Protein AF-A0A5S9IPK9-F1 (afdb_monomer_lite)

InterPro domains:
  IPR016097 Domain of unknown function DUF695 [PF05117] (313-439)
  IPR017946 PLC-like phosphodiesterase, TIM beta/alpha-barrel domain superfamily [G3DSA:3.20.20.190] (1-302)
  IPR017946 PLC-like phosphodiesterase, TIM beta/alpha-barrel domain superfamily [SSF51695] (4-299)
  IPR030395 Glycerophosphodiester phosphodiesterase domain [PF03009] (10-292)
  IPR030395 Glycerophosphodiester phosphodiesterase domain [PS51704] (5-299)

Secondary structure (DSSP, 8-state):
--SS-EEEEGGGTTTTSSTTSHHHHHHHHHTT-SEEEEEEEE-TT--EEE-S-SBSTTTSSHHHH-TT-S--BGGGS-HHHHTTS-SSHHHHHHTTS-GGGS-HHHHT--HHHHHHH--HHHHHHHHHT--PPBHHHHHHHHHHTT-EEEEEE--SSS--TTHHHHHHHHHHHTT-GGGEEEEESSHHHHHHHHHH-TTSEEEEEESSPPSSHHHHHHHTT-SEEEEEHHHHHHHTTTTSHHHHHH--PPP-HHHHHHHHTT-EEEEE----HHHHHHHHHHT-SEEEES-HHHHHHHHT----PPP-GGGS-EEEEEEEEETTEEEEEEEEESPPPTTT-TT--EEEEEEEE-S-TTS-PPPPHHHHHHHHHHHHHHHHHHTTTTSEEEEEEEEETTEEEEEEEES-HHHHHHHHHHT--TT--EEEEEEE-TT-HIIIIIISTTS-HHHHHHHHHHHHHHHHHH--

Sequence (468 aa):
MHKNPLVVAHGGGRAYGPPNTVAAVEKSLQLGVDMVEIDVHLSKDRIPVVVHDHDLRECSDVQEKFPRRKSFFVSDFTLKQLKTLNVGKWFSDELQKPPHERTLFLQSFTANEKRKYISKKDIERYKTEITIPTLEEVVEKVKEYKSLTNIEIKQLPRNYPNITQKVIAIVEKLNMVSQVIISCFDHHELAEAKKINPHIATAVLVREKLYDPHVYCQYLDAEAYNISCLDVLDAIGINSEYYQKNKKIPKHPYIQELRDENISLNVWTVNDVEHMRALKEVGVDAIITDYPHRLQKILKKPYIAPIEFAKYDNWANFEGETDKGKFYLRFRTPILQQGETKNYQYHLNVFWEYAEEGSGALPSKKEQKKLDAFEKKICKIWEKDHLAILTAVQIFDGGYQWIFYTYNAEECLLRIAQKNDKEYPVEITTEKDPNWLYLHDEILPVMNWQEYQKNWQSEFKKWKKDAQ

Structure (mmCIF, N/CA/C/O backbone):
data_AF-A0A5S9IPK9-F1
#
_entry.id   AF-A0A5S9IPK9-F1
#
loop_
_atom_site.group_PDB
_atom_site.id
_atom_site.type_symbol
_atom_site.label_atom_id
_atom_site.label_alt_id
_atom_site.label_comp_id
_atom_site.label_asym_id
_atom_site.label_entity_id
_atom_site.label_seq_id
_atom_site.pdbx_PDB_ins_code
_atom_site.Cartn_x
_atom_site.Cartn_y
_atom_site.Cartn_z
_atom_site.occupancy
_atom_site.B_iso_or_equiv
_atom_site.auth_seq_id
_atom_site.auth_comp_id
_atom_site.auth_asym_id
_atom_site.auth_atom_id
_atom_site.pdbx_PDB_model_num
ATOM 1 N N . MET A 1 1 ? -5.797 4.301 -20.813 1.00 44.81 1 MET A N 1
ATOM 2 C CA . MET A 1 1 ? -4.535 4.858 -20.273 1.00 44.81 1 MET A CA 1
ATOM 3 C C . MET A 1 1 ? -4.777 6.195 -19.612 1.00 44.81 1 MET A C 1
ATOM 5 O O . MET A 1 1 ? -5.562 7.001 -20.112 1.00 44.81 1 MET A O 1
ATOM 9 N N . HIS A 1 2 ? -4.117 6.426 -18.484 1.00 51.28 2 HIS A N 1
ATOM 10 C CA . HIS A 1 2 ? -4.244 7.669 -17.738 1.00 51.28 2 HIS A CA 1
ATOM 11 C C . HIS A 1 2 ? -3.364 8.769 -18.338 1.00 51.28 2 HIS A C 1
ATOM 13 O O . HIS A 1 2 ? -2.274 8.525 -18.841 1.00 51.28 2 HIS A O 1
ATOM 19 N N . LYS A 1 3 ? -3.808 10.026 -18.225 1.00 68.00 3 LYS A N 1
ATOM 20 C CA . LYS A 1 3 ? -2.996 11.194 -18.615 1.00 68.00 3 LYS A CA 1
ATOM 21 C C . LYS A 1 3 ? -1.764 11.391 -17.710 1.00 68.00 3 LYS A C 1
ATOM 23 O O . LYS A 1 3 ? -0.865 12.149 -18.055 1.00 68.00 3 LYS A O 1
ATOM 28 N N . ASN A 1 4 ? -1.746 10.750 -16.542 1.00 87.69 4 ASN A N 1
ATOM 29 C CA . ASN A 1 4 ? -0.658 10.750 -15.568 1.00 87.69 4 ASN A CA 1
ATOM 30 C C . ASN A 1 4 ? -0.477 9.328 -15.016 1.00 87.69 4 ASN A C 1
ATOM 32 O O . ASN A 1 4 ? -1.493 8.655 -14.840 1.00 87.69 4 ASN A O 1
ATOM 36 N N . PRO A 1 5 ? 0.750 8.915 -14.654 1.00 93.81 5 PRO A N 1
ATOM 37 C CA . PRO A 1 5 ? 0.973 7.627 -14.014 1.00 93.81 5 PRO A CA 1
ATOM 38 C C . PRO A 1 5 ? 0.249 7.528 -12.667 1.00 93.81 5 PRO A C 1
ATOM 40 O O . PRO A 1 5 ? 0.154 8.514 -11.923 1.00 93.81 5 PRO A O 1
ATOM 43 N N . LEU A 1 6 ? -0.198 6.320 -12.330 1.00 95.31 6 LEU A N 1
ATOM 44 C CA . LEU A 1 6 ? -0.603 5.951 -10.980 1.00 95.31 6 LEU A CA 1
ATOM 45 C C . LEU A 1 6 ? 0.596 6.039 -10.028 1.00 95.31 6 LEU A C 1
ATOM 47 O O . LEU A 1 6 ? 1.730 5.691 -10.368 1.00 95.31 6 LEU A O 1
ATOM 51 N N . VAL A 1 7 ? 0.328 6.509 -8.816 1.00 97.00 7 VAL A N 1
ATOM 52 C CA . VAL A 1 7 ? 1.268 6.566 -7.702 1.00 97.00 7 VAL A CA 1
ATOM 53 C C . VAL A 1 7 ? 1.113 5.288 -6.894 1.00 97.00 7 VAL A C 1
ATOM 55 O O . VAL A 1 7 ? 0.114 5.125 -6.190 1.00 97.00 7 VAL A O 1
ATOM 58 N N . VAL A 1 8 ? 2.111 4.409 -6.975 1.00 98.38 8 VAL A N 1
ATOM 59 C CA . VAL A 1 8 ? 2.097 3.121 -6.278 1.00 98.38 8 VAL A CA 1
ATOM 60 C C . VAL A 1 8 ? 3.090 3.137 -5.120 1.00 98.38 8 VAL A C 1
ATOM 62 O O . VAL A 1 8 ? 4.286 3.374 -5.315 1.00 98.38 8 VAL A O 1
ATOM 65 N N . ALA A 1 9 ? 2.600 2.894 -3.905 1.00 98.25 9 ALA A N 1
ATOM 66 C CA . ALA A 1 9 ? 3.434 2.809 -2.712 1.00 98.25 9 ALA A CA 1
ATOM 67 C C . ALA A 1 9 ? 4.093 1.429 -2.609 1.00 98.25 9 ALA A C 1
ATOM 69 O O . ALA A 1 9 ? 3.447 0.468 -2.199 1.00 98.25 9 ALA A O 1
ATOM 70 N N . HIS A 1 10 ? 5.375 1.356 -2.962 1.00 98.44 10 HIS A N 1
ATOM 71 C CA . HIS A 1 10 ? 6.191 0.142 -2.867 1.00 98.44 10 HIS A CA 1
ATOM 72 C C . HIS A 1 10 ? 6.235 -0.375 -1.425 1.00 98.44 10 HIS A C 1
ATOM 74 O O . HIS A 1 10 ? 6.374 0.438 -0.502 1.00 98.44 10 HIS A O 1
ATOM 80 N N . GLY A 1 11 ? 6.102 -1.688 -1.218 1.00 97.31 11 GLY A N 1
ATOM 81 C CA . GLY A 1 11 ? 6.070 -2.341 0.094 1.00 97.31 11 GLY A CA 1
ATOM 82 C C . GLY A 1 11 ? 5.091 -1.691 1.078 1.00 97.31 11 GLY A C 1
ATOM 83 O O . GLY A 1 11 ? 5.414 -1.523 2.256 1.00 97.31 11 GLY A O 1
ATOM 84 N N . GLY A 1 12 ? 3.948 -1.206 0.593 1.00 93.19 12 GLY A N 1
ATOM 85 C CA . GLY A 1 12 ? 2.938 -0.474 1.352 1.00 93.19 12 GLY A CA 1
ATOM 86 C C . GLY A 1 12 ? 3.321 0.961 1.721 1.00 93.19 12 GLY A C 1
ATOM 87 O O . GLY A 1 12 ? 2.533 1.641 2.367 1.00 93.19 12 GLY A O 1
ATOM 88 N N . GLY A 1 13 ? 4.496 1.453 1.321 1.00 91.94 13 GLY A N 1
ATOM 89 C CA . GLY A 1 13 ? 5.027 2.775 1.666 1.00 91.94 13 GLY A CA 1
ATOM 90 C C . GLY A 1 13 ? 6.281 2.713 2.524 1.00 91.94 13 GLY A C 1
ATOM 91 O O . GLY A 1 13 ? 6.279 3.199 3.658 1.00 91.94 13 GLY A O 1
ATOM 92 N N . ARG A 1 14 ? 7.367 2.156 1.975 1.00 94.50 14 ARG A N 1
ATOM 93 C CA . ARG A 1 14 ? 8.629 1.924 2.704 1.00 94.50 14 ARG A CA 1
ATOM 94 C C . ARG A 1 14 ? 9.203 3.172 3.378 1.00 94.50 14 ARG A C 1
ATOM 96 O O . ARG A 1 14 ? 9.825 3.052 4.424 1.00 94.50 14 ARG A O 1
ATOM 103 N N . ALA A 1 15 ? 8.993 4.377 2.842 1.00 93.62 15 ALA A N 1
ATOM 104 C CA . ALA A 1 15 ? 9.473 5.600 3.493 1.00 93.62 15 ALA A CA 1
ATOM 105 C C . ALA A 1 15 ? 8.630 6.059 4.698 1.00 93.62 15 ALA A C 1
ATOM 107 O O . ALA A 1 15 ? 9.070 6.940 5.433 1.00 93.62 15 ALA A O 1
ATOM 108 N N . TYR A 1 16 ? 7.420 5.529 4.897 1.00 92.69 16 TYR A N 1
ATOM 109 C CA . TYR A 1 16 ? 6.458 6.043 5.885 1.00 92.69 16 TYR A CA 1
ATOM 110 C C . TYR A 1 16 ? 6.270 5.137 7.100 1.00 92.69 16 TYR A C 1
ATOM 112 O O . TYR A 1 16 ? 5.827 5.592 8.159 1.00 92.69 16 TYR A O 1
ATOM 120 N N . GLY A 1 17 ? 6.641 3.871 6.973 1.00 95.50 17 GLY A N 1
ATOM 121 C CA . GLY A 1 17 ? 6.620 2.903 8.052 1.00 95.50 17 GLY A CA 1
ATOM 122 C C . GLY A 1 17 ? 7.394 1.646 7.677 1.00 95.50 17 GLY A C 1
ATOM 123 O O . GLY A 1 17 ? 7.898 1.549 6.556 1.00 95.50 17 GLY A O 1
ATOM 124 N N . PRO A 1 18 ? 7.475 0.677 8.601 1.00 96.38 18 PRO A N 1
ATOM 125 C CA . PRO A 1 18 ? 8.100 -0.601 8.317 1.00 96.38 18 PRO A CA 1
ATOM 126 C C . PRO A 1 18 ? 7.403 -1.248 7.103 1.00 96.38 18 PRO A C 1
ATOM 128 O O . PRO A 1 18 ? 6.177 -1.398 7.137 1.00 96.38 18 PRO A O 1
ATOM 131 N N . PRO A 1 19 ? 8.141 -1.578 6.027 1.00 96.31 19 PRO A N 1
ATOM 132 C CA . PRO A 1 19 ? 7.596 -2.161 4.803 1.00 96.31 19 PRO A CA 1
ATOM 133 C C . PRO A 1 19 ? 6.671 -3.352 5.061 1.00 96.31 19 PRO A C 1
ATOM 135 O O . PRO A 1 19 ? 6.918 -4.126 5.982 1.00 96.31 19 PRO A O 1
ATOM 138 N N . ASN A 1 20 ? 5.662 -3.542 4.207 1.00 97.88 20 ASN A N 1
ATOM 139 C CA . ASN A 1 20 ? 4.766 -4.704 4.234 1.00 97.88 20 ASN A CA 1
ATOM 140 C C . ASN A 1 20 ? 3.979 -4.866 5.546 1.00 97.88 20 ASN A C 1
ATOM 142 O O . ASN A 1 20 ? 3.605 -5.964 5.948 1.00 97.88 20 ASN A O 1
ATOM 146 N N . THR A 1 21 ? 3.688 -3.749 6.217 1.00 97.88 21 THR A N 1
ATOM 147 C CA . THR A 1 21 ? 2.867 -3.728 7.432 1.00 97.88 21 THR A CA 1
ATOM 148 C C . THR A 1 21 ? 1.572 -2.961 7.213 1.00 97.88 21 THR A C 1
ATOM 150 O O . THR A 1 21 ? 1.522 -2.017 6.423 1.00 97.88 21 THR A O 1
ATOM 153 N N . VAL A 1 22 ? 0.531 -3.300 7.982 1.00 97.12 22 VAL A N 1
ATOM 154 C CA . VAL A 1 22 ? -0.732 -2.537 7.989 1.00 97.12 22 VAL A CA 1
ATOM 155 C C . VAL A 1 22 ? -0.477 -1.062 8.304 1.00 97.12 22 VAL A C 1
ATOM 157 O O . VAL A 1 22 ? -1.129 -0.200 7.730 1.00 97.12 22 VAL A O 1
ATOM 160 N N . ALA A 1 23 ? 0.503 -0.753 9.161 1.00 95.69 23 ALA A N 1
ATOM 161 C CA . ALA A 1 23 ? 0.836 0.624 9.506 1.00 95.69 23 ALA A CA 1
ATOM 162 C C . ALA A 1 23 ? 1.410 1.416 8.319 1.00 95.69 23 ALA A C 1
ATOM 164 O O . ALA A 1 23 ? 1.004 2.557 8.113 1.00 95.69 23 ALA A O 1
ATOM 165 N N . ALA A 1 24 ? 2.313 0.826 7.526 1.00 96.81 24 ALA A N 1
ATOM 166 C CA . ALA A 1 24 ? 2.820 1.475 6.315 1.00 96.81 24 ALA A CA 1
ATOM 167 C C . ALA A 1 24 ? 1.706 1.647 5.271 1.00 96.81 24 ALA A C 1
ATOM 169 O O . ALA A 1 24 ? 1.510 2.755 4.772 1.00 96.81 24 ALA A O 1
ATOM 170 N N . VAL A 1 25 ? 0.931 0.583 5.021 1.00 97.50 25 VAL A N 1
ATOM 171 C CA . VAL A 1 25 ? -0.191 0.583 4.066 1.00 97.50 25 VAL A CA 1
ATOM 172 C C . VAL A 1 25 ? -1.214 1.657 4.421 1.00 97.50 25 VAL A C 1
ATOM 174 O O . VAL A 1 25 ? -1.505 2.523 3.602 1.00 97.50 25 VAL A O 1
ATOM 177 N N . GLU A 1 26 ? -1.713 1.658 5.657 1.00 94.00 26 GLU A N 1
ATOM 178 C CA . GLU A 1 26 ? -2.688 2.640 6.140 1.00 94.00 26 GLU A CA 1
ATOM 179 C C . GLU A 1 26 ? -2.151 4.068 6.013 1.00 94.00 26 GLU A C 1
ATOM 181 O O . GLU A 1 26 ? -2.868 4.962 5.564 1.00 94.00 26 GLU A O 1
ATOM 186 N N . LYS A 1 27 ? -0.866 4.281 6.318 1.00 92.19 27 LYS A N 1
ATOM 187 C CA . LYS A 1 27 ? -0.232 5.587 6.151 1.00 92.19 27 LYS A CA 1
ATOM 188 C C . LYS A 1 27 ? -0.221 6.022 4.687 1.00 92.19 27 LYS A C 1
ATOM 190 O O . LYS A 1 27 ? -0.603 7.150 4.403 1.00 92.19 27 LYS A O 1
ATOM 195 N N . SER A 1 28 ? 0.174 5.156 3.757 1.00 94.50 28 SER A N 1
ATOM 196 C CA . SER A 1 28 ? 0.168 5.476 2.323 1.00 94.50 28 SER A CA 1
ATOM 197 C C . SER A 1 28 ? -1.235 5.770 1.801 1.00 94.50 28 SER A C 1
ATOM 199 O O . SER A 1 28 ? -1.423 6.745 1.075 1.00 94.50 28 SER A O 1
ATOM 201 N N . LEU A 1 29 ? -2.230 4.984 2.216 1.00 88.56 29 LEU A N 1
ATOM 202 C CA . LEU A 1 29 ? -3.632 5.193 1.851 1.00 88.56 29 LEU A CA 1
ATOM 203 C C . LEU A 1 29 ? -4.148 6.551 2.352 1.00 88.56 29 LEU A C 1
ATOM 205 O O . LEU A 1 29 ? -4.762 7.292 1.587 1.00 88.56 29 LEU A O 1
ATOM 209 N N . GLN A 1 30 ? -3.811 6.943 3.586 1.00 84.44 30 GLN A N 1
ATOM 210 C CA . GLN A 1 30 ? -4.116 8.277 4.127 1.00 84.44 30 GLN A CA 1
ATOM 211 C C . GLN A 1 30 ? -3.451 9.416 3.342 1.00 84.44 30 GLN A C 1
ATOM 213 O O . GLN A 1 30 ? -3.965 10.531 3.332 1.00 84.44 30 GLN A O 1
ATOM 218 N N . LEU A 1 31 ? -2.315 9.158 2.685 1.00 83.75 31 LEU A N 1
ATOM 219 C CA . LEU A 1 31 ? -1.655 10.137 1.820 1.00 83.75 31 LEU A CA 1
ATOM 220 C C . LEU A 1 31 ? -2.277 10.222 0.418 1.00 83.75 31 LEU A C 1
ATOM 222 O O . LEU A 1 31 ? -1.831 11.048 -0.379 1.00 83.75 31 LEU A O 1
ATOM 226 N N . GLY A 1 32 ? -3.279 9.397 0.099 1.00 84.44 32 GLY A N 1
ATOM 227 C CA . GLY A 1 32 ? -3.965 9.415 -1.193 1.00 84.44 32 GLY A CA 1
ATOM 228 C C . GLY A 1 32 ? -3.124 8.844 -2.335 1.00 84.44 32 GLY A C 1
ATOM 229 O O . GLY A 1 32 ? -3.076 9.427 -3.422 1.00 84.44 32 GLY A O 1
ATOM 230 N N . VAL A 1 33 ? -2.392 7.754 -2.085 1.00 91.44 33 VAL A N 1
ATOM 231 C CA . VAL A 1 33 ? -1.798 6.956 -3.172 1.00 91.44 33 VAL A CA 1
ATOM 232 C C . VAL A 1 33 ? -2.896 6.229 -3.949 1.00 91.44 33 VAL A C 1
ATOM 234 O O . VAL A 1 33 ? -3.952 5.929 -3.396 1.00 91.44 33 VAL A O 1
ATOM 237 N N . ASP A 1 34 ? -2.661 5.946 -5.230 1.00 93.12 34 ASP A N 1
ATOM 238 C CA . ASP A 1 34 ? -3.665 5.264 -6.059 1.00 93.12 34 ASP A CA 1
ATOM 239 C C . ASP A 1 34 ? -3.682 3.757 -5.795 1.00 93.12 34 ASP A C 1
ATOM 241 O O . ASP A 1 34 ? -4.729 3.116 -5.876 1.00 93.12 34 ASP A O 1
ATOM 245 N N . MET A 1 35 ? -2.508 3.207 -5.481 1.00 97.31 35 MET A N 1
ATOM 246 C CA . MET A 1 35 ? -2.296 1.788 -5.250 1.00 97.31 35 MET A CA 1
ATOM 247 C C . MET A 1 35 ? -1.212 1.576 -4.190 1.00 97.31 35 MET A C 1
ATOM 249 O O . MET A 1 35 ? -0.258 2.354 -4.093 1.00 97.31 35 MET A O 1
ATOM 253 N N . VAL A 1 36 ? -1.320 0.497 -3.423 1.00 98.56 36 VAL A N 1
ATOM 254 C CA . VAL A 1 36 ? -0.208 -0.031 -2.619 1.00 98.56 36 VAL A CA 1
ATOM 255 C C . VAL A 1 36 ? 0.332 -1.301 -3.268 1.00 98.56 36 VAL A C 1
ATOM 257 O O . VAL A 1 36 ? -0.419 -2.057 -3.871 1.00 98.56 36 VAL A O 1
ATOM 260 N N . GLU A 1 37 ? 1.633 -1.526 -3.189 1.00 98.69 37 GLU A N 1
ATOM 261 C CA . GLU A 1 37 ? 2.258 -2.783 -3.599 1.00 98.69 37 GLU A CA 1
ATOM 262 C C . GLU A 1 37 ? 2.708 -3.528 -2.338 1.00 98.69 37 GLU A C 1
ATOM 264 O O . GLU A 1 37 ? 3.198 -2.893 -1.402 1.00 98.69 37 GLU A O 1
ATOM 269 N N . ILE A 1 38 ? 2.450 -4.834 -2.274 1.00 98.56 38 ILE A N 1
ATOM 270 C CA . ILE A 1 38 ? 2.773 -5.688 -1.129 1.00 98.56 38 ILE A CA 1
ATOM 271 C C . ILE A 1 38 ? 3.277 -7.061 -1.573 1.00 98.56 38 ILE A C 1
ATOM 273 O O . ILE A 1 38 ? 2.795 -7.621 -2.554 1.00 98.56 38 ILE A O 1
ATOM 277 N N . ASP A 1 39 ? 4.150 -7.650 -0.764 1.00 98.50 39 ASP A N 1
ATOM 278 C CA . ASP A 1 39 ? 4.802 -8.929 -1.035 1.00 98.50 39 ASP A CA 1
ATOM 279 C C . ASP A 1 39 ? 4.211 -10.060 -0.184 1.00 98.50 39 ASP A C 1
ATOM 281 O O . ASP A 1 39 ? 4.077 -9.921 1.034 1.00 98.50 39 ASP A O 1
ATOM 285 N N . VAL A 1 40 ? 3.899 -11.208 -0.791 1.00 98.50 40 VAL A N 1
ATOM 286 C CA . VAL A 1 40 ? 3.248 -12.337 -0.109 1.00 98.50 40 VAL A CA 1
ATOM 287 C C . VAL A 1 40 ? 4.103 -13.599 -0.118 1.00 98.50 40 VAL A C 1
ATOM 289 O O . VAL A 1 40 ? 4.505 -14.107 -1.164 1.00 98.50 40 VAL A O 1
ATOM 292 N N . HIS A 1 41 ? 4.259 -14.170 1.077 1.00 98.00 41 HIS A N 1
ATOM 293 C CA . HIS A 1 41 ? 4.786 -15.511 1.333 1.00 98.00 41 HIS A CA 1
ATOM 294 C C . HIS A 1 41 ? 3.733 -16.386 2.030 1.00 98.00 41 HIS A C 1
ATOM 296 O O . HIS A 1 41 ? 2.708 -15.897 2.507 1.00 98.00 41 HIS A O 1
ATOM 302 N N . LEU A 1 42 ? 4.003 -17.690 2.170 1.00 97.88 42 LEU A N 1
ATOM 303 C CA . LEU A 1 42 ? 3.249 -18.548 3.091 1.00 97.88 42 LEU A CA 1
ATOM 304 C C . LEU A 1 42 ? 4.040 -18.853 4.366 1.00 97.88 42 LEU A C 1
ATOM 306 O O . LEU A 1 42 ? 5.224 -19.198 4.325 1.00 97.88 42 LEU A O 1
ATOM 310 N N . SER A 1 43 ? 3.333 -18.831 5.493 1.00 97.62 43 SER A N 1
ATOM 311 C CA . SER A 1 43 ? 3.792 -19.418 6.751 1.00 97.62 43 SER A CA 1
ATOM 312 C C . SER A 1 43 ? 3.893 -20.953 6.664 1.00 97.62 43 SER A C 1
ATOM 314 O O . SER A 1 43 ? 3.402 -21.593 5.726 1.00 97.62 43 SER A O 1
ATOM 316 N N . LYS A 1 44 ? 4.476 -21.582 7.691 1.00 96.94 44 LYS A N 1
ATOM 317 C CA . LYS A 1 44 ? 4.576 -23.047 7.834 1.00 96.94 44 LYS A CA 1
ATOM 318 C C . LYS A 1 44 ? 3.217 -23.747 7.777 1.00 96.94 44 LYS A C 1
ATOM 320 O O . LYS A 1 44 ? 3.083 -24.801 7.165 1.00 96.94 44 LYS A O 1
ATOM 325 N N . ASP A 1 45 ? 2.212 -23.151 8.409 1.00 97.94 45 ASP A N 1
ATOM 326 C CA . ASP A 1 45 ? 0.808 -23.578 8.407 1.00 97.94 45 ASP A CA 1
ATOM 327 C C . ASP A 1 45 ? 0.026 -23.080 7.176 1.00 97.94 45 ASP A C 1
ATOM 329 O O . ASP A 1 45 ? -1.197 -23.182 7.126 1.00 97.94 45 ASP A O 1
ATOM 333 N N . ARG A 1 46 ? 0.740 -22.634 6.131 1.00 97.12 46 ARG A N 1
ATOM 334 C CA . ARG A 1 46 ? 0.212 -22.325 4.794 1.00 97.12 46 ARG A CA 1
ATOM 335 C C . ARG A 1 46 ? -0.778 -21.161 4.781 1.00 97.12 46 ARG A C 1
ATOM 337 O O . ARG A 1 46 ? -1.726 -21.177 3.988 1.00 97.12 46 ARG A O 1
ATOM 344 N N . ILE A 1 47 ? -0.560 -20.168 5.638 1.00 98.44 47 ILE A N 1
ATOM 345 C CA . ILE A 1 47 ? -1.354 -18.941 5.688 1.00 98.44 47 ILE A CA 1
ATOM 346 C C . ILE A 1 47 ? -0.588 -17.836 4.944 1.00 98.44 47 ILE A C 1
ATOM 348 O O . ILE A 1 47 ? 0.597 -17.646 5.232 1.00 98.44 47 ILE A O 1
ATOM 352 N N . PRO A 1 48 ? -1.221 -17.128 3.987 1.00 98.56 48 PRO A N 1
ATOM 353 C CA . PRO A 1 48 ? -0.617 -15.973 3.328 1.00 98.56 48 PRO A CA 1
ATOM 354 C C . PRO A 1 48 ? -0.272 -14.855 4.315 1.00 98.56 48 PRO A C 1
ATOM 356 O O . PRO A 1 48 ? -1.141 -14.360 5.039 1.00 98.56 48 PRO A O 1
ATOM 359 N N . VAL A 1 49 ? 0.998 -14.460 4.331 1.00 98.56 49 VAL A N 1
ATOM 360 C CA . VAL A 1 49 ? 1.557 -13.396 5.174 1.00 98.56 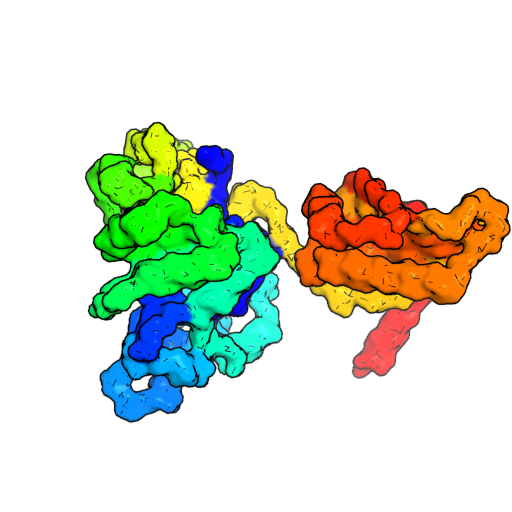49 VAL A CA 1
ATOM 361 C C . VAL A 1 49 ? 2.308 -12.389 4.319 1.00 98.56 49 VAL A C 1
ATOM 363 O O . VAL A 1 49 ? 2.866 -12.753 3.285 1.00 98.56 49 VAL A O 1
ATOM 366 N N . VAL A 1 50 ? 2.310 -11.136 4.762 1.00 98.56 50 VAL A N 1
ATOM 367 C CA . VAL A 1 50 ? 2.830 -10.007 3.992 1.00 98.56 50 VAL A CA 1
ATOM 368 C C . VAL A 1 50 ? 4.191 -9.598 4.546 1.00 98.56 50 VAL A C 1
ATOM 370 O O . VAL A 1 50 ? 4.305 -9.186 5.700 1.00 98.56 50 VAL A O 1
ATOM 373 N N . VAL A 1 51 ? 5.235 -9.798 3.746 1.00 96.56 51 VAL A N 1
ATOM 374 C CA . VAL A 1 51 ? 6.644 -9.538 4.079 1.00 96.56 51 VAL A CA 1
ATOM 375 C C . VAL A 1 51 ? 7.465 -9.623 2.792 1.00 96.56 51 VAL A C 1
ATOM 377 O O . VAL A 1 51 ? 7.207 -10.488 1.969 1.00 96.56 51 VAL A O 1
ATOM 380 N N . HIS A 1 52 ? 8.448 -8.740 2.607 1.00 94.88 52 HIS A N 1
ATOM 381 C CA . HIS A 1 52 ? 9.260 -8.733 1.382 1.00 94.88 52 HIS A CA 1
ATOM 382 C C . HIS A 1 52 ? 10.293 -9.863 1.358 1.00 94.88 52 HIS A C 1
ATOM 384 O O . HIS A 1 52 ? 10.455 -10.561 0.356 1.00 94.88 52 HIS A O 1
ATOM 390 N N . ASP A 1 53 ? 11.038 -10.003 2.455 1.00 91.69 53 ASP A N 1
ATOM 391 C CA . ASP A 1 53 ? 12.161 -10.924 2.521 1.00 91.69 53 ASP A CA 1
ATOM 392 C C . ASP A 1 53 ? 11.693 -12.315 2.939 1.00 91.69 53 ASP A C 1
ATOM 394 O O . ASP A 1 53 ? 10.959 -12.506 3.909 1.00 91.69 53 ASP A O 1
ATOM 398 N N . HIS A 1 54 ? 12.197 -13.322 2.232 1.00 92.06 54 HIS A N 1
ATOM 399 C CA . HIS A 1 54 ? 11.973 -14.716 2.589 1.00 92.06 54 HIS A CA 1
ATOM 400 C C . HIS A 1 54 ? 12.650 -15.097 3.911 1.00 92.06 54 HIS A C 1
ATOM 402 O O . HIS A 1 54 ? 12.255 -16.095 4.512 1.00 92.06 54 HIS A O 1
ATOM 408 N N . ASP A 1 55 ? 13.681 -14.354 4.327 1.00 94.81 55 ASP A N 1
ATOM 409 C CA . ASP A 1 55 ? 14.448 -14.537 5.556 1.00 94.81 55 ASP A CA 1
ATOM 410 C C . ASP A 1 55 ? 14.194 -13.369 6.513 1.00 94.81 55 ASP A C 1
ATOM 412 O O . ASP A 1 55 ? 14.317 -12.205 6.147 1.00 94.81 55 ASP A O 1
ATOM 416 N N . LEU A 1 56 ? 13.847 -13.695 7.754 1.00 96.44 56 LEU A N 1
ATOM 417 C CA . LEU A 1 56 ? 13.350 -12.738 8.736 1.00 96.44 56 LEU A CA 1
ATOM 418 C C . LEU A 1 56 ? 14.445 -11.949 9.476 1.00 96.44 56 LEU A C 1
ATOM 420 O O . LEU A 1 56 ? 14.108 -11.087 10.289 1.00 96.44 56 LEU A O 1
ATOM 424 N N . ARG A 1 57 ? 15.735 -12.241 9.261 1.00 95.12 57 ARG A N 1
ATOM 425 C CA . ARG A 1 57 ? 16.843 -11.661 10.050 1.00 95.12 57 ARG A CA 1
ATOM 426 C C . ARG A 1 57 ? 16.966 -10.145 9.919 1.00 95.12 57 ARG A C 1
ATOM 428 O O . ARG A 1 57 ? 17.143 -9.469 10.923 1.00 95.12 57 ARG A O 1
ATOM 435 N N . GLU A 1 58 ? 16.828 -9.621 8.707 1.00 90.00 58 GLU A N 1
ATOM 436 C CA . GLU A 1 58 ? 17.035 -8.191 8.435 1.00 90.00 58 GLU A CA 1
ATOM 437 C C . GLU A 1 58 ? 15.778 -7.346 8.691 1.00 90.00 58 GLU A C 1
ATOM 439 O O . GLU A 1 58 ? 15.854 -6.123 8.794 1.00 90.00 58 GLU A O 1
ATOM 444 N N . CYS A 1 59 ? 14.610 -7.985 8.810 1.00 92.00 59 CYS A N 1
ATOM 445 C CA . CYS A 1 59 ? 13.320 -7.300 8.879 1.00 92.00 59 CYS A CA 1
ATOM 446 C C . CYS A 1 59 ? 12.540 -7.563 10.179 1.00 92.00 59 CYS A C 1
ATOM 448 O O . CYS A 1 59 ? 11.373 -7.176 10.278 1.00 92.00 59 CYS A O 1
ATOM 450 N N . SER A 1 60 ? 13.133 -8.234 11.173 1.00 96.25 60 SER A N 1
ATOM 451 C CA . SER A 1 60 ? 12.458 -8.554 12.437 1.00 96.25 60 SER A CA 1
ATOM 452 C C . SER A 1 60 ? 13.411 -8.826 13.605 1.00 96.25 60 SER A C 1
ATOM 454 O O . SER A 1 60 ? 14.616 -8.964 13.430 1.00 96.25 60 SER A O 1
ATOM 456 N N . ASP A 1 61 ? 12.854 -8.987 14.805 1.00 96.44 61 ASP A N 1
ATOM 457 C CA . ASP A 1 61 ? 13.562 -9.428 16.015 1.00 96.44 61 ASP A CA 1
ATOM 458 C C . ASP A 1 61 ? 13.717 -10.964 16.133 1.00 96.44 61 ASP A C 1
ATOM 460 O O . ASP A 1 61 ? 13.938 -11.507 17.221 1.00 96.44 61 ASP A O 1
ATOM 464 N N . VAL A 1 62 ? 13.612 -11.709 15.023 1.00 97.38 62 VAL A N 1
ATOM 465 C CA . VAL A 1 62 ? 13.559 -13.183 15.039 1.00 97.38 62 VAL A CA 1
ATOM 466 C C . VAL A 1 62 ? 14.773 -13.841 15.696 1.00 97.38 62 VAL A C 1
ATOM 468 O O . VAL A 1 62 ? 14.622 -14.878 16.345 1.00 97.38 62 VAL A O 1
ATOM 471 N N . GLN A 1 63 ? 15.968 -13.258 15.567 1.00 96.44 63 GLN A N 1
ATOM 472 C CA . GLN A 1 63 ? 17.182 -13.808 16.176 1.00 96.44 63 GLN A CA 1
ATOM 473 C C . GLN A 1 63 ? 17.161 -13.669 17.700 1.00 96.44 63 GLN A C 1
ATOM 475 O O . GLN A 1 63 ? 17.632 -14.564 18.397 1.00 96.44 63 GLN A O 1
ATOM 480 N N . GLU A 1 64 ? 16.564 -12.594 18.216 1.00 95.56 64 GLU A N 1
ATOM 481 C CA . GLU A 1 64 ? 16.384 -12.378 19.652 1.00 95.56 64 GLU A CA 1
ATOM 482 C C . GLU A 1 64 ? 15.296 -13.307 20.209 1.00 95.56 64 GLU A C 1
ATOM 484 O O . GLU A 1 64 ? 15.477 -13.921 21.262 1.00 95.56 64 GLU A O 1
ATOM 489 N N . LYS A 1 65 ? 14.179 -13.474 19.482 1.00 96.12 65 LYS A N 1
ATOM 490 C CA . LYS A 1 65 ? 13.054 -14.319 19.926 1.00 96.12 65 LYS A CA 1
ATOM 491 C C . LYS A 1 65 ? 13.289 -15.817 19.760 1.00 96.12 65 LYS A C 1
ATOM 493 O O . LYS A 1 65 ? 12.773 -16.610 20.548 1.00 96.12 65 LYS A O 1
ATOM 498 N N . PHE A 1 66 ? 14.045 -16.226 18.745 1.00 97.00 66 PHE A N 1
ATOM 499 C CA . PHE A 1 66 ? 14.300 -17.631 18.417 1.00 97.00 66 PHE A CA 1
ATOM 500 C C . PHE A 1 66 ? 15.802 -17.918 18.207 1.00 97.00 66 PHE A C 1
ATOM 502 O O . PHE A 1 66 ? 16.176 -18.492 17.182 1.00 97.00 66 PHE A O 1
ATOM 509 N N . PRO A 1 67 ? 16.680 -17.628 19.188 1.00 96.12 67 PRO A N 1
ATOM 510 C CA . PRO A 1 67 ? 18.141 -17.657 19.014 1.00 96.12 67 PRO A CA 1
ATOM 511 C C . PRO A 1 67 ? 18.712 -19.048 18.714 1.00 96.12 67 PRO A C 1
ATOM 513 O O . PRO A 1 67 ? 19.818 -19.180 18.203 1.00 96.12 67 PRO A O 1
ATOM 516 N N . ARG A 1 68 ? 17.970 -20.113 19.042 1.00 95.12 68 ARG A N 1
ATOM 517 C CA . ARG A 1 68 ? 18.388 -21.509 18.828 1.00 95.12 68 ARG A CA 1
ATOM 518 C C . ARG A 1 68 ? 17.866 -22.111 17.521 1.00 95.12 68 ARG A C 1
ATOM 520 O O . ARG A 1 68 ? 18.119 -23.287 17.258 1.00 95.12 68 ARG A O 1
ATOM 527 N N . ARG A 1 69 ? 17.093 -21.366 16.721 1.00 94.31 69 ARG A N 1
ATOM 528 C CA . ARG A 1 69 ? 16.609 -21.872 15.431 1.00 94.31 69 ARG A CA 1
ATOM 529 C C . ARG A 1 69 ? 17.748 -21.912 14.416 1.00 94.31 69 ARG A C 1
ATOM 531 O O . ARG A 1 69 ? 18.561 -21.003 14.334 1.00 94.31 69 ARG A O 1
ATOM 538 N N . LYS A 1 70 ? 17.766 -22.979 13.613 1.00 92.88 70 LYS A N 1
ATOM 539 C CA . LYS A 1 70 ? 18.735 -23.162 12.520 1.00 92.88 70 LYS A CA 1
ATOM 540 C C . LYS A 1 70 ? 18.353 -22.409 11.247 1.00 92.88 70 LYS A C 1
ATOM 542 O O . LYS A 1 70 ? 19.182 -22.263 10.360 1.00 92.88 70 LYS A O 1
ATOM 547 N N . SER A 1 71 ? 17.091 -22.007 11.134 1.00 94.31 71 SER A N 1
ATOM 548 C CA . SER A 1 71 ? 16.565 -21.350 9.950 1.00 94.31 71 SER A CA 1
ATOM 549 C C . SER A 1 71 ? 15.564 -20.265 10.315 1.00 94.31 71 SER A C 1
ATOM 551 O O . SER A 1 71 ? 14.807 -20.413 11.280 1.00 94.31 71 SER A O 1
ATOM 553 N N . PHE A 1 72 ? 15.592 -19.195 9.526 1.00 96.44 72 PHE A N 1
ATOM 554 C CA . PHE A 1 72 ? 14.810 -17.979 9.709 1.00 96.44 72 PHE A CA 1
ATOM 555 C C . PHE A 1 72 ? 13.918 -17.678 8.498 1.00 96.44 72 PHE A C 1
ATOM 557 O O . PHE A 1 72 ? 13.420 -16.563 8.375 1.00 96.44 72 PHE A O 1
ATOM 564 N N . PHE A 1 73 ? 13.683 -18.664 7.618 1.00 96.31 73 PHE A N 1
ATOM 565 C CA . PHE A 1 73 ? 12.747 -18.471 6.515 1.00 96.31 73 PHE A CA 1
ATOM 566 C C . PHE A 1 73 ? 11.318 -18.326 7.033 1.00 96.31 73 PHE A C 1
ATOM 568 O O . PHE A 1 73 ? 10.906 -19.082 7.913 1.00 96.31 73 PHE A O 1
ATOM 575 N N . VAL A 1 74 ? 10.523 -17.454 6.414 1.00 96.50 74 VAL A N 1
ATOM 576 C CA . VAL A 1 74 ? 9.092 -17.267 6.727 1.00 96.50 74 VAL A CA 1
ATOM 577 C C . VAL A 1 74 ? 8.340 -18.607 6.758 1.00 96.50 74 VAL A C 1
ATOM 579 O O . VAL A 1 74 ? 7.546 -18.872 7.662 1.00 96.50 74 VAL A O 1
ATOM 582 N N . SER A 1 75 ? 8.663 -19.505 5.821 1.00 95.75 75 SER A N 1
ATOM 583 C CA . SER A 1 75 ? 8.040 -20.827 5.677 1.00 95.75 75 SER A CA 1
ATOM 584 C C . SER A 1 75 ? 8.306 -21.797 6.836 1.00 95.75 75 SER A C 1
ATOM 586 O O . SER A 1 75 ? 7.653 -22.835 6.919 1.00 95.75 75 SER A O 1
ATOM 588 N N . ASP A 1 76 ? 9.249 -21.491 7.731 1.00 96.12 76 ASP A N 1
ATOM 589 C CA . ASP A 1 76 ? 9.628 -22.356 8.856 1.00 96.12 76 ASP A CA 1
ATOM 590 C C . ASP A 1 76 ? 8.905 -21.993 10.169 1.00 96.12 76 ASP A C 1
ATOM 592 O O . ASP A 1 76 ? 9.078 -22.674 11.194 1.00 96.12 76 ASP A O 1
ATOM 596 N N . PHE A 1 77 ? 8.058 -20.958 10.145 1.00 97.81 77 PHE A N 1
ATOM 597 C CA . PHE A 1 77 ? 7.302 -20.441 11.289 1.00 97.81 77 PHE A CA 1
ATOM 598 C C . PHE A 1 77 ? 5.799 -20.527 11.031 1.00 97.81 77 PHE A C 1
ATOM 600 O O . PHE A 1 77 ? 5.329 -20.209 9.943 1.00 97.81 77 PHE A O 1
ATOM 607 N N . THR A 1 78 ? 5.023 -20.950 12.030 1.00 98.38 78 THR A N 1
ATOM 608 C CA . THR A 1 78 ? 3.553 -20.856 11.950 1.00 98.38 78 THR A CA 1
ATOM 609 C C . THR A 1 78 ? 3.112 -19.400 12.053 1.00 98.38 78 THR A C 1
ATOM 611 O O . THR A 1 78 ? 3.842 -18.586 12.625 1.00 98.38 78 THR A O 1
ATOM 614 N N . LEU A 1 79 ? 1.904 -19.061 11.596 1.00 98.56 79 LEU A N 1
ATOM 615 C CA . LEU A 1 79 ? 1.372 -17.702 11.748 1.00 98.56 79 LEU A CA 1
ATOM 616 C C . LEU A 1 79 ? 1.412 -17.249 13.211 1.00 98.56 79 LEU A C 1
ATOM 618 O O . LEU A 1 79 ? 1.836 -16.136 13.504 1.00 98.56 79 LEU A O 1
ATOM 622 N N . LYS A 1 80 ? 1.045 -18.137 14.144 1.00 98.44 80 LYS A N 1
ATOM 623 C CA . LYS A 1 80 ? 1.104 -17.842 15.582 1.00 98.44 80 LYS A CA 1
ATOM 624 C C . LYS A 1 80 ? 2.510 -17.441 16.037 1.00 98.44 80 LYS A C 1
ATOM 626 O O . LYS A 1 80 ? 2.626 -16.591 16.907 1.00 98.44 80 LYS A O 1
ATOM 631 N N . GLN A 1 81 ? 3.561 -18.047 15.480 1.00 98.19 81 GLN A N 1
ATOM 632 C CA . GLN A 1 81 ? 4.947 -17.673 15.776 1.00 98.19 81 GLN A CA 1
ATOM 633 C C . GLN A 1 81 ? 5.344 -16.370 15.076 1.00 98.19 81 GLN A C 1
ATOM 635 O O . GLN A 1 81 ? 5.968 -15.527 15.703 1.00 98.19 81 GLN A O 1
ATOM 640 N N . LEU A 1 82 ? 4.962 -16.180 13.812 1.00 98.31 82 LEU A N 1
ATOM 641 C CA . LEU A 1 82 ? 5.239 -14.946 13.067 1.00 98.31 82 LEU A CA 1
ATOM 642 C C . LEU A 1 82 ? 4.609 -13.722 13.744 1.00 98.31 82 LEU A C 1
ATOM 644 O O . LEU A 1 82 ? 5.248 -12.683 13.867 1.00 98.31 82 LEU A O 1
ATOM 648 N N . LYS A 1 83 ? 3.389 -13.869 14.270 1.00 97.69 83 LYS A N 1
ATOM 649 C CA . LYS A 1 83 ? 2.670 -12.821 15.005 1.00 97.69 83 LYS A CA 1
ATOM 650 C C . LYS A 1 83 ? 3.317 -12.432 16.334 1.00 97.69 83 LYS A C 1
ATOM 652 O O . LYS A 1 83 ? 2.929 -11.417 16.901 1.00 97.69 83 LYS A O 1
ATOM 657 N N . THR A 1 84 ? 4.280 -13.201 16.852 1.00 97.31 84 THR A N 1
ATOM 658 C CA . THR A 1 84 ? 5.035 -12.768 18.035 1.00 97.31 84 THR A CA 1
ATOM 659 C C . THR A 1 84 ? 6.225 -11.887 17.685 1.00 97.31 84 THR A C 1
ATOM 661 O O . THR A 1 84 ? 6.752 -11.261 18.598 1.00 97.31 84 THR A O 1
ATOM 664 N N . LEU A 1 85 ? 6.664 -11.834 16.427 1.00 97.81 85 LEU A N 1
ATOM 665 C CA . LEU A 1 85 ? 7.830 -11.055 16.015 1.00 97.81 85 LEU A CA 1
ATOM 666 C C . LEU A 1 85 ? 7.492 -9.572 15.904 1.00 97.81 85 LEU A C 1
ATOM 668 O O . LEU A 1 85 ? 6.442 -9.211 15.369 1.00 97.81 85 LEU A O 1
ATOM 672 N N . ASN A 1 86 ? 8.408 -8.721 16.359 1.00 97.31 86 ASN A N 1
ATOM 673 C CA . ASN A 1 86 ? 8.374 -7.307 16.029 1.00 97.31 86 ASN A CA 1
ATOM 674 C C . ASN A 1 86 ? 9.084 -7.078 14.687 1.00 97.31 86 ASN A C 1
ATOM 676 O O . ASN A 1 86 ? 10.231 -7.487 14.510 1.00 97.31 86 ASN A O 1
ATOM 680 N N . VAL A 1 87 ? 8.415 -6.396 13.756 1.00 96.81 87 VAL A N 1
ATOM 681 C CA . VAL A 1 87 ? 8.947 -6.074 12.416 1.00 96.81 87 VAL A CA 1
ATOM 682 C C . VAL A 1 87 ? 9.071 -4.577 12.153 1.00 96.81 87 VAL A C 1
ATOM 684 O O . VAL A 1 87 ? 9.249 -4.159 11.013 1.00 96.81 87 VAL A O 1
ATOM 687 N N . GLY A 1 88 ? 8.983 -3.752 13.201 1.00 96.38 88 GLY A N 1
ATOM 688 C CA . GLY A 1 88 ? 9.098 -2.296 13.095 1.00 96.38 88 GLY A CA 1
ATOM 689 C C . GLY A 1 88 ? 10.288 -1.674 13.823 1.00 96.38 88 GLY A C 1
ATOM 690 O O . GLY A 1 88 ? 10.715 -0.580 13.455 1.00 96.38 88 GLY A O 1
ATOM 691 N N . LYS A 1 89 ? 10.872 -2.357 14.812 1.00 95.31 89 LYS A N 1
ATOM 692 C CA . LYS A 1 89 ? 11.988 -1.842 15.613 1.00 95.31 89 LYS A CA 1
ATOM 693 C C . LYS A 1 89 ? 13.193 -1.489 14.746 1.00 95.31 89 LYS A C 1
ATOM 695 O O . LYS A 1 89 ? 13.712 -0.384 14.875 1.00 95.31 89 LYS A O 1
ATOM 700 N N . TRP A 1 90 ? 13.583 -2.380 13.833 1.00 94.94 90 TRP A N 1
ATOM 701 C CA . TRP A 1 90 ? 14.710 -2.149 12.924 1.00 94.94 90 TRP A CA 1
ATOM 702 C C . TRP A 1 90 ? 14.523 -0.856 12.115 1.00 94.94 90 TRP A C 1
ATOM 704 O O . TRP A 1 90 ? 15.442 -0.053 12.010 1.00 94.94 90 TRP A O 1
ATOM 714 N N . PHE A 1 91 ? 13.306 -0.599 11.626 1.00 95.75 91 PHE A N 1
ATOM 715 C CA . PHE A 1 91 ? 12.982 0.601 10.862 1.00 95.75 91 PHE A CA 1
ATOM 716 C C . PHE A 1 91 ? 13.098 1.863 11.727 1.00 95.75 91 PHE A C 1
ATOM 718 O O . PHE A 1 91 ? 13.656 2.874 11.301 1.00 95.75 91 PHE A O 1
ATOM 725 N N . SER A 1 92 ? 12.619 1.809 12.971 1.00 94.81 92 SER A N 1
ATOM 726 C CA . SER A 1 92 ? 12.802 2.906 13.926 1.00 94.81 92 SER A CA 1
ATOM 727 C C . SER A 1 92 ? 14.274 3.176 14.241 1.00 94.81 92 SER A C 1
ATOM 729 O O . SER A 1 92 ? 14.648 4.345 14.361 1.00 94.81 92 SER A O 1
ATOM 731 N N . ASP A 1 93 ? 15.099 2.134 14.344 1.00 94.12 93 ASP A N 1
ATOM 732 C CA . ASP A 1 93 ? 16.541 2.248 14.584 1.00 94.12 93 ASP A CA 1
ATOM 733 C C . ASP A 1 93 ? 17.257 2.860 13.363 1.00 94.12 93 ASP A C 1
ATOM 735 O O . ASP A 1 93 ? 18.037 3.804 13.508 1.00 94.12 93 ASP A O 1
ATOM 739 N N . GLU A 1 94 ? 16.912 2.421 12.148 1.00 94.50 94 GLU A N 1
ATOM 740 C CA . GLU A 1 94 ? 17.379 2.995 10.876 1.00 94.50 94 GLU A CA 1
ATOM 741 C C . GLU A 1 94 ? 17.117 4.502 10.785 1.00 94.50 94 GLU A C 1
ATOM 743 O O . GLU A 1 94 ? 17.982 5.287 10.389 1.00 94.50 94 GLU A O 1
ATOM 748 N N . LEU A 1 95 ? 15.939 4.953 11.217 1.00 93.62 95 LEU A N 1
ATOM 749 C CA . LEU A 1 95 ? 15.599 6.373 11.202 1.00 93.62 95 LEU A CA 1
ATOM 750 C C . LEU A 1 95 ? 16.464 7.224 12.146 1.00 93.62 95 LEU A C 1
ATOM 752 O O . LEU A 1 95 ? 16.475 8.450 11.977 1.00 93.62 95 LEU A O 1
ATOM 756 N N . GLN A 1 96 ? 17.147 6.635 13.134 1.00 91.69 96 GLN A N 1
ATOM 757 C CA . GLN A 1 96 ? 18.071 7.357 14.022 1.00 91.69 96 GLN A CA 1
ATOM 758 C C . GLN A 1 96 ? 19.489 7.455 13.461 1.00 91.69 96 GLN A C 1
ATOM 760 O O . GLN A 1 96 ? 20.225 8.366 13.839 1.00 91.69 96 GLN A O 1
ATOM 765 N N . LYS A 1 97 ? 19.858 6.571 12.530 1.00 94.50 97 LYS A N 1
ATOM 766 C CA . LYS A 1 97 ? 21.168 6.592 11.876 1.00 94.50 97 LYS A CA 1
ATOM 767 C C . LYS A 1 97 ? 21.331 7.828 10.979 1.00 94.50 97 LYS A C 1
ATOM 769 O O . LYS A 1 97 ? 20.331 8.351 10.446 1.00 94.50 97 LYS A O 1
ATOM 774 N N . PRO A 1 98 ? 22.570 8.307 10.766 1.00 92.81 98 PRO A N 1
ATOM 775 C CA . PRO A 1 98 ? 22.839 9.293 9.728 1.00 92.81 98 PRO A CA 1
ATOM 776 C C . PRO A 1 98 ? 22.487 8.711 8.345 1.00 92.81 98 PRO A C 1
ATOM 778 O O . PRO A 1 98 ? 22.604 7.504 8.148 1.00 92.81 98 PRO A O 1
ATOM 781 N N . PRO A 1 99 ? 22.055 9.532 7.365 1.00 93.06 99 PRO A N 1
ATOM 782 C CA . PRO A 1 99 ? 21.504 9.028 6.105 1.00 93.06 99 PRO A CA 1
ATOM 783 C C . PRO A 1 99 ? 22.374 8.010 5.355 1.00 93.06 99 PRO A C 1
ATOM 785 O O . PRO A 1 99 ? 21.832 7.055 4.826 1.00 93.06 99 PRO A O 1
ATOM 788 N N . HIS A 1 100 ? 23.699 8.169 5.343 1.00 93.25 100 HIS A N 1
ATOM 789 C CA . HIS A 1 100 ? 24.618 7.279 4.620 1.00 93.25 100 HIS A CA 1
ATOM 790 C C . HIS A 1 100 ? 24.802 5.894 5.271 1.00 93.25 100 HIS A C 1
ATOM 792 O O . HIS A 1 100 ? 25.269 4.977 4.607 1.00 93.25 100 HIS A O 1
ATOM 798 N N . GLU A 1 101 ? 24.424 5.729 6.542 1.00 94.62 101 GLU A N 1
ATOM 799 C CA . GLU A 1 101 ? 24.458 4.444 7.261 1.00 94.62 101 GLU A CA 1
ATOM 800 C C . GLU A 1 101 ? 23.122 3.695 7.198 1.00 94.62 101 GLU A C 1
ATOM 802 O O . GLU A 1 101 ? 22.995 2.595 7.739 1.00 94.62 101 GLU A O 1
ATOM 807 N N . ARG A 1 102 ? 22.103 4.301 6.579 1.00 94.56 102 ARG A N 1
ATOM 808 C CA . ARG A 1 102 ? 20.789 3.679 6.460 1.00 94.56 102 ARG A CA 1
ATOM 809 C C . ARG A 1 102 ? 20.756 2.648 5.342 1.00 94.56 102 ARG A C 1
ATOM 811 O O . ARG A 1 102 ? 21.526 2.722 4.382 1.00 94.56 102 ARG A O 1
ATOM 818 N N . THR A 1 103 ? 19.771 1.763 5.406 1.00 91.88 103 THR A N 1
ATOM 819 C CA . THR A 1 103 ? 19.321 0.963 4.267 1.00 91.88 103 THR A CA 1
ATOM 820 C C . THR A 1 103 ? 19.089 1.853 3.043 1.00 91.88 103 THR A C 1
ATOM 822 O O . THR A 1 103 ? 18.600 2.981 3.167 1.00 91.88 103 THR A O 1
ATOM 825 N N . LEU A 1 104 ? 19.446 1.352 1.855 1.00 91.12 104 LEU A N 1
ATOM 826 C CA . LEU A 1 104 ? 19.532 2.127 0.607 1.00 91.12 104 LEU A CA 1
ATOM 827 C C . LEU A 1 104 ? 18.291 2.992 0.353 1.00 91.12 104 LEU A C 1
ATOM 829 O O . LEU A 1 104 ? 18.401 4.183 0.061 1.00 91.12 104 LEU A O 1
ATOM 833 N N . PHE A 1 105 ? 17.101 2.418 0.541 1.00 90.94 105 PHE A N 1
ATOM 834 C CA . PHE A 1 105 ? 15.849 3.122 0.285 1.00 90.94 105 PHE A CA 1
ATOM 835 C C . PHE A 1 105 ? 15.538 4.232 1.298 1.00 90.94 105 PHE A C 1
ATOM 837 O O . PHE A 1 105 ? 14.660 5.035 1.019 1.00 90.94 105 PHE A O 1
ATOM 844 N N . LEU A 1 106 ? 16.226 4.332 2.441 1.00 94.38 106 LEU A N 1
ATOM 845 C CA . LEU A 1 106 ? 16.080 5.422 3.421 1.00 94.38 106 LEU A CA 1
ATOM 846 C C . LEU A 1 106 ? 17.221 6.442 3.374 1.00 94.38 106 LEU A C 1
ATOM 848 O O . LEU A 1 106 ? 17.126 7.485 4.031 1.00 94.38 106 LEU A O 1
ATOM 852 N N . GLN A 1 107 ? 18.280 6.187 2.601 1.00 94.00 107 GLN A N 1
ATOM 853 C CA . GLN A 1 107 ? 19.419 7.106 2.512 1.00 94.00 107 GLN A CA 1
ATOM 854 C C . GLN A 1 107 ? 19.010 8.457 1.922 1.00 94.00 107 GLN A C 1
ATOM 856 O O . GLN A 1 107 ? 19.459 9.503 2.385 1.00 94.00 107 GLN A O 1
ATOM 861 N N . SER A 1 108 ? 18.091 8.456 0.950 1.00 91.88 108 SER A N 1
ATOM 862 C CA . SER A 1 108 ? 17.576 9.695 0.355 1.00 91.88 108 SER A CA 1
ATOM 863 C C . SER A 1 108 ? 16.434 10.337 1.155 1.00 91.88 108 SER A C 1
ATOM 865 O O . SER A 1 108 ? 15.954 11.402 0.768 1.00 91.88 108 SER A O 1
ATOM 867 N N . PHE A 1 109 ? 15.977 9.721 2.255 1.00 94.12 109 PHE A N 1
ATOM 868 C CA . PHE A 1 109 ? 14.864 10.236 3.052 1.00 94.12 109 PHE A CA 1
ATOM 869 C C . PHE A 1 109 ? 15.336 11.376 3.952 1.00 94.12 109 PHE A C 1
ATOM 871 O O . PHE A 1 109 ? 16.038 11.187 4.956 1.00 94.12 109 PHE A O 1
ATOM 878 N N . THR A 1 110 ? 14.962 12.593 3.573 1.00 91.00 110 THR A N 1
ATOM 879 C CA . THR A 1 110 ? 15.469 13.807 4.208 1.00 91.00 110 THR A CA 1
ATOM 880 C C . THR A 1 110 ? 14.895 13.988 5.612 1.00 91.00 110 THR A C 1
ATOM 882 O O . THR A 1 110 ? 13.794 13.541 5.937 1.00 91.00 110 THR A O 1
ATOM 885 N N . ALA A 1 111 ? 15.602 14.740 6.460 1.00 88.19 111 ALA A N 1
ATOM 886 C CA . ALA A 1 111 ? 15.103 15.083 7.792 1.00 88.19 111 ALA A CA 1
ATOM 887 C C . ALA A 1 111 ? 13.765 15.848 7.749 1.00 88.19 111 ALA A C 1
ATOM 889 O O . ALA A 1 111 ? 12.950 15.715 8.662 1.00 88.19 111 ALA A O 1
ATOM 890 N N . ASN A 1 112 ? 13.528 16.643 6.699 1.00 87.31 112 ASN A N 1
ATOM 891 C CA . ASN A 1 112 ? 12.272 17.367 6.528 1.00 87.31 112 ASN A CA 1
ATOM 892 C C . ASN A 1 112 ? 11.114 16.434 6.159 1.00 87.31 112 ASN A C 1
ATOM 894 O O . ASN A 1 112 ? 10.040 16.541 6.745 1.00 87.31 112 ASN A O 1
ATOM 898 N N . GLU A 1 113 ? 11.338 15.499 5.233 1.00 90.56 113 GLU A N 1
ATOM 899 C CA . GLU A 1 113 ? 10.342 14.482 4.889 1.00 90.56 113 GLU A CA 1
ATOM 900 C C . GLU A 1 113 ? 10.044 13.588 6.101 1.00 90.56 113 GLU A C 1
ATOM 902 O O . GLU A 1 113 ? 8.875 13.414 6.438 1.00 90.56 113 GLU A O 1
ATOM 907 N N . LYS A 1 114 ? 11.069 13.133 6.840 1.00 90.62 114 LYS A N 1
ATOM 908 C CA . LYS A 1 114 ? 10.889 12.374 8.090 1.00 90.62 114 LYS A CA 1
ATOM 909 C C . LYS A 1 114 ? 9.976 13.106 9.072 1.00 90.62 114 LYS A C 1
ATOM 911 O O . LYS A 1 114 ? 8.991 12.530 9.513 1.00 90.62 114 LYS A O 1
ATOM 916 N N . ARG A 1 115 ? 10.262 14.378 9.389 1.00 86.69 115 ARG A N 1
ATOM 917 C CA . ARG A 1 115 ? 9.430 15.174 10.316 1.00 86.69 115 ARG A CA 1
ATOM 918 C C . ARG A 1 115 ? 7.998 15.367 9.823 1.00 86.69 115 ARG A C 1
ATOM 920 O O . ARG A 1 115 ? 7.098 15.497 10.643 1.00 86.69 115 ARG A O 1
ATOM 927 N N . LYS A 1 116 ? 7.803 15.446 8.506 1.00 86.75 116 LYS A N 1
ATOM 928 C CA . LYS A 1 116 ? 6.490 15.681 7.905 1.00 86.75 116 LYS A CA 1
ATOM 929 C C . LYS A 1 116 ? 5.627 14.421 7.889 1.00 86.75 116 LYS A C 1
ATOM 931 O O . LYS A 1 116 ? 4.424 14.523 8.100 1.00 86.75 116 LYS A O 1
ATOM 936 N N . TYR A 1 117 ? 6.221 13.263 7.609 1.00 89.56 117 TYR A N 1
ATOM 937 C CA . TYR A 1 117 ? 5.467 12.035 7.352 1.00 89.56 117 TYR A CA 1
ATOM 938 C C . TYR A 1 117 ? 5.514 11.024 8.498 1.00 89.56 117 TYR A C 1
ATOM 940 O O . TYR A 1 117 ? 4.624 10.184 8.572 1.00 89.56 117 TYR A O 1
ATOM 948 N N . ILE A 1 118 ? 6.482 11.113 9.415 1.00 89.81 118 ILE A N 1
ATOM 949 C CA . ILE A 1 118 ? 6.624 10.185 10.543 1.00 89.81 118 ILE A CA 1
ATOM 950 C C . ILE A 1 118 ? 6.603 10.967 11.857 1.00 89.81 118 ILE A C 1
ATOM 952 O O . ILE A 1 118 ? 7.511 11.747 12.159 1.00 89.81 118 ILE A O 1
ATOM 956 N N . SER A 1 119 ? 5.563 10.747 12.661 1.00 88.62 119 SER A N 1
ATOM 957 C CA . SER A 1 119 ? 5.426 11.371 13.976 1.00 88.62 119 SER A CA 1
ATOM 958 C C . SER A 1 119 ? 6.271 10.657 15.040 1.00 88.62 119 SER A C 1
ATOM 960 O O . SER A 1 119 ? 6.693 9.513 14.875 1.00 88.62 119 SER A O 1
ATOM 962 N N . LYS A 1 120 ? 6.487 11.305 16.195 1.00 88.00 120 LYS A N 1
ATOM 963 C CA . LYS A 1 120 ? 7.113 10.636 17.353 1.00 88.00 120 LYS A CA 1
ATOM 964 C C . LYS A 1 120 ? 6.297 9.427 17.825 1.00 88.00 120 LYS A C 1
ATOM 966 O O . LYS A 1 120 ? 6.879 8.425 18.219 1.00 88.00 120 LYS A O 1
ATOM 971 N N . LYS A 1 121 ? 4.964 9.519 17.749 1.00 89.31 121 LYS A N 1
ATOM 972 C CA . LYS A 1 121 ? 4.051 8.425 18.098 1.00 89.31 121 LYS A CA 1
ATOM 973 C C . LYS A 1 121 ? 4.216 7.237 17.150 1.00 89.31 121 LYS A C 1
ATOM 975 O O . LYS A 1 121 ? 4.227 6.105 17.618 1.00 89.31 121 LYS A O 1
ATOM 980 N N . ASP A 1 122 ? 4.409 7.497 15.855 1.00 90.69 122 ASP A N 1
ATOM 981 C CA . ASP A 1 122 ? 4.677 6.448 14.863 1.00 90.69 122 ASP A CA 1
ATOM 982 C C . ASP A 1 122 ? 5.972 5.699 15.207 1.00 90.69 122 ASP A C 1
ATOM 984 O O . ASP A 1 122 ? 5.971 4.476 15.280 1.00 90.69 122 ASP A O 1
ATOM 988 N N . ILE A 1 123 ? 7.055 6.423 15.518 1.00 91.44 123 ILE A N 1
ATOM 989 C CA . ILE A 1 123 ? 8.352 5.820 15.883 1.00 91.44 123 ILE A CA 1
ATOM 990 C C . ILE A 1 123 ? 8.231 4.901 17.105 1.00 91.44 123 ILE A C 1
ATOM 992 O O . ILE A 1 123 ? 8.797 3.806 17.099 1.00 91.44 123 ILE A O 1
ATOM 996 N N . GLU A 1 124 ? 7.515 5.330 18.147 1.00 91.75 124 GLU A N 1
ATOM 997 C CA . GLU A 1 124 ? 7.317 4.511 19.349 1.00 91.75 124 GLU A CA 1
ATOM 998 C C . GLU A 1 124 ? 6.442 3.289 19.062 1.00 91.75 124 GLU A C 1
ATOM 1000 O O . GLU A 1 124 ? 6.838 2.176 19.399 1.00 91.75 124 GLU A O 1
ATOM 1005 N N . ARG A 1 125 ? 5.332 3.462 18.331 1.00 93.31 125 ARG A N 1
ATOM 1006 C CA . ARG A 1 125 ? 4.481 2.351 17.878 1.00 93.31 125 ARG A CA 1
ATOM 1007 C C . ARG A 1 125 ? 5.284 1.311 17.093 1.00 93.31 125 ARG A C 1
ATOM 1009 O O . ARG A 1 125 ? 5.138 0.112 17.318 1.00 93.31 125 ARG A O 1
ATOM 1016 N N . TYR A 1 126 ? 6.158 1.754 16.189 1.00 94.62 126 TYR A N 1
ATOM 1017 C CA . TYR A 1 126 ? 6.987 0.872 15.364 1.00 94.62 126 TYR A CA 1
ATOM 1018 C C . TYR A 1 126 ? 7.930 -0.003 16.195 1.00 94.62 126 TYR A C 1
ATOM 1020 O O . TYR A 1 126 ? 8.116 -1.175 15.874 1.00 94.62 126 TYR A O 1
ATOM 1028 N N . LYS A 1 127 ? 8.458 0.513 17.310 1.00 92.19 127 LYS A N 1
ATOM 1029 C CA . LYS A 1 127 ? 9.369 -0.239 18.184 1.00 92.19 127 LYS A CA 1
ATOM 1030 C C . LYS A 1 127 ? 8.700 -1.374 18.952 1.00 92.19 127 LYS A C 1
ATOM 1032 O O . LYS A 1 127 ? 9.395 -2.313 19.324 1.00 92.19 127 LYS A O 1
ATOM 1037 N N . THR A 1 128 ? 7.398 -1.293 19.218 1.00 88.38 128 THR A N 1
ATOM 1038 C CA . THR A 1 128 ? 6.743 -2.173 20.201 1.00 88.38 128 THR A CA 1
ATOM 1039 C C . THR A 1 128 ? 5.581 -2.983 19.637 1.00 88.38 128 THR A C 1
ATOM 1041 O O . THR A 1 128 ? 5.403 -4.127 20.044 1.00 88.38 128 THR A O 1
ATOM 1044 N N . GLU A 1 129 ? 4.815 -2.443 18.690 1.00 91.94 129 GLU A N 1
ATOM 1045 C CA . GLU A 1 129 ? 3.490 -2.984 18.339 1.00 91.94 129 GLU A CA 1
ATOM 1046 C C . GLU A 1 129 ? 3.413 -3.631 16.951 1.00 91.94 129 GLU A C 1
ATOM 1048 O O . GLU A 1 129 ? 2.445 -4.326 16.642 1.00 91.94 129 GLU A O 1
ATOM 1053 N N . ILE A 1 130 ? 4.395 -3.392 16.083 1.00 96.56 130 ILE A N 1
ATOM 1054 C CA . ILE A 1 130 ? 4.292 -3.782 14.675 1.00 96.56 130 ILE A CA 1
ATOM 1055 C C . ILE A 1 130 ? 4.718 -5.233 14.474 1.00 96.56 130 ILE A C 1
ATOM 1057 O O . ILE A 1 130 ? 5.855 -5.597 14.758 1.00 96.56 130 ILE A O 1
ATOM 1061 N N . THR A 1 131 ? 3.806 -6.038 13.932 1.00 96.50 131 THR A N 1
ATOM 1062 C CA . THR A 1 131 ? 3.985 -7.470 13.654 1.00 96.50 131 THR A CA 1
ATOM 1063 C C . THR A 1 131 ? 3.735 -7.770 12.176 1.00 96.50 131 THR A C 1
ATOM 1065 O O . THR A 1 131 ? 3.203 -6.928 11.448 1.00 96.50 131 THR A O 1
ATOM 1068 N N . ILE A 1 132 ? 4.108 -8.973 11.731 1.00 97.50 132 ILE A N 1
ATOM 1069 C CA . ILE A 1 132 ? 3.830 -9.454 10.370 1.00 97.50 132 ILE A CA 1
ATOM 1070 C C . ILE A 1 132 ? 2.311 -9.595 10.185 1.00 97.50 132 ILE A C 1
ATOM 1072 O O . ILE A 1 132 ? 1.675 -10.341 10.947 1.00 97.50 132 ILE A O 1
ATOM 1076 N N . PRO A 1 133 ? 1.697 -8.922 9.198 1.00 98.25 133 PRO A N 1
ATOM 1077 C CA . PRO A 1 133 ? 0.292 -9.123 8.905 1.00 98.25 133 PRO A CA 1
ATOM 1078 C C . PRO A 1 133 ? 0.057 -10.331 7.993 1.00 98.25 133 PRO A C 1
ATOM 1080 O O . PRO A 1 133 ? 0.926 -10.796 7.258 1.00 98.25 133 PRO A O 1
ATOM 1083 N N . THR A 1 134 ? -1.156 -10.855 8.066 1.00 98.81 134 THR A N 1
ATOM 1084 C CA . THR A 1 134 ? -1.729 -11.746 7.061 1.00 98.81 134 THR A CA 1
ATOM 1085 C C . THR A 1 134 ? -2.114 -10.940 5.827 1.00 98.81 134 THR A C 1
ATOM 1087 O O . THR A 1 134 ? -2.335 -9.730 5.910 1.00 98.81 134 THR A O 1
ATOM 1090 N N . LEU A 1 135 ? -2.241 -11.612 4.684 1.00 98.81 135 LEU A N 1
ATOM 1091 C CA . LEU A 1 135 ? -2.751 -10.957 3.479 1.00 98.81 135 LEU A CA 1
ATOM 1092 C C . LEU A 1 135 ? -4.171 -10.411 3.684 1.00 98.81 135 LEU A C 1
ATOM 1094 O O . LEU A 1 135 ? -4.474 -9.314 3.229 1.00 98.81 135 LEU A O 1
ATOM 1098 N N . GLU A 1 136 ? -5.018 -11.152 4.400 1.00 98.75 136 GLU A N 1
ATOM 1099 C CA . GLU A 1 136 ? -6.401 -10.754 4.677 1.00 98.75 136 GLU A CA 1
ATOM 1100 C C . GLU A 1 136 ? -6.467 -9.411 5.421 1.00 98.75 136 GLU A C 1
ATOM 1102 O O . GLU A 1 136 ? -7.134 -8.500 4.940 1.00 98.75 136 GLU A O 1
ATOM 1107 N N . GLU A 1 137 ? -5.686 -9.230 6.495 1.00 98.62 137 GLU A N 1
ATOM 1108 C CA . GLU A 1 137 ? -5.627 -7.960 7.246 1.00 98.62 137 GLU A CA 1
ATOM 1109 C C . GLU A 1 137 ? -5.215 -6.766 6.365 1.00 98.62 137 GLU A C 1
ATOM 1111 O O . GLU A 1 137 ? -5.704 -5.649 6.547 1.00 98.62 137 GLU A O 1
ATOM 1116 N N . VAL A 1 138 ? -4.300 -6.976 5.412 1.00 98.62 138 VAL A N 1
ATOM 1117 C CA . VAL A 1 138 ? -3.845 -5.902 4.519 1.00 98.62 138 VAL A CA 1
ATOM 1118 C C . VAL A 1 138 ? -4.890 -5.590 3.447 1.00 98.62 138 VAL A C 1
ATOM 1120 O O . VAL A 1 138 ? -5.195 -4.420 3.221 1.00 98.62 138 VAL A O 1
ATOM 1123 N N . VAL A 1 139 ? -5.478 -6.607 2.812 1.00 98.44 139 VAL A N 1
ATOM 1124 C CA . VAL A 1 139 ? -6.493 -6.410 1.763 1.00 98.44 139 VAL A CA 1
ATOM 1125 C C . VAL A 1 139 ? -7.780 -5.815 2.342 1.00 98.44 139 VAL A C 1
ATOM 1127 O O . VAL A 1 139 ? -8.390 -4.959 1.702 1.00 98.44 139 VAL A O 1
ATOM 1130 N N . GLU A 1 140 ? -8.166 -6.178 3.569 1.00 97.56 140 GLU A N 1
ATOM 1131 C CA . GLU A 1 140 ? -9.252 -5.510 4.299 1.00 97.56 140 GLU A CA 1
ATOM 1132 C C . GLU A 1 140 ? -8.975 -4.013 4.459 1.00 97.56 140 GLU A C 1
ATOM 1134 O O . GLU A 1 140 ? -9.840 -3.190 4.154 1.00 97.56 140 GLU A O 1
ATOM 1139 N N . LYS A 1 141 ? -7.749 -3.643 4.850 1.00 94.25 141 LYS A N 1
ATOM 1140 C CA . LYS A 1 141 ? -7.354 -2.237 4.974 1.00 94.25 141 LYS A CA 1
ATOM 1141 C C . LYS A 1 141 ? -7.412 -1.509 3.630 1.00 94.25 141 LYS A C 1
ATOM 1143 O O . LYS A 1 141 ? -7.956 -0.415 3.560 1.00 94.25 141 LYS A O 1
ATOM 1148 N N . VAL A 1 142 ? -6.918 -2.105 2.546 1.00 93.31 142 VAL A N 1
ATOM 1149 C CA . VAL A 1 142 ? -7.020 -1.512 1.197 1.00 93.31 142 VAL A CA 1
ATOM 1150 C C . VAL A 1 142 ? -8.485 -1.311 0.790 1.00 93.31 142 VAL A C 1
ATOM 1152 O O . VAL A 1 142 ? -8.850 -0.244 0.285 1.00 93.31 142 VAL A O 1
ATOM 1155 N N . LYS A 1 143 ? -9.342 -2.303 1.065 1.00 88.50 143 LYS A N 1
ATOM 1156 C CA . LYS A 1 143 ? -10.782 -2.255 0.789 1.00 88.50 143 LYS A CA 1
ATOM 1157 C C . LYS A 1 143 ? -11.485 -1.127 1.541 1.00 88.50 143 LYS A C 1
ATOM 1159 O O . LYS A 1 143 ? -12.316 -0.444 0.946 1.00 88.50 143 LYS A O 1
ATOM 1164 N N . GLU A 1 144 ? -11.155 -0.906 2.816 1.00 86.56 144 GLU A N 1
ATOM 1165 C CA . GLU A 1 144 ? -11.704 0.203 3.619 1.00 86.56 144 GLU A CA 1
ATOM 1166 C C . GLU A 1 144 ? -11.495 1.562 2.937 1.00 86.56 144 GLU A C 1
ATOM 1168 O O . GLU A 1 144 ? -12.396 2.400 2.936 1.00 86.56 144 GLU A O 1
ATOM 1173 N N . TYR A 1 145 ? -10.334 1.747 2.308 1.00 84.81 145 TYR A N 1
ATOM 1174 C CA . TYR A 1 145 ? -9.964 2.974 1.603 1.00 84.81 145 TYR A CA 1
ATOM 1175 C C . TYR A 1 145 ? -10.384 2.988 0.126 1.00 84.81 145 TYR A C 1
ATOM 1177 O O . TYR A 1 145 ? -10.109 3.967 -0.565 1.00 84.81 145 TYR A O 1
ATOM 1185 N N . LYS A 1 146 ? -11.054 1.932 -0.366 1.00 82.75 146 LYS A N 1
ATOM 1186 C CA . LYS A 1 146 ? -11.445 1.760 -1.779 1.00 82.75 146 LYS A CA 1
ATOM 1187 C C . LYS A 1 146 ? -10.269 1.961 -2.753 1.00 82.75 146 LYS A C 1
ATOM 1189 O O . LYS A 1 146 ? -10.450 2.492 -3.846 1.00 82.75 146 LYS A O 1
ATOM 1194 N N . SER A 1 147 ? -9.064 1.578 -2.337 1.00 87.06 147 SER A N 1
ATOM 1195 C CA . SER A 1 147 ? -7.844 1.740 -3.132 1.00 87.06 147 SER A CA 1
ATOM 1196 C C . SER A 1 147 ? -7.522 0.467 -3.920 1.00 87.06 147 SER A C 1
ATOM 1198 O O . SER A 1 147 ? -8.150 -0.575 -3.718 1.00 87.06 147 SER A O 1
ATOM 1200 N N . LEU A 1 148 ? -6.555 0.562 -4.830 1.00 94.50 148 LEU A N 1
ATOM 1201 C CA . LEU A 1 148 ? -6.017 -0.578 -5.565 1.00 94.50 148 LEU A CA 1
ATOM 1202 C C . LEU A 1 148 ? -4.883 -1.236 -4.769 1.00 94.50 148 LEU A C 1
ATOM 1204 O O . LEU A 1 148 ? -4.215 -0.592 -3.953 1.00 94.50 148 LEU A O 1
ATOM 1208 N N . THR A 1 149 ? -4.594 -2.503 -5.057 1.00 98.38 149 THR A N 1
ATOM 1209 C CA . THR A 1 149 ? -3.375 -3.154 -4.567 1.00 98.38 149 THR A CA 1
ATOM 1210 C C . THR A 1 149 ? -2.723 -4.027 -5.633 1.00 98.38 149 THR A C 1
ATOM 1212 O O . THR A 1 149 ? -3.390 -4.795 -6.321 1.00 98.38 149 THR A O 1
ATOM 1215 N N . ASN A 1 150 ? -1.399 -3.937 -5.732 1.00 98.81 150 ASN A N 1
ATOM 1216 C CA . ASN A 1 150 ? -0.569 -4.926 -6.406 1.00 98.81 150 ASN A CA 1
ATOM 1217 C C . ASN A 1 150 ? -0.083 -5.935 -5.362 1.00 98.81 150 ASN A C 1
ATOM 1219 O O . ASN A 1 150 ? 0.506 -5.535 -4.359 1.00 98.81 150 ASN A O 1
ATOM 1223 N N . ILE A 1 151 ? -0.365 -7.216 -5.575 1.00 98.81 151 ILE A N 1
ATOM 1224 C CA . ILE A 1 151 ? 0.094 -8.309 -4.719 1.00 98.81 151 ILE A CA 1
ATOM 1225 C C . ILE A 1 151 ? 1.209 -9.044 -5.460 1.00 98.81 151 ILE A C 1
ATOM 1227 O O . ILE A 1 151 ? 0.936 -9.769 -6.418 1.00 98.81 151 ILE A O 1
ATOM 1231 N N . GLU A 1 152 ? 2.454 -8.882 -5.017 1.00 98.69 152 GLU A N 1
ATOM 1232 C CA . GLU A 1 152 ? 3.572 -9.687 -5.499 1.00 98.69 152 GLU A CA 1
ATOM 1233 C C . GLU A 1 152 ? 3.578 -11.059 -4.808 1.00 98.69 152 GLU A C 1
ATOM 1235 O O . GLU A 1 152 ? 3.692 -11.169 -3.586 1.00 98.69 152 GLU A O 1
ATOM 1240 N N . ILE A 1 153 ? 3.493 -12.136 -5.588 1.00 98.38 153 ILE A N 1
ATOM 1241 C CA . ILE A 1 153 ? 3.672 -13.506 -5.095 1.00 98.38 153 ILE A CA 1
ATOM 1242 C C . ILE A 1 153 ? 5.164 -13.848 -5.097 1.00 98.38 153 ILE A C 1
ATOM 1244 O O . ILE A 1 153 ? 5.808 -13.865 -6.147 1.00 98.38 153 ILE A O 1
ATOM 1248 N N . LYS A 1 154 ? 5.721 -14.197 -3.932 1.00 95.56 154 LYS A N 1
ATOM 1249 C CA . LYS A 1 154 ? 7.128 -14.602 -3.805 1.00 95.56 154 LYS A CA 1
ATOM 1250 C C . LYS A 1 154 ? 7.274 -16.127 -3.832 1.00 95.56 154 LYS A C 1
ATOM 1252 O O . LYS A 1 154 ? 6.951 -16.800 -2.855 1.00 95.56 154 LYS A O 1
ATOM 1257 N N . GLN A 1 155 ? 7.836 -16.662 -4.920 1.00 86.69 155 GLN A N 1
ATOM 1258 C CA . GLN A 1 155 ? 8.173 -18.092 -5.080 1.00 86.69 155 GLN A CA 1
ATOM 1259 C C . GLN A 1 155 ? 9.668 -18.422 -4.929 1.00 86.69 155 GLN A C 1
ATOM 1261 O O . GLN A 1 155 ? 10.072 -19.585 -4.936 1.00 86.69 155 GLN A O 1
ATOM 1266 N N . LEU A 1 156 ? 10.532 -17.415 -4.791 1.00 78.44 156 LEU A N 1
ATOM 1267 C CA . LEU A 1 156 ? 11.978 -17.617 -4.697 1.00 78.44 156 LEU A CA 1
ATOM 1268 C C . LEU A 1 156 ? 12.519 -17.104 -3.356 1.00 78.44 156 LEU A C 1
ATOM 1270 O O . LEU A 1 156 ? 12.102 -16.043 -2.892 1.00 78.44 156 LEU A O 1
ATOM 1274 N N . PRO A 1 157 ? 13.441 -17.843 -2.705 1.00 80.69 157 PRO A N 1
ATOM 1275 C CA . PRO A 1 157 ? 13.995 -19.149 -3.082 1.00 80.69 157 PRO A CA 1
ATOM 1276 C C . PRO A 1 157 ? 13.115 -20.343 -2.647 1.00 80.69 157 PRO A C 1
ATOM 1278 O O . PRO A 1 157 ? 13.565 -21.488 -2.682 1.00 80.69 157 PRO A O 1
ATOM 1281 N N . ARG A 1 158 ? 11.891 -20.104 -2.153 1.00 83.94 158 ARG A N 1
ATOM 1282 C CA . ARG A 1 158 ? 10.996 -21.142 -1.622 1.00 83.94 158 ARG A CA 1
ATOM 1283 C C . ARG A 1 158 ? 9.826 -21.390 -2.565 1.00 83.94 158 ARG A C 1
ATOM 1285 O O . ARG A 1 158 ? 8.947 -20.549 -2.648 1.00 83.94 158 ARG A O 1
ATOM 1292 N N . ASN A 1 159 ? 9.751 -22.590 -3.138 1.00 87.88 159 ASN A N 1
ATOM 1293 C CA . ASN A 1 159 ? 8.555 -23.018 -3.854 1.00 87.88 159 ASN A CA 1
ATOM 1294 C C . ASN A 1 159 ? 7.422 -23.329 -2.853 1.00 87.88 159 ASN A C 1
ATOM 1296 O O . ASN A 1 159 ? 7.510 -24.263 -2.047 1.00 87.88 159 ASN A O 1
ATOM 1300 N N . TYR A 1 160 ? 6.369 -22.521 -2.890 1.00 90.81 160 TYR A N 1
ATOM 1301 C CA . TYR A 1 160 ? 5.142 -22.633 -2.126 1.00 90.81 160 TYR A CA 1
ATOM 1302 C C . TYR A 1 160 ? 4.029 -23.272 -2.973 1.00 90.81 160 TYR A C 1
ATOM 1304 O O . TYR A 1 160 ? 3.369 -22.585 -3.747 1.00 90.81 160 TYR A O 1
ATOM 1312 N N . PRO A 1 161 ? 3.690 -24.552 -2.727 1.00 90.25 161 PRO A N 1
ATOM 1313 C CA . PRO A 1 161 ? 2.535 -25.183 -3.364 1.00 90.25 161 PRO A CA 1
ATOM 1314 C C . PRO A 1 161 ? 1.212 -24.426 -3.165 1.00 90.25 161 PRO A C 1
ATOM 1316 O O . PRO A 1 161 ? 0.745 -24.218 -2.043 1.00 90.25 161 PRO A O 1
ATOM 1319 N N . ASN A 1 162 ? 0.538 -24.082 -4.245 1.00 94.69 162 ASN A N 1
ATOM 1320 C CA . ASN A 1 162 ? -0.782 -23.463 -4.204 1.00 94.69 162 ASN A CA 1
ATOM 1321 C C . ASN A 1 162 ? -0.841 -22.068 -3.539 1.00 94.69 162 ASN A C 1
ATOM 1323 O O . ASN A 1 162 ? -1.858 -21.716 -2.929 1.00 94.69 162 ASN A O 1
ATOM 1327 N N . ILE A 1 163 ? 0.249 -21.290 -3.562 1.00 97.75 163 ILE A N 1
ATOM 1328 C CA . ILE A 1 163 ? 0.224 -19.913 -3.035 1.00 97.75 163 ILE A CA 1
ATOM 1329 C C . ILE A 1 163 ? -0.775 -19.047 -3.808 1.00 97.75 163 ILE A C 1
ATOM 1331 O O . ILE A 1 163 ? -1.589 -18.373 -3.178 1.00 97.75 163 ILE A O 1
ATOM 1335 N N . THR A 1 164 ? -0.805 -19.156 -5.136 1.00 98.25 164 THR A N 1
ATOM 1336 C CA . THR A 1 164 ? -1.709 -18.392 -6.004 1.00 98.25 164 THR A CA 1
ATOM 1337 C C . THR A 1 164 ? -3.177 -18.684 -5.714 1.00 98.25 164 THR A C 1
ATOM 1339 O O . THR A 1 164 ? -3.949 -17.756 -5.490 1.00 98.25 164 THR A O 1
ATOM 1342 N N . GLN A 1 165 ? -3.562 -19.956 -5.571 1.00 98.56 165 GLN A N 1
ATOM 1343 C CA . GLN A 1 165 ? -4.922 -20.351 -5.183 1.00 98.56 165 GLN A CA 1
ATOM 1344 C C . GLN A 1 165 ? -5.322 -19.730 -3.837 1.00 98.56 165 GLN A C 1
ATOM 1346 O O . GLN A 1 165 ? -6.450 -19.275 -3.674 1.00 98.56 165 GLN A O 1
ATOM 1351 N N . LYS A 1 166 ? -4.406 -19.684 -2.859 1.00 98.56 166 LYS A N 1
ATOM 1352 C CA . LYS A 1 166 ? -4.678 -19.093 -1.538 1.00 98.56 166 LYS A CA 1
ATOM 1353 C C . LYS A 1 166 ? -4.819 -17.575 -1.589 1.00 98.56 166 LYS A C 1
ATOM 1355 O O . LYS A 1 166 ? -5.670 -17.037 -0.886 1.00 98.56 166 LYS A O 1
ATOM 1360 N N . VAL A 1 167 ? -3.994 -16.903 -2.391 1.00 98.75 167 VAL A N 1
ATOM 1361 C CA . VAL A 1 167 ? -4.084 -15.455 -2.616 1.00 98.75 167 VAL A CA 1
ATOM 1362 C C . VAL A 1 167 ? -5.423 -15.115 -3.268 1.00 98.75 167 VAL A C 1
ATOM 1364 O O . VAL A 1 167 ? -6.175 -14.316 -2.713 1.00 98.75 167 VAL A O 1
ATOM 1367 N N . ILE A 1 168 ? -5.772 -15.782 -4.373 1.00 98.81 168 ILE A N 1
ATOM 1368 C CA . ILE A 1 168 ? -7.028 -15.543 -5.099 1.00 98.81 168 ILE A CA 1
ATOM 1369 C C . ILE A 1 168 ? -8.243 -15.819 -4.211 1.00 98.81 168 ILE A C 1
ATOM 1371 O O . ILE A 1 168 ? -9.140 -14.984 -4.144 1.00 98.81 168 ILE A O 1
ATOM 1375 N N . ALA A 1 169 ? -8.240 -16.909 -3.436 1.00 98.81 169 ALA A N 1
ATOM 1376 C CA . ALA A 1 169 ? -9.340 -17.217 -2.522 1.00 98.81 169 ALA A CA 1
ATOM 1377 C C . ALA A 1 169 ? -9.595 -16.101 -1.488 1.00 98.81 169 ALA A C 1
ATOM 1379 O O . ALA A 1 169 ? -10.745 -15.824 -1.150 1.00 98.81 169 ALA A O 1
ATOM 1380 N N . ILE A 1 170 ? -8.545 -15.435 -0.985 1.00 98.81 170 ILE A N 1
ATOM 1381 C CA . ILE A 1 170 ? -8.691 -14.278 -0.082 1.00 98.81 170 ILE A CA 1
ATOM 1382 C C . ILE A 1 170 ? -9.265 -13.075 -0.838 1.00 98.81 170 ILE A C 1
ATOM 1384 O O . ILE A 1 170 ? -10.183 -12.421 -0.342 1.00 98.81 170 ILE A O 1
ATOM 1388 N N . VAL A 1 171 ? -8.759 -12.795 -2.040 1.00 98.69 171 VAL A N 1
ATOM 1389 C CA . VAL A 1 171 ? -9.228 -11.681 -2.879 1.00 98.69 171 VAL A CA 1
ATOM 1390 C C . VAL A 1 171 ? -10.713 -11.830 -3.229 1.00 98.69 171 VAL A C 1
ATOM 1392 O O . VAL A 1 171 ? -11.477 -10.870 -3.106 1.00 98.69 171 VAL A O 1
ATOM 1395 N N . GLU A 1 172 ? -11.145 -13.034 -3.600 1.00 98.06 172 GLU A N 1
ATOM 1396 C CA . GLU A 1 172 ? -12.543 -13.362 -3.896 1.00 98.06 172 GLU A CA 1
ATOM 1397 C C . GLU A 1 172 ? -13.421 -13.267 -2.650 1.00 98.06 172 GLU A C 1
ATOM 1399 O O . GLU A 1 172 ? -14.443 -12.580 -2.671 1.00 98.06 172 GLU A O 1
ATOM 1404 N N . LYS A 1 173 ? -12.991 -13.869 -1.531 1.00 98.44 173 LYS A N 1
ATOM 1405 C CA . LYS A 1 173 ? -13.688 -13.773 -0.236 1.00 98.44 173 LYS A CA 1
ATOM 1406 C C . LYS A 1 173 ? -13.941 -12.316 0.157 1.00 98.44 173 LYS A C 1
ATOM 1408 O O . LYS A 1 173 ? -15.013 -11.979 0.663 1.00 98.44 173 LYS A O 1
ATOM 1413 N N . LEU A 1 174 ? -12.968 -11.439 -0.084 1.00 95.50 174 LEU A N 1
ATOM 1414 C CA . LEU A 1 174 ? -13.062 -10.018 0.236 1.00 95.50 174 LEU A CA 1
ATOM 1415 C C . LEU A 1 174 ? -13.739 -9.180 -0.857 1.00 95.50 174 LEU A C 1
ATOM 1417 O O . LEU A 1 174 ? -13.965 -7.993 -0.622 1.00 95.50 174 LEU A O 1
ATOM 1421 N N . ASN A 1 175 ? -14.162 -9.768 -1.980 1.00 93.88 175 ASN A N 1
ATOM 1422 C CA . ASN A 1 175 ? -14.761 -9.075 -3.127 1.00 93.88 175 ASN A CA 1
ATOM 1423 C C . ASN A 1 175 ? -13.860 -7.950 -3.675 1.00 93.88 175 ASN A C 1
ATOM 1425 O O . ASN A 1 175 ? -14.310 -6.822 -3.865 1.00 93.88 175 ASN A O 1
ATOM 1429 N N . MET A 1 176 ? -12.574 -8.254 -3.871 1.00 96.25 176 MET A N 1
ATOM 1430 C CA . MET A 1 176 ? -11.543 -7.296 -4.297 1.00 96.25 176 MET A CA 1
ATOM 1431 C C . MET A 1 176 ? -10.960 -7.596 -5.686 1.00 96.25 176 MET A C 1
ATOM 1433 O O . MET A 1 176 ? -9.981 -6.968 -6.073 1.00 96.25 176 MET A O 1
ATOM 1437 N N . VAL A 1 177 ? -11.545 -8.532 -6.445 1.00 92.94 177 VAL A N 1
ATOM 1438 C CA . VAL A 1 177 ? -11.028 -8.981 -7.757 1.00 92.94 177 VAL A CA 1
ATOM 1439 C C . VAL A 1 177 ? -10.773 -7.805 -8.710 1.00 92.94 177 VAL A C 1
ATOM 1441 O O . VAL A 1 177 ? -9.718 -7.747 -9.325 1.00 92.94 177 VAL A O 1
ATOM 1444 N N . SER A 1 178 ? -11.676 -6.820 -8.772 1.00 90.94 178 SER A N 1
ATOM 1445 C CA . SER A 1 178 ? -11.534 -5.634 -9.635 1.00 90.94 178 SER A CA 1
ATOM 1446 C C . SER A 1 178 ? -10.565 -4.559 -9.118 1.00 90.94 178 SER A C 1
ATOM 1448 O O . SER A 1 178 ? -10.361 -3.551 -9.789 1.00 90.94 178 SER A O 1
ATOM 1450 N N . GLN A 1 179 ? -9.991 -4.733 -7.926 1.00 94.12 179 GLN A N 1
ATOM 1451 C CA . GLN A 1 179 ? -9.073 -3.781 -7.288 1.00 94.12 179 GLN A CA 1
ATOM 1452 C C . GLN A 1 179 ? -7.683 -4.382 -7.047 1.00 94.12 179 GLN A C 1
ATOM 1454 O O . GLN A 1 179 ? -6.828 -3.731 -6.444 1.00 94.12 179 GLN A O 1
ATOM 1459 N N . VAL A 1 180 ? -7.459 -5.619 -7.490 1.00 98.19 180 VAL A N 1
ATOM 1460 C CA . VAL A 1 180 ? -6.220 -6.362 -7.279 1.00 98.19 180 VAL A CA 1
ATOM 1461 C C . VAL A 1 180 ? -5.576 -6.670 -8.620 1.00 98.19 180 VAL A C 1
ATOM 1463 O O . VAL A 1 180 ? -6.231 -7.171 -9.530 1.00 98.19 180 VAL A O 1
ATOM 1466 N N . ILE A 1 181 ? -4.270 -6.433 -8.698 1.00 98.75 181 ILE A N 1
ATOM 1467 C CA . ILE A 1 181 ? -3.402 -6.999 -9.728 1.00 98.75 181 ILE A CA 1
ATOM 1468 C C . ILE A 1 181 ? -2.379 -7.919 -9.061 1.00 98.75 181 ILE A C 1
ATOM 1470 O O . ILE A 1 181 ? -1.803 -7.564 -8.033 1.00 98.75 181 ILE A O 1
ATOM 1474 N N . ILE A 1 182 ? -2.179 -9.117 -9.606 1.00 98.88 182 ILE A N 1
ATOM 1475 C CA . ILE A 1 182 ? -1.175 -10.067 -9.114 1.00 98.88 182 ILE A CA 1
ATOM 1476 C C . ILE A 1 182 ? 0.089 -9.917 -9.951 1.00 98.88 182 ILE A C 1
ATOM 1478 O O . ILE A 1 182 ? 0.044 -10.062 -11.169 1.00 98.88 182 ILE A O 1
ATOM 1482 N N . SER A 1 183 ? 1.226 -9.677 -9.308 1.00 98.62 183 SER A N 1
ATOM 1483 C CA . SER A 1 183 ? 2.534 -9.687 -9.963 1.00 98.62 183 SER A CA 1
ATOM 1484 C C . SER A 1 183 ? 3.402 -10.829 -9.442 1.00 98.62 183 SER A C 1
ATOM 1486 O O . SER A 1 183 ? 3.212 -11.317 -8.328 1.00 98.62 183 SER A O 1
ATOM 1488 N N . CYS A 1 184 ? 4.324 -11.329 -10.261 1.00 97.56 184 CYS A N 1
ATOM 1489 C CA . CYS A 1 184 ? 5.219 -12.411 -9.856 1.00 97.56 184 CYS A CA 1
ATOM 1490 C C . CYS A 1 184 ? 6.416 -12.499 -10.801 1.00 97.56 184 CYS A C 1
ATOM 1492 O O . CYS A 1 184 ? 6.233 -12.386 -12.009 1.00 97.56 184 CYS A O 1
ATOM 1494 N N . PHE A 1 185 ? 7.613 -12.752 -10.263 1.00 96.19 185 PHE A N 1
ATOM 1495 C CA . PHE A 1 185 ? 8.791 -13.100 -11.072 1.00 96.19 185 PHE A CA 1
ATOM 1496 C C . PHE A 1 185 ? 8.728 -14.525 -11.640 1.00 96.19 185 PHE A C 1
ATOM 1498 O O . PHE A 1 185 ? 9.365 -14.817 -12.649 1.00 96.19 185 PHE A O 1
ATOM 1505 N N . ASP A 1 186 ? 7.989 -15.428 -10.990 1.00 95.38 186 ASP A N 1
ATOM 1506 C CA . ASP A 1 186 ? 7.715 -16.765 -11.512 1.00 95.38 186 ASP A CA 1
ATOM 1507 C C . ASP A 1 186 ? 6.423 -16.722 -12.336 1.00 95.38 186 ASP A C 1
ATOM 1509 O O . ASP A 1 186 ? 5.314 -16.859 -11.819 1.00 95.38 186 ASP A O 1
ATOM 1513 N N . HIS A 1 187 ? 6.557 -16.485 -13.642 1.00 97.00 187 HIS A N 1
ATOM 1514 C CA . HIS A 1 187 ? 5.408 -16.282 -14.528 1.00 97.00 187 HIS A CA 1
ATOM 1515 C C . HIS A 1 187 ? 4.497 -17.516 -14.659 1.00 97.00 187 HIS A C 1
ATOM 1517 O O . HIS A 1 187 ? 3.365 -17.381 -15.131 1.00 97.00 187 HIS A O 1
ATOM 1523 N N . HIS A 1 188 ? 4.925 -18.701 -14.197 1.00 95.75 188 HIS A N 1
ATOM 1524 C CA . HIS A 1 188 ? 4.020 -19.845 -14.064 1.00 95.75 188 HIS A CA 1
ATOM 1525 C C . HIS A 1 188 ? 2.855 -19.544 -13.116 1.00 95.75 188 HIS A C 1
ATOM 1527 O O . HIS A 1 188 ? 1.735 -19.977 -13.384 1.00 95.75 188 HIS A O 1
ATOM 1533 N N . GLU A 1 189 ? 3.086 -18.758 -12.063 1.00 97.25 189 GLU A N 1
ATOM 1534 C CA . GLU A 1 189 ? 2.036 -18.347 -11.128 1.00 97.25 189 GLU A CA 1
ATOM 1535 C C . GLU A 1 189 ? 1.035 -17.383 -11.767 1.00 97.25 189 GLU A C 1
ATOM 1537 O O . GLU A 1 189 ? -0.147 -17.430 -11.441 1.00 97.25 189 GLU A O 1
ATOM 1542 N N . LEU A 1 190 ? 1.464 -16.554 -12.725 1.00 98.25 190 LEU A N 1
ATOM 1543 C CA . LEU A 1 190 ? 0.556 -15.671 -13.467 1.00 98.25 190 LEU A CA 1
ATOM 1544 C C . LEU A 1 190 ? -0.357 -16.479 -14.396 1.00 98.25 190 LEU A C 1
ATOM 1546 O O . LEU A 1 190 ? -1.568 -16.263 -14.421 1.00 98.25 190 LEU A O 1
ATOM 1550 N N . ALA A 1 191 ? 0.208 -17.461 -15.103 1.00 98.00 191 ALA A N 1
ATOM 1551 C CA . ALA A 1 191 ? -0.575 -18.387 -15.916 1.00 98.00 191 ALA A CA 1
ATOM 1552 C C . ALA A 1 191 ? -1.546 -19.212 -15.054 1.00 98.00 191 ALA A C 1
ATOM 1554 O O . ALA A 1 191 ? -2.682 -19.460 -15.454 1.00 98.00 191 ALA A O 1
ATOM 1555 N N . GLU A 1 192 ? -1.119 -19.638 -13.863 1.00 97.88 192 GLU A N 1
ATOM 1556 C CA . GLU A 1 192 ? -1.984 -20.342 -12.918 1.00 97.88 192 GLU A CA 1
ATOM 1557 C C . GLU A 1 192 ? -3.095 -19.435 -12.374 1.00 97.88 192 GLU A C 1
ATOM 1559 O O . GLU A 1 192 ? -4.247 -19.862 -12.308 1.00 97.88 192 GLU A O 1
ATOM 1564 N N . ALA A 1 193 ? -2.795 -18.168 -12.072 1.00 98.38 193 ALA A N 1
ATOM 1565 C CA . ALA A 1 193 ? -3.785 -17.190 -11.633 1.00 98.38 193 ALA A CA 1
ATOM 1566 C C . ALA A 1 193 ? -4.920 -17.044 -12.653 1.00 98.38 193 ALA A C 1
ATOM 1568 O O . ALA A 1 193 ? -6.090 -17.134 -12.280 1.00 98.38 193 ALA A O 1
ATOM 1569 N N . LYS A 1 194 ? -4.575 -16.930 -13.941 1.00 97.94 194 LYS A N 1
ATOM 1570 C CA . LYS A 1 194 ? -5.545 -16.827 -15.039 1.00 97.94 194 LYS A CA 1
ATOM 1571 C C . LYS A 1 194 ? -6.386 -18.088 -15.236 1.00 97.94 194 LYS A C 1
ATOM 1573 O O . LYS A 1 194 ? -7.558 -17.986 -15.590 1.00 97.94 194 LYS A O 1
ATOM 1578 N N . LYS A 1 195 ? -5.845 -19.278 -14.947 1.00 98.12 195 LYS A N 1
ATOM 1579 C CA . LYS A 1 195 ? -6.641 -20.522 -14.935 1.00 98.12 195 LYS A CA 1
ATOM 1580 C C . LYS A 1 195 ? -7.633 -20.574 -13.777 1.00 98.12 195 LYS A C 1
ATOM 1582 O O . LYS A 1 195 ? -8.730 -21.094 -13.953 1.00 98.12 195 LYS A O 1
ATOM 1587 N N . ILE A 1 196 ? -7.233 -20.096 -12.597 1.00 98.31 196 ILE A N 1
ATOM 1588 C CA . ILE A 1 196 ? -8.084 -20.100 -11.399 1.00 98.31 196 ILE A CA 1
ATOM 1589 C C . ILE A 1 196 ? -9.210 -19.080 -11.557 1.00 98.31 196 ILE A C 1
ATOM 1591 O O . ILE A 1 196 ? -10.368 -19.401 -11.304 1.00 98.31 196 ILE A O 1
ATOM 1595 N N . ASN A 1 197 ? -8.868 -17.862 -11.973 1.00 97.69 197 ASN A N 1
ATOM 1596 C CA . ASN A 1 197 ? -9.821 -16.789 -12.188 1.00 97.69 197 ASN A CA 1
ATOM 1597 C C . ASN A 1 197 ? -9.389 -15.943 -13.402 1.00 97.69 197 ASN A C 1
ATOM 1599 O O . ASN A 1 197 ? -8.475 -15.131 -13.277 1.00 97.69 197 ASN A O 1
ATOM 1603 N N . PRO A 1 198 ? -10.050 -16.071 -14.566 1.00 96.38 198 PRO A N 1
ATOM 1604 C CA . PRO A 1 198 ? -9.674 -15.322 -15.768 1.00 96.38 198 PRO A CA 1
ATOM 1605 C C . PRO A 1 198 ? -9.924 -13.810 -15.649 1.00 96.38 198 PRO A C 1
ATOM 1607 O O . PRO A 1 198 ? -9.427 -13.040 -16.463 1.00 96.38 198 PRO A O 1
ATOM 1610 N N . HIS A 1 199 ? -10.687 -13.365 -14.645 1.00 94.25 199 HIS A N 1
ATOM 1611 C CA . HIS A 1 199 ? -10.995 -11.952 -14.424 1.00 94.25 199 HIS A CA 1
ATOM 1612 C C . HIS A 1 199 ? -10.016 -11.246 -13.484 1.00 94.25 199 HIS A C 1
ATOM 1614 O O . HIS A 1 199 ? -10.131 -10.030 -13.324 1.00 94.25 199 HIS A O 1
ATOM 1620 N N . ILE A 1 200 ? -9.088 -11.963 -12.836 1.00 95.75 200 ILE A N 1
ATOM 1621 C CA . ILE A 1 200 ? -8.076 -11.295 -12.018 1.00 95.75 200 ILE A CA 1
ATOM 1622 C C . ILE A 1 200 ? -6.977 -10.728 -12.907 1.00 95.75 200 ILE A C 1
ATOM 1624 O O . ILE A 1 200 ? -6.451 -11.424 -13.777 1.00 95.75 200 ILE A O 1
ATOM 1628 N N . ALA A 1 201 ? -6.628 -9.464 -12.675 1.00 98.19 201 ALA A N 1
ATOM 1629 C CA . ALA A 1 201 ? -5.562 -8.830 -13.427 1.00 98.19 201 ALA A CA 1
ATOM 1630 C C . ALA A 1 201 ? -4.200 -9.410 -13.020 1.00 98.19 201 ALA A C 1
ATOM 1632 O O . ALA A 1 201 ? -3.941 -9.643 -11.832 1.00 98.19 201 ALA A O 1
ATOM 1633 N N . THR A 1 202 ? -3.305 -9.593 -13.986 1.00 98.81 202 THR A N 1
ATOM 1634 C CA . THR A 1 202 ? -1.927 -10.037 -13.759 1.00 98.81 202 THR A CA 1
ATOM 1635 C C . THR A 1 202 ? -0.910 -9.069 -14.357 1.00 98.81 202 THR A C 1
ATOM 1637 O O . THR A 1 202 ? -1.158 -8.378 -15.344 1.00 98.81 202 THR A O 1
ATOM 1640 N N . ALA A 1 203 ? 0.263 -9.002 -13.729 1.00 98.50 203 ALA A N 1
ATOM 1641 C CA . ALA A 1 203 ? 1.383 -8.192 -14.175 1.00 98.50 203 ALA A CA 1
ATOM 1642 C C . ALA A 1 203 ? 2.655 -9.032 -14.300 1.00 98.50 203 ALA A C 1
ATOM 1644 O O . ALA A 1 203 ? 3.159 -9.567 -13.308 1.00 98.50 203 ALA A O 1
ATOM 1645 N N . VAL A 1 204 ? 3.203 -9.094 -15.512 1.00 98.44 204 VAL A N 1
ATOM 1646 C CA . VAL A 1 204 ? 4.499 -9.718 -15.800 1.00 98.44 204 VAL A CA 1
ATOM 1647 C C . VAL A 1 204 ? 5.592 -8.902 -15.117 1.00 98.44 204 VAL A C 1
ATOM 1649 O O . VAL A 1 204 ? 5.827 -7.757 -15.500 1.00 98.44 204 VAL A O 1
ATOM 1652 N N . LEU A 1 205 ? 6.240 -9.468 -14.096 1.00 97.62 205 LEU A N 1
ATOM 1653 C CA . LEU A 1 205 ? 7.243 -8.775 -13.290 1.00 97.62 205 LEU A CA 1
ATOM 1654 C C . LEU A 1 205 ? 8.646 -9.243 -13.661 1.00 97.62 205 LEU A C 1
ATOM 1656 O O . LEU A 1 205 ? 9.007 -10.398 -13.457 1.00 97.62 205 LEU A O 1
ATOM 1660 N N . VAL A 1 206 ? 9.465 -8.322 -14.160 1.00 96.00 206 VAL A N 1
ATOM 1661 C CA . VAL A 1 206 ? 10.838 -8.616 -14.579 1.00 96.00 206 VAL A CA 1
ATOM 1662 C C . VAL A 1 206 ? 11.820 -7.578 -14.061 1.00 96.00 206 VAL A C 1
ATOM 1664 O O . VAL A 1 206 ? 11.463 -6.430 -13.778 1.00 96.00 206 VAL A O 1
ATOM 1667 N N . ARG A 1 207 ? 13.081 -7.994 -13.931 1.00 91.06 207 ARG A N 1
ATOM 1668 C CA . ARG A 1 207 ? 14.194 -7.070 -13.711 1.00 91.06 207 ARG A CA 1
ATOM 1669 C C . ARG A 1 207 ? 14.606 -6.498 -15.054 1.00 91.06 207 ARG A C 1
ATOM 1671 O O . ARG A 1 207 ? 14.398 -5.313 -15.271 1.00 91.06 207 ARG A O 1
ATOM 1678 N N . GLU A 1 208 ? 15.074 -7.369 -15.939 1.00 90.12 208 GLU A N 1
ATOM 1679 C CA . GLU A 1 208 ? 15.594 -7.014 -17.251 1.00 90.12 208 GLU A CA 1
ATOM 1680 C C . GLU A 1 208 ? 14.488 -6.908 -18.308 1.00 90.12 208 GLU A C 1
ATOM 1682 O O . GLU A 1 208 ? 13.453 -7.583 -18.258 1.00 90.12 208 GLU A O 1
ATOM 1687 N N . LYS A 1 209 ? 14.735 -6.071 -19.316 1.00 86.62 209 LYS A N 1
ATOM 1688 C CA . LYS A 1 209 ? 13.827 -5.893 -20.450 1.00 86.62 209 LYS A CA 1
ATOM 1689 C C . LYS A 1 209 ? 13.686 -7.177 -21.283 1.00 86.62 209 LYS A C 1
ATOM 1691 O O . LYS A 1 209 ? 14.675 -7.787 -21.683 1.00 86.62 209 LYS A O 1
ATOM 1696 N N . LEU A 1 210 ? 12.445 -7.530 -21.629 1.00 90.62 210 LEU A N 1
ATOM 1697 C CA . LEU A 1 210 ? 12.144 -8.561 -22.629 1.00 90.62 210 LEU A CA 1
ATOM 1698 C C . LEU A 1 210 ? 12.277 -7.991 -24.048 1.00 90.62 210 LEU A C 1
ATOM 1700 O O . LEU A 1 210 ? 12.054 -6.800 -24.260 1.00 90.62 210 LEU A O 1
ATOM 1704 N N . TYR A 1 211 ? 12.603 -8.842 -25.025 1.00 88.62 211 TYR A N 1
ATOM 1705 C CA . TYR A 1 211 ? 12.705 -8.428 -26.429 1.00 88.62 211 TYR A CA 1
ATOM 1706 C C . TYR A 1 211 ? 11.356 -7.909 -26.964 1.00 88.62 211 TYR A C 1
ATOM 1708 O O . TYR A 1 211 ? 11.273 -6.732 -27.307 1.00 88.62 211 TYR A O 1
ATOM 1716 N N . ASP A 1 212 ? 10.305 -8.739 -26.888 1.00 90.75 212 ASP A N 1
ATOM 1717 C CA . ASP A 1 212 ? 8.925 -8.411 -27.289 1.00 90.75 212 ASP A CA 1
ATOM 1718 C C . ASP A 1 212 ? 7.945 -8.581 -26.106 1.00 90.75 212 ASP A C 1
ATOM 1720 O O . ASP A 1 212 ? 7.217 -9.575 -26.007 1.00 90.75 212 ASP A O 1
ATOM 1724 N N . PRO A 1 213 ? 7.926 -7.641 -25.147 1.00 93.12 213 PRO A N 1
ATOM 1725 C CA . PRO A 1 213 ? 7.125 -7.777 -23.932 1.00 93.12 213 PRO A CA 1
ATOM 1726 C C . PRO A 1 213 ? 5.622 -7.745 -24.204 1.00 93.12 213 PRO A C 1
ATOM 1728 O O . PRO A 1 213 ? 4.882 -8.394 -23.472 1.00 93.12 213 PRO A O 1
ATOM 1731 N N . HIS A 1 214 ? 5.168 -7.050 -25.254 1.00 93.81 214 HIS A N 1
ATOM 1732 C CA . HIS A 1 214 ? 3.753 -7.024 -25.625 1.00 93.81 214 HIS A CA 1
ATOM 1733 C C . HIS A 1 214 ? 3.260 -8.424 -26.032 1.00 93.81 214 HIS A C 1
ATOM 1735 O O . HIS A 1 214 ? 2.277 -8.904 -25.472 1.00 93.81 214 HIS A O 1
ATOM 1741 N N . VAL A 1 215 ? 4.013 -9.130 -26.888 1.00 95.69 215 VAL A N 1
ATOM 1742 C CA . VAL A 1 215 ? 3.727 -10.523 -27.285 1.00 95.69 215 VAL A CA 1
ATOM 1743 C C . VAL A 1 215 ? 3.701 -11.440 -26.068 1.00 95.69 215 VAL A C 1
ATOM 1745 O O . VAL A 1 215 ? 2.810 -12.276 -25.923 1.00 95.69 215 VAL A O 1
ATOM 1748 N N . TYR A 1 216 ? 4.675 -11.287 -25.169 1.00 97.12 216 TYR A N 1
ATOM 1749 C CA . TYR A 1 216 ? 4.761 -12.135 -23.986 1.00 97.12 216 TYR A CA 1
ATOM 1750 C C . TYR A 1 216 ? 3.600 -11.905 -23.006 1.00 97.12 216 TYR A C 1
ATOM 1752 O O . TYR A 1 216 ? 3.045 -12.868 -22.479 1.00 97.12 216 TYR A O 1
ATOM 1760 N N . CYS A 1 217 ? 3.197 -10.649 -22.790 1.00 97.44 217 CYS A N 1
ATOM 1761 C CA . CYS A 1 217 ? 2.042 -10.330 -21.951 1.00 97.44 217 CYS A CA 1
ATOM 1762 C C . CYS A 1 217 ? 0.743 -10.858 -22.570 1.00 97.44 217 CYS A C 1
ATOM 1764 O O . CYS A 1 217 ? -0.022 -11.507 -21.866 1.00 97.44 217 CYS A O 1
ATOM 1766 N N . GLN A 1 218 ? 0.528 -10.681 -23.880 1.00 96.31 218 GLN A N 1
ATOM 1767 C CA . GLN A 1 218 ? -0.627 -11.254 -24.585 1.00 96.31 218 GLN A CA 1
ATOM 1768 C C . GLN A 1 218 ? -0.682 -12.780 -24.458 1.00 96.31 218 GLN A C 1
ATOM 1770 O O . GLN A 1 218 ? -1.744 -13.344 -24.210 1.00 96.31 218 GLN A O 1
ATOM 1775 N N . TYR A 1 219 ? 0.462 -13.458 -24.592 1.00 97.31 219 TYR A N 1
ATOM 1776 C CA . TYR A 1 219 ? 0.542 -14.911 -24.444 1.00 97.31 219 TYR A CA 1
ATOM 1777 C C . TYR A 1 219 ? 0.100 -15.391 -23.051 1.00 97.31 219 TYR A C 1
ATOM 1779 O O . TYR A 1 219 ? -0.489 -16.464 -22.926 1.00 97.31 219 TYR A O 1
ATOM 1787 N N . LEU A 1 220 ? 0.374 -14.602 -22.010 1.00 97.25 220 LEU A N 1
ATOM 1788 C CA . LEU A 1 220 ? -0.042 -14.881 -20.634 1.00 97.25 220 LEU A CA 1
ATOM 1789 C C . LEU A 1 220 ? -1.414 -14.298 -20.267 1.00 97.25 220 LEU A C 1
ATOM 1791 O O . LEU A 1 220 ? -1.836 -14.479 -19.126 1.00 97.25 220 LEU A O 1
ATOM 1795 N N . ASP A 1 221 ? -2.087 -13.611 -21.196 1.00 97.12 221 ASP A N 1
ATOM 1796 C CA . ASP A 1 221 ? -3.291 -12.815 -20.929 1.00 97.12 221 ASP A CA 1
ATOM 1797 C C . ASP A 1 221 ? -3.080 -11.779 -19.804 1.00 97.12 221 ASP A C 1
ATOM 1799 O O . ASP A 1 221 ? -3.938 -11.576 -18.955 1.00 97.12 221 ASP A O 1
ATOM 1803 N N . ALA A 1 222 ? -1.901 -11.155 -19.739 1.00 97.94 222 ALA A N 1
ATOM 1804 C CA . ALA A 1 222 ? -1.540 -10.212 -18.682 1.00 97.94 222 ALA A CA 1
ATOM 1805 C C . ALA A 1 222 ? -1.847 -8.755 -19.057 1.00 97.94 222 ALA A C 1
ATOM 1807 O O . ALA A 1 222 ? -1.467 -8.276 -20.125 1.00 97.94 222 ALA A O 1
ATOM 1808 N N . GLU A 1 223 ? -2.460 -8.020 -18.129 1.00 97.56 223 GLU A N 1
ATOM 1809 C CA . GLU A 1 223 ? -2.856 -6.618 -18.299 1.00 97.56 223 GLU A CA 1
ATOM 1810 C C . GLU A 1 223 ? -1.703 -5.628 -18.103 1.00 97.56 223 GLU A C 1
ATOM 1812 O O . GLU A 1 223 ? -1.823 -4.455 -18.468 1.00 97.56 223 GLU A O 1
ATOM 1817 N N . ALA A 1 224 ? -0.595 -6.053 -17.493 1.00 97.69 224 ALA A N 1
ATOM 1818 C CA . ALA A 1 224 ? 0.510 -5.156 -17.192 1.00 97.69 224 ALA A CA 1
ATOM 1819 C C . ALA A 1 224 ? 1.896 -5.786 -17.340 1.00 97.69 224 ALA A C 1
ATOM 1821 O O . ALA A 1 224 ? 2.111 -6.979 -17.128 1.00 97.69 224 ALA A O 1
ATOM 1822 N N . TYR A 1 225 ? 2.862 -4.917 -17.619 1.00 97.31 225 TYR A N 1
ATOM 1823 C CA . TYR A 1 225 ? 4.285 -5.202 -17.619 1.00 97.31 225 TYR A CA 1
ATOM 1824 C C . TYR A 1 225 ? 4.975 -4.347 -16.550 1.00 97.31 225 TYR A C 1
ATOM 1826 O O . TYR A 1 225 ? 5.058 -3.121 -16.667 1.00 97.31 225 TYR A O 1
ATOM 1834 N N . ASN A 1 226 ? 5.455 -5.001 -15.491 1.00 97.31 226 ASN A N 1
ATOM 1835 C CA . ASN A 1 226 ? 6.163 -4.391 -14.372 1.00 97.31 226 ASN A CA 1
ATOM 1836 C C . ASN A 1 226 ? 7.679 -4.591 -14.551 1.00 97.31 226 ASN A C 1
ATOM 1838 O O . ASN A 1 226 ? 8.198 -5.683 -14.327 1.00 97.31 226 ASN A O 1
ATOM 1842 N N . ILE A 1 227 ? 8.413 -3.536 -14.900 1.00 95.19 227 ILE A N 1
ATOM 1843 C CA . ILE A 1 227 ? 9.851 -3.612 -15.223 1.00 95.19 227 ILE A CA 1
ATOM 1844 C C . ILE A 1 227 ? 10.703 -2.723 -14.310 1.00 95.19 227 ILE A C 1
ATOM 1846 O O . ILE A 1 227 ? 10.249 -1.673 -13.837 1.00 95.19 227 ILE A O 1
ATOM 1850 N N . SER A 1 228 ? 11.954 -3.139 -14.078 1.00 93.06 228 SER A N 1
ATOM 1851 C CA . SER A 1 228 ? 12.921 -2.333 -13.342 1.00 93.06 228 SER A CA 1
ATOM 1852 C C . SER A 1 228 ? 13.173 -0.971 -14.002 1.00 93.06 228 SER A C 1
ATOM 1854 O O . SER A 1 228 ? 13.195 -0.821 -15.224 1.00 93.06 228 SER A O 1
ATOM 1856 N N . CYS A 1 229 ? 13.406 0.052 -13.184 1.00 87.12 229 CYS A N 1
ATOM 1857 C CA . CYS A 1 229 ? 13.604 1.417 -13.636 1.00 87.12 229 CYS A CA 1
ATOM 1858 C C . CYS A 1 229 ? 14.855 1.569 -14.498 1.00 87.12 229 CYS A C 1
ATOM 1860 O O . CYS A 1 229 ? 14.825 2.343 -15.448 1.00 87.12 229 CYS A O 1
ATOM 1862 N N . LEU A 1 230 ? 15.926 0.828 -14.207 1.00 81.00 230 LEU A N 1
ATOM 1863 C CA . LEU A 1 230 ? 17.199 0.956 -14.915 1.00 81.00 230 LEU A CA 1
ATOM 1864 C C . LEU A 1 230 ? 17.054 0.649 -16.407 1.00 81.00 230 LEU A C 1
ATOM 1866 O O . LEU A 1 230 ? 17.465 1.465 -17.227 1.00 81.00 230 LEU A O 1
ATOM 1870 N N . ASP A 1 231 ? 16.396 -0.455 -16.752 1.00 78.25 231 ASP A N 1
ATOM 1871 C CA . ASP A 1 231 ? 16.191 -0.859 -18.143 1.00 78.25 231 ASP A CA 1
ATOM 1872 C C . ASP A 1 231 ? 15.312 0.123 -18.923 1.00 78.25 231 ASP A C 1
ATOM 1874 O O . ASP A 1 231 ? 15.568 0.409 -20.092 1.00 78.25 231 ASP A O 1
ATOM 1878 N N . VAL A 1 232 ? 14.287 0.693 -18.280 1.00 79.38 232 VAL A N 1
ATOM 1879 C CA . VAL A 1 232 ? 13.448 1.709 -18.933 1.00 79.38 232 VAL A CA 1
ATOM 1880 C C . VAL A 1 232 ? 14.227 3.004 -19.133 1.00 79.38 232 VAL A C 1
ATOM 1882 O O . VAL A 1 232 ? 14.131 3.613 -20.194 1.00 79.38 232 VAL A O 1
ATOM 1885 N N . LEU A 1 233 ? 15.002 3.432 -18.135 1.00 80.88 233 LEU A N 1
ATOM 1886 C CA . LEU A 1 233 ? 15.798 4.659 -18.196 1.00 80.88 233 LEU A CA 1
ATOM 1887 C C . LEU A 1 233 ? 16.909 4.577 -19.253 1.00 80.88 233 LEU A C 1
ATOM 1889 O O . LEU A 1 233 ? 17.173 5.575 -19.933 1.00 80.88 233 LEU A O 1
ATOM 1893 N N . ASP A 1 234 ? 17.523 3.403 -19.407 1.00 78.81 234 ASP A N 1
ATOM 1894 C CA . ASP A 1 234 ? 18.469 3.114 -20.484 1.00 78.81 234 ASP A CA 1
ATOM 1895 C C . ASP A 1 234 ? 17.774 3.147 -21.851 1.00 78.81 234 ASP A C 1
ATOM 1897 O O . ASP A 1 234 ? 18.189 3.898 -22.734 1.00 78.81 234 ASP A O 1
ATOM 1901 N N . ALA A 1 235 ? 16.636 2.455 -21.991 1.00 74.94 235 ALA A N 1
ATOM 1902 C CA . ALA A 1 235 ? 15.866 2.427 -23.234 1.00 74.94 235 ALA A CA 1
ATOM 1903 C C . ALA A 1 235 ? 15.424 3.828 -23.691 1.00 74.94 235 ALA A C 1
ATOM 1905 O O . ALA A 1 235 ? 15.530 4.166 -24.868 1.00 74.94 235 ALA A O 1
ATOM 1906 N N . ILE A 1 236 ? 14.961 4.679 -22.772 1.00 76.56 236 ILE A N 1
ATOM 1907 C CA . ILE A 1 236 ? 14.564 6.058 -23.100 1.00 76.56 236 ILE A CA 1
ATOM 1908 C C . ILE A 1 236 ? 15.766 7.009 -23.240 1.00 76.56 236 ILE A C 1
ATOM 1910 O O . ILE A 1 236 ? 15.594 8.180 -23.585 1.00 76.56 236 ILE A O 1
ATOM 1914 N N . GLY A 1 237 ? 16.981 6.528 -22.962 1.00 75.94 237 GLY A N 1
ATOM 1915 C CA . GLY A 1 237 ? 18.220 7.268 -23.144 1.00 75.94 237 GLY A CA 1
ATOM 1916 C C . GLY A 1 237 ? 18.353 8.473 -22.219 1.00 75.94 237 GLY A C 1
ATOM 1917 O O . GLY A 1 237 ? 18.914 9.487 -22.638 1.00 75.94 237 GLY A O 1
ATOM 1918 N N . ILE A 1 238 ? 17.872 8.405 -20.972 1.00 77.69 238 ILE A N 1
ATOM 1919 C CA . ILE A 1 238 ? 17.952 9.552 -20.045 1.00 77.69 238 ILE A CA 1
ATOM 1920 C C . ILE A 1 238 ? 19.407 9.954 -19.742 1.00 77.69 238 ILE A C 1
ATOM 1922 O O . ILE A 1 238 ? 19.709 11.121 -19.505 1.00 77.69 238 ILE A O 1
ATOM 1926 N N . ASN A 1 239 ? 20.331 8.994 -19.812 1.00 75.12 239 ASN A N 1
ATOM 1927 C CA . ASN A 1 239 ? 21.765 9.222 -19.638 1.00 75.12 239 ASN A CA 1
ATOM 1928 C C . ASN A 1 239 ? 22.494 9.507 -20.962 1.00 75.12 239 ASN A C 1
ATOM 1930 O O . ASN A 1 239 ? 23.708 9.701 -20.963 1.00 75.12 239 ASN A O 1
ATOM 1934 N N . SER A 1 240 ? 21.778 9.546 -22.091 1.00 75.50 240 SER A N 1
ATOM 1935 C CA . SER A 1 240 ? 22.376 9.831 -23.395 1.00 75.50 240 SER A CA 1
ATOM 1936 C C . SER A 1 240 ? 22.818 11.292 -23.504 1.00 75.50 240 SER A C 1
ATOM 1938 O O . SER A 1 240 ? 22.200 12.208 -22.951 1.00 75.50 240 SER A O 1
ATOM 1940 N N . GLU A 1 241 ? 23.857 11.534 -24.306 1.00 76.81 241 GLU A N 1
ATOM 1941 C CA . GLU A 1 241 ? 24.287 12.890 -24.660 1.00 76.81 241 GLU A CA 1
ATOM 1942 C C . GLU A 1 241 ? 23.140 13.701 -25.296 1.00 76.81 241 GLU A C 1
ATOM 1944 O O . GLU A 1 241 ? 23.022 14.911 -25.080 1.00 76.81 241 GLU A O 1
ATOM 1949 N N . TYR A 1 242 ? 22.244 13.025 -26.025 1.00 75.75 242 TYR A N 1
ATOM 1950 C CA . TYR A 1 242 ? 21.053 13.633 -26.607 1.00 75.75 242 TYR A CA 1
ATOM 1951 C C . TYR A 1 242 ? 20.125 14.211 -25.535 1.00 75.75 242 TYR A C 1
ATOM 1953 O O . TYR A 1 242 ? 19.766 15.387 -25.625 1.00 75.75 242 TYR A O 1
ATOM 1961 N N . TYR A 1 243 ? 19.760 13.431 -24.511 1.00 76.44 243 TYR A N 1
ATOM 1962 C CA . TYR A 1 243 ? 18.904 13.925 -23.429 1.00 76.44 243 TYR A CA 1
ATOM 1963 C C . TYR A 1 243 ? 19.602 15.028 -22.625 1.00 76.44 243 TYR A C 1
ATOM 1965 O O . TYR A 1 243 ? 18.987 16.050 -22.319 1.00 76.44 243 TYR A O 1
ATOM 1973 N N . GLN A 1 244 ? 20.901 14.878 -22.341 1.00 76.00 244 GLN A N 1
ATOM 1974 C CA . GLN A 1 244 ? 21.695 15.896 -21.643 1.00 76.00 244 GLN A CA 1
ATOM 1975 C C . GLN A 1 244 ? 21.633 17.261 -22.350 1.00 76.00 244 GLN A C 1
ATOM 1977 O O . GLN A 1 244 ? 21.433 18.278 -21.683 1.00 76.00 244 GLN A O 1
ATOM 1982 N N . LYS A 1 245 ? 21.732 17.273 -23.688 1.00 79.38 245 LYS A N 1
ATOM 1983 C CA . LYS A 1 245 ? 21.676 18.486 -24.522 1.00 79.38 245 LYS A CA 1
ATOM 1984 C C . LYS A 1 245 ? 20.261 19.030 -24.724 1.00 79.38 245 LYS A C 1
ATOM 1986 O O . LYS A 1 245 ? 20.062 20.238 -24.661 1.00 79.38 245 LYS A O 1
ATOM 1991 N N . ASN A 1 246 ? 19.289 18.160 -24.995 1.00 76.38 246 ASN A N 1
ATOM 1992 C CA . ASN A 1 246 ? 17.969 18.576 -25.484 1.00 76.38 246 ASN A CA 1
ATOM 1993 C C . ASN A 1 246 ? 16.888 18.611 -24.401 1.00 76.38 246 ASN A C 1
ATOM 1995 O O . ASN A 1 246 ? 15.850 19.233 -24.620 1.00 76.38 246 ASN A O 1
ATOM 1999 N N . LYS A 1 247 ? 17.104 17.928 -23.266 1.00 76.69 247 LYS A N 1
ATOM 2000 C CA . LYS A 1 247 ? 16.112 17.726 -22.194 1.00 76.69 247 LYS A CA 1
ATOM 2001 C C . LYS A 1 247 ? 14.756 17.251 -22.735 1.00 76.69 247 LYS A C 1
ATOM 2003 O O . LYS A 1 247 ? 13.709 17.715 -22.298 1.00 76.69 247 LYS A O 1
ATOM 2008 N N . LYS A 1 248 ? 14.803 16.362 -23.731 1.00 72.56 248 LYS A N 1
ATOM 2009 C CA . LYS A 1 248 ? 13.648 15.757 -24.403 1.00 72.56 248 LYS A CA 1
ATOM 2010 C C . LYS A 1 248 ? 13.878 14.270 -24.573 1.00 72.56 248 LYS A C 1
ATOM 2012 O O . LYS A 1 248 ? 14.990 13.861 -24.916 1.00 72.56 248 LYS A O 1
ATOM 2017 N N . ILE A 1 249 ? 12.819 13.495 -24.389 1.00 72.38 249 ILE A N 1
ATOM 2018 C CA . ILE A 1 249 ? 12.866 12.042 -24.518 1.00 72.38 249 ILE A CA 1
ATOM 2019 C C . ILE A 1 249 ? 12.302 11.633 -25.887 1.00 72.38 249 ILE A C 1
ATOM 2021 O O . ILE A 1 249 ? 11.189 12.044 -26.231 1.00 72.38 249 ILE A O 1
ATOM 2025 N N . PRO A 1 250 ? 13.044 10.860 -26.702 1.00 68.81 250 PRO A N 1
ATOM 2026 C CA . PRO A 1 250 ? 12.528 10.344 -27.964 1.00 68.81 250 PRO A CA 1
ATOM 2027 C C . PRO A 1 250 ? 11.322 9.426 -27.740 1.00 68.81 250 PRO A C 1
ATOM 2029 O O . PRO A 1 250 ? 11.238 8.720 -26.736 1.00 68.81 250 PRO A O 1
ATOM 2032 N N . LYS A 1 251 ? 10.403 9.374 -28.711 1.00 70.38 251 LYS A N 1
ATOM 2033 C CA . LYS A 1 251 ? 9.374 8.326 -28.719 1.00 70.38 251 LYS A CA 1
ATOM 2034 C C . LYS A 1 251 ? 10.057 6.965 -28.837 1.00 70.38 251 LYS A C 1
ATOM 2036 O O . LYS A 1 251 ? 10.875 6.776 -29.735 1.00 70.38 251 LYS A O 1
ATOM 2041 N N . HIS A 1 252 ? 9.693 6.030 -27.965 1.00 72.38 252 HIS A N 1
ATOM 2042 C CA . HIS A 1 252 ? 10.269 4.692 -27.961 1.00 72.38 252 HIS A CA 1
ATOM 2043 C C . HIS A 1 252 ? 9.250 3.667 -28.498 1.00 72.38 252 HIS A C 1
ATOM 2045 O O . HIS A 1 252 ? 8.192 3.528 -27.879 1.00 72.38 252 HIS A O 1
ATOM 2051 N N . PRO A 1 253 ? 9.550 2.931 -29.592 1.00 78.56 253 PRO A N 1
ATOM 2052 C CA . PRO A 1 253 ? 8.629 1.969 -30.217 1.00 78.56 253 PRO A CA 1
ATOM 2053 C C . PRO A 1 253 ? 8.022 0.966 -29.233 1.00 78.56 253 PRO A C 1
ATOM 2055 O O . PRO A 1 253 ? 6.808 0.891 -29.122 1.00 78.56 253 PRO A O 1
ATOM 2058 N N . TYR A 1 254 ? 8.852 0.347 -28.388 1.00 77.44 254 TYR A N 1
ATOM 2059 C CA . TYR A 1 254 ? 8.390 -0.602 -27.361 1.00 77.44 254 TYR A CA 1
ATOM 2060 C C . TYR A 1 254 ? 7.300 -0.055 -26.410 1.00 77.44 254 TYR A C 1
ATOM 2062 O O . TYR A 1 254 ? 6.433 -0.801 -25.970 1.00 77.44 254 TYR A O 1
ATOM 2070 N N . ILE A 1 255 ? 7.311 1.245 -26.094 1.00 82.50 255 ILE A N 1
ATOM 2071 C CA . ILE A 1 255 ? 6.283 1.843 -25.222 1.00 82.50 255 ILE A CA 1
ATOM 2072 C C . ILE A 1 255 ? 4.988 2.041 -26.003 1.00 82.50 255 ILE A C 1
ATOM 2074 O O . ILE A 1 255 ? 3.907 1.899 -25.445 1.00 82.50 255 ILE A O 1
ATOM 2078 N N . GLN A 1 256 ? 5.094 2.365 -27.291 1.00 84.44 256 GLN A N 1
ATOM 2079 C CA . GLN A 1 256 ? 3.933 2.469 -28.164 1.00 84.44 256 GLN A CA 1
ATOM 2080 C C . GLN A 1 256 ? 3.298 1.094 -28.408 1.00 84.44 256 GLN A C 1
ATOM 2082 O O . GLN A 1 256 ? 2.085 0.988 -28.321 1.00 84.44 256 GLN A O 1
ATOM 2087 N N . GLU A 1 257 ? 4.098 0.046 -28.602 1.00 90.19 257 GLU A N 1
ATOM 2088 C CA . GLU A 1 257 ? 3.617 -1.330 -28.798 1.00 90.19 257 GLU A CA 1
ATOM 2089 C C . GLU A 1 257 ? 2.819 -1.849 -27.595 1.00 90.19 257 GLU A C 1
ATOM 2091 O O . GLU A 1 257 ? 1.713 -2.351 -27.765 1.00 90.19 257 GLU A O 1
ATOM 2096 N N . LEU A 1 258 ? 3.325 -1.668 -26.366 1.00 91.75 258 LEU A N 1
ATOM 2097 C CA . LEU A 1 258 ? 2.566 -2.021 -25.156 1.00 91.75 258 LEU A CA 1
ATOM 2098 C C . LEU A 1 258 ? 1.225 -1.283 -25.096 1.00 91.75 258 LEU A C 1
ATOM 2100 O O . LEU A 1 258 ? 0.202 -1.864 -24.745 1.00 91.75 258 LEU A O 1
ATOM 2104 N N . ARG A 1 259 ? 1.227 0.001 -25.464 1.00 88.50 259 ARG A N 1
ATOM 2105 C CA . ARG A 1 259 ? 0.018 0.820 -25.459 1.00 88.50 259 ARG A CA 1
ATOM 2106 C C . ARG A 1 259 ? -1.001 0.367 -26.494 1.00 88.50 259 ARG A C 1
ATOM 2108 O O . ARG A 1 259 ? -2.180 0.269 -26.167 1.00 88.50 259 ARG A O 1
ATOM 2115 N N . ASP A 1 260 ? -0.563 0.114 -27.718 1.00 90.44 260 ASP A N 1
ATOM 2116 C CA . ASP A 1 260 ? -1.449 -0.298 -28.807 1.00 90.44 260 ASP A CA 1
ATOM 2117 C C . ASP A 1 260 ? -2.177 -1.611 -28.454 1.00 90.44 260 ASP A C 1
ATOM 2119 O O . ASP A 1 260 ? -3.343 -1.782 -28.803 1.00 90.44 260 ASP A O 1
ATOM 2123 N N . GLU A 1 261 ? -1.538 -2.459 -27.643 1.00 92.38 261 GLU A N 1
ATOM 2124 C CA . GLU A 1 261 ? -2.088 -3.716 -27.122 1.00 92.38 261 GLU A CA 1
ATOM 2125 C C . GLU A 1 261 ? -2.793 -3.595 -25.757 1.00 92.38 261 GLU A C 1
ATOM 2127 O O . GLU A 1 261 ? -3.160 -4.597 -25.148 1.00 92.38 261 GLU A O 1
ATOM 2132 N N . ASN A 1 262 ? -3.026 -2.372 -25.267 1.00 90.94 262 ASN A N 1
ATOM 2133 C CA . ASN A 1 262 ? -3.650 -2.079 -23.969 1.00 90.94 262 ASN A CA 1
ATOM 2134 C C . ASN A 1 262 ? -2.943 -2.701 -22.750 1.00 90.94 262 ASN A C 1
ATOM 2136 O O . ASN A 1 262 ? -3.577 -2.933 -21.720 1.00 90.94 262 ASN A O 1
ATOM 2140 N N . ILE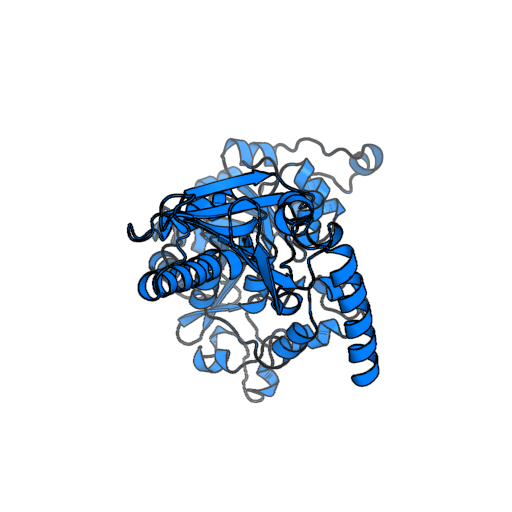 A 1 263 ? -1.631 -2.913 -22.833 1.00 95.31 263 ILE A N 1
ATOM 2141 C CA . ILE A 1 263 ? -0.814 -3.405 -21.723 1.00 95.31 263 ILE A CA 1
ATOM 2142 C C . ILE A 1 263 ? -0.250 -2.214 -20.947 1.00 95.31 263 ILE A C 1
ATOM 2144 O O . ILE A 1 263 ? 0.446 -1.356 -21.492 1.00 95.31 263 ILE A O 1
ATOM 2148 N N . SER A 1 264 ? -0.530 -2.180 -19.645 1.00 95.25 264 SER A N 1
ATOM 2149 C CA . SER A 1 264 ? -0.054 -1.139 -18.733 1.00 95.25 264 SER A CA 1
ATOM 2150 C C . SER A 1 264 ? 1.455 -1.249 -18.519 1.00 95.25 264 SER A C 1
ATOM 2152 O O . SER A 1 264 ? 1.943 -2.292 -18.082 1.00 95.25 264 SER A O 1
ATOM 2154 N N . LEU A 1 265 ? 2.207 -0.170 -18.752 1.00 94.81 265 LEU A N 1
ATOM 2155 C CA . LEU A 1 265 ? 3.634 -0.122 -18.424 1.00 94.81 265 LEU A CA 1
ATOM 2156 C C . LEU A 1 265 ? 3.843 0.454 -17.020 1.00 94.81 265 LEU A C 1
ATOM 2158 O O . LEU A 1 265 ? 3.686 1.658 -16.804 1.00 94.81 265 LEU A O 1
ATOM 2162 N N . ASN A 1 266 ? 4.268 -0.388 -16.080 1.00 96.75 266 ASN A N 1
ATOM 2163 C CA . ASN A 1 266 ? 4.507 -0.004 -14.692 1.00 96.75 266 ASN A CA 1
ATOM 2164 C C . ASN A 1 266 ? 5.998 -0.130 -14.357 1.00 96.75 266 ASN A C 1
ATOM 2166 O O . ASN A 1 266 ? 6.629 -1.143 -14.653 1.00 96.75 266 ASN A O 1
ATOM 2170 N N . VAL A 1 267 ? 6.582 0.882 -13.715 1.00 96.38 267 VAL A N 1
ATOM 2171 C CA . VAL A 1 267 ? 8.040 0.930 -13.502 1.00 96.38 267 VAL A CA 1
ATOM 2172 C C . VAL A 1 267 ? 8.391 0.953 -12.018 1.00 96.38 267 VAL A C 1
ATOM 2174 O O . VAL A 1 267 ? 7.876 1.791 -11.274 1.00 96.38 267 VAL A O 1
ATOM 2177 N N . TRP A 1 268 ? 9.291 0.061 -11.592 1.00 96.25 268 TRP A N 1
ATOM 2178 C CA . TRP A 1 268 ? 9.709 -0.111 -10.195 1.00 96.25 268 TRP A CA 1
ATOM 2179 C C . TRP A 1 268 ? 11.239 -0.180 -10.042 1.00 96.25 268 TRP A C 1
ATOM 2181 O O . TRP A 1 268 ? 11.954 -0.501 -10.969 1.00 96.25 268 TRP A O 1
ATOM 2191 N N . THR A 1 269 ? 11.847 0.117 -8.903 1.00 95.12 269 THR A N 1
ATOM 2192 C CA . THR A 1 269 ? 11.394 1.098 -7.921 1.00 95.12 269 THR A CA 1
ATOM 2193 C C . THR A 1 269 ? 12.016 2.443 -8.296 1.00 95.12 269 THR A C 1
ATOM 2195 O O . THR A 1 269 ? 13.231 2.551 -8.470 1.00 95.12 269 THR A O 1
ATOM 2198 N N . VAL A 1 270 ? 11.205 3.488 -8.438 1.00 95.75 270 VAL A N 1
ATOM 2199 C CA . VAL A 1 270 ? 11.664 4.807 -8.895 1.00 95.75 270 VAL A CA 1
ATOM 2200 C C . VAL A 1 270 ? 11.661 5.779 -7.724 1.00 95.75 270 VAL A C 1
ATOM 2202 O O . VAL A 1 270 ? 10.604 6.200 -7.272 1.00 95.75 270 VAL A O 1
ATOM 2205 N N . ASN A 1 271 ? 12.834 6.171 -7.231 1.00 94.12 271 ASN A N 1
ATOM 2206 C CA . ASN A 1 271 ? 12.954 7.065 -6.066 1.00 94.12 271 ASN A CA 1
ATOM 2207 C C . ASN A 1 271 ? 13.522 8.450 -6.393 1.00 94.12 271 ASN A C 1
ATOM 2209 O O . ASN A 1 271 ? 13.340 9.395 -5.616 1.00 94.12 271 ASN A O 1
ATOM 2213 N N . ASP A 1 272 ? 14.197 8.557 -7.535 1.00 91.56 272 ASP A N 1
ATOM 2214 C CA . ASP A 1 272 ? 14.769 9.799 -8.032 1.00 91.56 272 ASP A CA 1
ATOM 2215 C C . ASP A 1 272 ? 13.709 10.659 -8.737 1.00 91.56 272 ASP A C 1
ATOM 2217 O O . ASP A 1 272 ? 12.886 10.172 -9.515 1.00 91.56 272 ASP A O 1
ATOM 2221 N N . VAL A 1 273 ? 13.726 11.960 -8.446 1.00 91.88 273 VAL A N 1
ATOM 2222 C CA . VAL A 1 273 ? 12.711 12.910 -8.919 1.00 91.88 273 VAL A CA 1
ATOM 2223 C C . VAL A 1 273 ? 12.865 13.185 -10.418 1.00 91.88 273 VAL A C 1
ATOM 2225 O O . VAL A 1 273 ? 11.854 13.367 -11.098 1.00 91.88 273 VAL A O 1
ATOM 2228 N N . GLU A 1 274 ? 14.086 13.195 -10.957 1.00 88.56 274 GLU A N 1
ATOM 2229 C CA . GLU A 1 274 ? 14.305 13.367 -12.396 1.00 88.56 274 GLU A CA 1
ATOM 2230 C C . GLU A 1 274 ? 13.834 12.132 -13.165 1.00 88.56 274 GLU A C 1
ATOM 2232 O O . GLU A 1 274 ? 13.122 12.271 -14.161 1.00 88.56 274 GLU A O 1
ATOM 2237 N N . HIS A 1 275 ? 14.105 10.930 -12.647 1.00 91.06 275 HIS A N 1
ATOM 2238 C CA . HIS A 1 275 ? 13.576 9.686 -13.215 1.00 91.06 275 HIS A CA 1
ATOM 2239 C C . HIS A 1 275 ? 12.039 9.668 -13.210 1.00 91.06 275 HIS A C 1
ATOM 2241 O O . HIS A 1 275 ? 11.423 9.344 -14.224 1.00 91.06 275 HIS A O 1
ATOM 2247 N N . MET A 1 276 ? 11.395 10.089 -12.113 1.00 93.62 276 MET A N 1
ATOM 2248 C CA . MET A 1 276 ? 9.931 10.215 -12.059 1.00 93.62 276 MET A CA 1
ATOM 2249 C C . MET A 1 276 ? 9.384 11.177 -13.126 1.00 93.62 276 MET A C 1
ATOM 2251 O O . MET A 1 276 ? 8.350 10.895 -13.735 1.00 93.62 276 MET A O 1
ATOM 2255 N N . ARG A 1 277 ? 10.048 12.321 -13.360 1.00 90.50 277 ARG A N 1
ATOM 2256 C CA . ARG A 1 277 ? 9.630 13.281 -14.398 1.00 90.50 277 ARG A CA 1
ATOM 2257 C C . ARG A 1 277 ? 9.789 12.703 -15.798 1.00 90.50 277 ARG A C 1
ATOM 2259 O O . ARG A 1 277 ? 8.861 12.834 -16.591 1.00 90.50 277 ARG A O 1
ATOM 2266 N N . ALA A 1 278 ? 10.912 12.045 -16.064 1.00 87.44 278 ALA A N 1
ATOM 2267 C CA . ALA A 1 278 ? 11.182 11.410 -17.346 1.00 87.44 278 ALA A CA 1
ATOM 2268 C C . ALA A 1 278 ? 10.147 10.323 -17.670 1.00 87.44 278 ALA A C 1
ATOM 2270 O O . ALA A 1 278 ? 9.541 10.338 -18.737 1.00 87.44 278 ALA A O 1
ATOM 2271 N N . LEU A 1 279 ? 9.861 9.431 -16.718 1.00 90.12 279 LEU A N 1
ATOM 2272 C CA . LEU A 1 279 ? 8.867 8.370 -16.900 1.00 90.12 279 LEU A CA 1
ATOM 2273 C C . LEU A 1 279 ? 7.449 8.924 -17.094 1.00 90.12 279 LEU A C 1
ATOM 2275 O O . LEU A 1 279 ? 6.689 8.412 -17.916 1.00 90.12 279 LEU A O 1
ATOM 2279 N N . LYS A 1 280 ? 7.100 10.012 -16.397 1.00 90.12 280 LYS A N 1
ATOM 2280 C CA . LYS A 1 280 ? 5.843 10.731 -16.632 1.00 90.12 280 LYS A CA 1
ATOM 2281 C C . LYS A 1 280 ? 5.771 11.317 -18.047 1.00 90.12 280 LYS A C 1
ATOM 2283 O O . LYS A 1 280 ? 4.719 11.230 -18.668 1.00 90.12 280 LYS A O 1
ATOM 2288 N N . GLU A 1 281 ? 6.842 11.942 -18.538 1.00 86.44 281 GLU A N 1
ATOM 2289 C CA . GLU A 1 281 ? 6.890 12.540 -19.884 1.00 86.44 281 GLU A CA 1
ATOM 2290 C C . GLU A 1 281 ? 6.737 11.480 -20.976 1.00 86.44 281 GLU A C 1
ATOM 2292 O O . GLU A 1 281 ? 5.988 11.665 -21.933 1.00 86.44 281 GLU A O 1
ATOM 2297 N N . VAL A 1 282 ? 7.392 10.339 -20.781 1.00 85.00 282 VAL A N 1
ATOM 2298 C CA . VAL A 1 282 ? 7.263 9.164 -21.644 1.00 85.00 282 VAL A CA 1
ATOM 2299 C C . VAL A 1 282 ? 5.859 8.561 -21.572 1.00 85.00 282 VAL A C 1
ATOM 2301 O O . VAL A 1 282 ? 5.373 8.005 -22.558 1.00 85.00 282 VAL A O 1
ATOM 2304 N N . GLY A 1 283 ? 5.182 8.735 -20.435 1.00 87.31 283 GLY A N 1
ATOM 2305 C CA . GLY A 1 283 ? 3.794 8.362 -20.188 1.00 87.31 283 GLY A CA 1
ATOM 2306 C C . GLY A 1 283 ? 3.626 6.904 -19.769 1.00 87.31 283 GLY A C 1
ATOM 2307 O O . GLY A 1 283 ? 2.749 6.216 -20.284 1.00 87.31 283 GLY A O 1
ATOM 2308 N N . VAL A 1 284 ? 4.475 6.419 -18.866 1.00 91.75 284 VAL A N 1
ATOM 2309 C CA . VAL A 1 284 ? 4.209 5.140 -18.188 1.00 91.75 284 VAL A CA 1
ATOM 2310 C C . VAL A 1 284 ? 2.881 5.211 -17.420 1.00 91.75 284 VAL A C 1
ATOM 2312 O O . VAL A 1 284 ? 2.464 6.293 -16.997 1.00 91.75 284 VAL A O 1
ATOM 2315 N N . ASP A 1 285 ? 2.221 4.074 -17.232 1.00 93.31 285 ASP A N 1
ATOM 2316 C CA . ASP A 1 285 ? 0.895 3.995 -16.615 1.00 93.31 285 ASP A CA 1
ATOM 2317 C C . ASP A 1 285 ? 0.957 3.979 -15.087 1.00 93.31 285 ASP A C 1
ATOM 2319 O O . ASP A 1 285 ? 0.057 4.505 -14.431 1.00 93.31 285 ASP A O 1
ATOM 2323 N N . ALA A 1 286 ? 2.036 3.451 -14.504 1.00 96.56 286 ALA A N 1
ATOM 2324 C CA . ALA A 1 286 ? 2.266 3.495 -13.064 1.00 96.56 286 ALA A CA 1
ATOM 2325 C C . ALA A 1 286 ? 3.749 3.630 -12.708 1.00 96.56 286 ALA A C 1
ATOM 2327 O O . ALA A 1 286 ? 4.640 3.128 -13.396 1.00 96.56 286 ALA A O 1
ATOM 2328 N N . ILE A 1 287 ? 4.014 4.288 -11.582 1.00 98.00 287 ILE A N 1
ATOM 2329 C CA . ILE A 1 287 ? 5.346 4.374 -10.987 1.00 98.00 287 ILE A CA 1
ATOM 2330 C C . ILE A 1 287 ? 5.268 3.835 -9.560 1.00 98.00 287 ILE A C 1
ATOM 2332 O O . ILE A 1 287 ? 4.569 4.387 -8.706 1.00 98.00 287 ILE A O 1
ATOM 2336 N N . ILE A 1 288 ? 6.028 2.771 -9.316 1.00 98.50 288 ILE A N 1
ATOM 2337 C CA . ILE A 1 288 ? 6.192 2.124 -8.017 1.00 98.50 288 ILE A CA 1
ATOM 2338 C C . ILE A 1 288 ? 7.395 2.752 -7.322 1.00 98.50 288 ILE A C 1
ATOM 2340 O O . ILE A 1 288 ? 8.506 2.763 -7.852 1.00 98.50 288 ILE A O 1
ATOM 2344 N N . THR A 1 289 ? 7.168 3.337 -6.148 1.00 97.94 289 THR A N 1
ATOM 2345 C CA . THR A 1 289 ? 8.161 4.170 -5.461 1.00 97.94 289 THR A CA 1
ATOM 2346 C C . THR A 1 289 ? 8.113 4.000 -3.948 1.00 97.94 289 THR A C 1
ATOM 2348 O O . THR A 1 289 ? 7.043 3.826 -3.363 1.00 97.94 289 THR A O 1
ATOM 2351 N N . ASP A 1 290 ? 9.272 4.130 -3.300 1.00 97.56 290 ASP A N 1
ATOM 2352 C CA . ASP A 1 290 ? 9.358 4.230 -1.841 1.00 97.56 290 ASP A CA 1
ATOM 2353 C C . ASP A 1 290 ? 8.861 5.589 -1.334 1.00 97.56 290 ASP A C 1
ATOM 2355 O O . ASP A 1 290 ? 8.470 5.715 -0.174 1.00 97.56 290 ASP A O 1
ATOM 2359 N N . TYR A 1 291 ? 8.831 6.607 -2.206 1.00 96.44 291 TYR A N 1
ATOM 2360 C CA . TYR A 1 291 ? 8.498 7.992 -1.876 1.00 96.44 291 TYR A CA 1
ATOM 2361 C C . TYR A 1 291 ? 7.288 8.536 -2.663 1.00 96.44 291 TYR A C 1
ATOM 2363 O O . TYR A 1 291 ? 7.432 9.527 -3.392 1.00 96.44 291 TYR A O 1
ATOM 2371 N N . PRO A 1 292 ? 6.071 7.984 -2.479 1.00 95.56 292 PRO A N 1
ATOM 2372 C CA . PRO A 1 292 ? 4.858 8.417 -3.187 1.00 95.56 292 PRO A CA 1
ATOM 2373 C C . PRO A 1 292 ? 4.634 9.933 -3.231 1.00 95.56 292 PRO A C 1
ATOM 2375 O O . PRO A 1 292 ? 4.317 10.501 -4.276 1.00 95.56 292 PRO A O 1
ATOM 2378 N N . HIS A 1 293 ? 4.889 10.618 -2.117 1.00 93.12 293 HIS A N 1
ATOM 2379 C CA . HIS A 1 293 ? 4.733 12.067 -1.987 1.00 93.12 293 HIS A CA 1
ATOM 2380 C C . HIS A 1 293 ? 5.566 12.886 -2.987 1.00 93.12 293 HIS A C 1
ATOM 2382 O O . HIS A 1 293 ? 5.160 13.989 -3.367 1.00 93.12 293 HIS A O 1
ATOM 2388 N N . ARG A 1 294 ? 6.733 12.384 -3.414 1.00 94.94 294 ARG A N 1
ATOM 2389 C CA . ARG A 1 294 ? 7.570 13.057 -4.419 1.00 94.94 294 ARG A CA 1
ATOM 2390 C C . ARG A 1 294 ? 6.873 13.035 -5.772 1.00 94.94 294 ARG A C 1
ATOM 2392 O O . ARG A 1 294 ? 6.745 14.085 -6.403 1.00 94.94 294 ARG A O 1
ATOM 2399 N N . LEU A 1 295 ? 6.340 11.878 -6.164 1.00 95.25 295 LEU A N 1
ATOM 2400 C CA . LEU A 1 295 ? 5.582 11.738 -7.400 1.00 95.25 295 LEU A CA 1
ATOM 2401 C C . LEU A 1 295 ? 4.272 12.529 -7.352 1.00 95.25 295 LEU A C 1
ATOM 2403 O O . LEU A 1 295 ? 3.992 13.286 -8.277 1.00 95.25 295 LEU A O 1
ATOM 2407 N N . GLN A 1 296 ? 3.513 12.457 -6.255 1.00 91.56 296 GLN A N 1
ATOM 2408 C CA . GLN A 1 296 ? 2.294 13.259 -6.077 1.00 91.56 296 GLN A CA 1
ATOM 2409 C C . GLN A 1 296 ? 2.561 14.756 -6.295 1.00 91.56 296 GLN A C 1
ATOM 2411 O O . GLN A 1 296 ? 1.801 15.422 -7.001 1.00 91.56 296 GLN A O 1
ATOM 2416 N N . LYS A 1 297 ? 3.686 15.277 -5.781 1.00 90.25 297 LYS A N 1
ATOM 2417 C CA . LYS A 1 297 ? 4.114 16.665 -6.014 1.00 90.25 297 LYS A CA 1
ATOM 2418 C C . LYS A 1 297 ? 4.386 16.955 -7.496 1.00 90.25 297 LYS A C 1
ATOM 2420 O O . LYS A 1 297 ? 3.970 18.003 -7.986 1.00 90.25 297 LYS A O 1
ATOM 2425 N N . ILE A 1 298 ? 5.048 16.048 -8.221 1.00 92.12 298 ILE A N 1
ATOM 2426 C CA . ILE A 1 298 ? 5.300 16.173 -9.674 1.00 92.12 298 ILE A CA 1
ATOM 2427 C C . ILE A 1 298 ? 3.987 16.160 -10.472 1.00 92.12 298 ILE A C 1
ATOM 2429 O O . ILE A 1 298 ? 3.834 16.888 -11.459 1.00 92.12 298 ILE A O 1
ATOM 2433 N N . LEU A 1 299 ? 3.031 15.333 -10.052 1.00 88.44 299 LEU A N 1
ATOM 2434 C CA . LEU A 1 299 ? 1.716 15.217 -10.679 1.00 88.44 299 LEU A CA 1
ATOM 2435 C C . LEU A 1 299 ? 0.761 16.348 -10.281 1.00 88.44 299 LEU A C 1
ATOM 2437 O O . LEU A 1 299 ? -0.317 16.449 -10.859 1.00 88.44 299 LEU A O 1
ATOM 2441 N N . LYS A 1 300 ? 1.153 17.205 -9.326 1.00 83.44 300 LYS A N 1
ATOM 2442 C CA . LYS A 1 300 ? 0.277 18.194 -8.680 1.00 83.44 300 LYS A CA 1
ATOM 2443 C C . LYS A 1 300 ? -0.997 17.548 -8.117 1.00 83.44 300 LYS A C 1
ATOM 2445 O O . LYS A 1 300 ? -2.047 18.185 -8.086 1.00 83.44 300 LYS A O 1
ATOM 2450 N N . LYS A 1 301 ? -0.905 16.289 -7.670 1.00 67.12 301 LYS A N 1
ATOM 2451 C CA . LYS A 1 301 ? -1.990 15.659 -6.917 1.00 67.12 301 LYS A CA 1
ATOM 2452 C C . LYS A 1 301 ? -2.133 16.404 -5.588 1.00 67.12 301 LYS A C 1
ATOM 2454 O O . LYS A 1 301 ? -1.107 16.691 -4.960 1.00 67.12 301 LYS A O 1
ATOM 2459 N N . PRO A 1 302 ? -3.357 16.768 -5.173 1.00 51.91 302 PRO A N 1
ATOM 2460 C CA . PRO A 1 302 ? -3.556 17.431 -3.896 1.00 51.91 302 PRO A CA 1
ATOM 2461 C C . PRO A 1 302 ? -3.036 16.517 -2.785 1.00 51.91 302 PRO A C 1
ATOM 2463 O O . PRO A 1 302 ? -3.518 15.406 -2.597 1.00 51.91 302 PRO A O 1
ATOM 2466 N N . TYR A 1 303 ? -2.013 16.982 -2.068 1.00 44.50 303 TYR A N 1
ATOM 2467 C CA . TYR A 1 303 ? -1.597 16.356 -0.822 1.00 44.50 303 TYR A CA 1
ATOM 2468 C C . TYR A 1 303 ? -2.630 16.724 0.238 1.00 44.50 303 TYR A C 1
ATOM 2470 O O . TYR A 1 303 ? -2.601 17.830 0.790 1.00 44.50 303 TYR A O 1
ATOM 2478 N N . ILE A 1 304 ? -3.553 15.809 0.508 1.00 49.53 304 ILE A N 1
ATOM 2479 C CA . ILE A 1 304 ? -4.513 15.970 1.592 1.00 49.53 304 ILE A CA 1
ATOM 2480 C C . ILE A 1 304 ? -3.798 15.516 2.860 1.00 49.53 304 ILE A C 1
ATOM 2482 O O . ILE A 1 304 ? -3.815 14.348 3.228 1.00 49.53 304 ILE A O 1
ATOM 2486 N N . ALA A 1 305 ? -3.093 16.441 3.512 1.00 46.97 305 ALA A N 1
ATOM 2487 C CA . ALA A 1 305 ? -2.688 16.206 4.890 1.00 46.97 305 ALA A CA 1
ATOM 2488 C C . ALA A 1 305 ? -3.975 16.025 5.709 1.00 46.97 305 ALA A C 1
ATOM 2490 O O . ALA A 1 305 ? -4.823 16.924 5.648 1.00 46.97 305 ALA A O 1
ATOM 2491 N N . PRO A 1 306 ? -4.131 14.940 6.483 1.00 48.91 306 PRO A N 1
ATOM 2492 C CA . PRO A 1 306 ? -5.150 14.914 7.515 1.00 48.91 306 PRO A CA 1
ATOM 2493 C C . PRO A 1 306 ? -4.905 16.125 8.418 1.00 48.91 306 PRO A C 1
ATOM 2495 O O . PRO A 1 306 ? -3.809 16.276 8.967 1.00 48.91 306 PRO A O 1
ATOM 2498 N N . ILE A 1 307 ? -5.883 17.026 8.538 1.00 53.22 307 ILE A N 1
ATOM 2499 C CA . ILE A 1 307 ? -5.840 18.002 9.627 1.00 53.22 307 ILE A CA 1
ATOM 2500 C C . ILE A 1 307 ? -5.916 17.162 10.904 1.00 53.22 307 ILE A C 1
ATOM 2502 O O . ILE A 1 307 ? -6.814 16.331 11.050 1.00 53.22 307 ILE A O 1
ATOM 2506 N N . GLU A 1 308 ? -4.960 17.336 11.818 1.00 55.03 308 GLU A N 1
ATOM 2507 C CA . GLU A 1 308 ? -5.043 16.743 13.155 1.00 55.03 308 GLU A CA 1
ATOM 2508 C C . GLU A 1 308 ? -6.178 17.431 13.927 1.00 55.03 308 GLU A C 1
ATOM 2510 O O . GLU A 1 308 ? -5.952 18.338 14.729 1.00 55.03 308 GLU A O 1
ATOM 2515 N N . PHE A 1 309 ? -7.415 17.004 13.668 1.00 56.31 309 PHE A N 1
ATOM 2516 C CA . PHE A 1 309 ? -8.625 17.612 14.220 1.00 56.31 309 PHE A CA 1
ATOM 2517 C C . PHE A 1 309 ? -8.684 17.589 15.743 1.00 56.31 309 PHE A C 1
ATOM 2519 O O . PHE A 1 309 ? -9.329 18.447 16.328 1.00 56.31 309 PHE A O 1
ATOM 2526 N N . ALA A 1 310 ? -7.945 16.687 16.397 1.00 53.25 310 ALA A N 1
ATOM 2527 C CA . ALA A 1 310 ? -7.831 16.646 17.854 1.00 53.25 310 ALA A CA 1
ATOM 2528 C C . ALA A 1 310 ? -7.346 17.976 18.468 1.00 53.25 310 ALA A C 1
ATOM 2530 O O . ALA A 1 310 ? -7.602 18.241 19.637 1.00 53.25 310 ALA A O 1
ATOM 2531 N N . LYS A 1 311 ? -6.659 18.830 17.694 1.00 55.94 311 LYS A N 1
ATOM 2532 C CA . LYS A 1 311 ? -6.247 20.175 18.130 1.00 55.94 311 LYS A CA 1
ATOM 2533 C C . LYS A 1 311 ? -7.377 21.215 18.085 1.00 55.94 311 LYS A C 1
ATOM 2535 O O . LYS A 1 311 ? -7.232 22.266 18.702 1.00 55.94 311 LYS A O 1
ATOM 2540 N N . TYR A 1 312 ? -8.464 20.925 17.370 1.00 60.34 312 TYR A N 1
ATOM 2541 C CA . TYR A 1 312 ? -9.557 21.848 17.041 1.00 60.34 312 TYR A CA 1
ATOM 2542 C C . TYR A 1 312 ? -10.938 21.321 17.472 1.00 60.34 312 TYR A C 1
ATOM 2544 O O . TYR A 1 312 ? -11.958 21.859 17.056 1.00 60.34 312 TYR A O 1
ATOM 2552 N N . ASP A 1 313 ? -10.992 20.273 18.300 1.00 68.38 313 ASP A N 1
ATOM 2553 C CA . ASP A 1 313 ? -12.248 19.656 18.757 1.00 68.38 313 ASP A CA 1
ATOM 2554 C C . ASP A 1 313 ? -12.802 20.288 20.050 1.00 68.38 313 ASP A C 1
ATOM 2556 O O . ASP A 1 313 ? -13.609 19.694 20.763 1.00 68.38 313 ASP A O 1
ATOM 2560 N N . ASN A 1 314 ? -12.373 21.514 20.368 1.00 78.19 314 ASN A N 1
ATOM 2561 C CA . ASN A 1 314 ? -13.007 22.311 21.414 1.00 78.19 314 ASN A CA 1
ATOM 2562 C C . ASN A 1 314 ? -14.208 23.041 20.824 1.00 78.19 314 ASN A C 1
ATOM 2564 O O . ASN A 1 314 ? -14.128 23.571 19.720 1.00 78.19 314 ASN A O 1
ATOM 2568 N N . TRP A 1 315 ? -15.294 23.146 21.576 1.00 83.38 315 TRP A N 1
ATOM 2569 C CA . TRP A 1 315 ? -16.517 23.795 21.116 1.00 83.38 315 TRP A CA 1
ATOM 2570 C C . TRP A 1 315 ? -16.830 25.025 21.960 1.00 83.38 315 TRP A C 1
ATOM 2572 O O . TRP A 1 315 ? -16.773 24.970 23.188 1.00 83.38 315 TRP A O 1
ATOM 2582 N N . ALA A 1 316 ? -17.178 26.120 21.293 1.00 81.31 316 ALA A N 1
ATOM 2583 C CA . ALA A 1 316 ? -17.763 27.300 21.910 1.00 81.31 316 ALA A CA 1
ATOM 2584 C C . ALA A 1 316 ? -19.254 27.365 21.563 1.00 81.31 316 ALA A C 1
ATOM 2586 O O . ALA A 1 316 ? -19.661 26.958 20.472 1.00 81.31 316 ALA A O 1
ATOM 2587 N N . ASN A 1 317 ? -20.053 27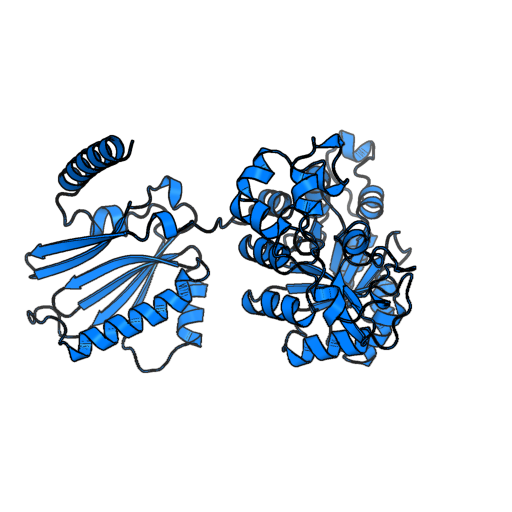.876 22.497 1.00 82.19 317 ASN A N 1
ATOM 2588 C CA . ASN A 1 317 ? -21.485 28.090 22.319 1.00 82.19 317 ASN A CA 1
ATOM 2589 C C . ASN A 1 317 ? -21.784 29.584 22.428 1.00 82.19 317 ASN A C 1
ATOM 2591 O O . ASN A 1 317 ? -21.175 30.284 23.240 1.00 82.19 317 ASN A O 1
ATOM 2595 N N . PHE A 1 318 ? -22.740 30.044 21.638 1.00 81.00 318 PHE A N 1
ATOM 2596 C CA . PHE A 1 318 ? -23.243 31.402 21.637 1.00 81.00 318 PHE A CA 1
ATOM 2597 C C . PHE A 1 318 ? -24.763 31.376 21.507 1.00 81.00 318 PHE A C 1
ATOM 2599 O O . PHE A 1 318 ? -25.315 30.590 20.740 1.00 81.00 318 PHE A O 1
ATOM 2606 N N . GLU A 1 319 ? -25.427 32.243 22.257 1.00 79.62 319 GLU A N 1
ATOM 2607 C CA . GLU A 1 319 ? -26.869 32.449 22.186 1.00 79.62 319 GLU A CA 1
ATOM 2608 C C . GLU A 1 319 ? -27.106 33.915 21.849 1.00 79.62 319 GLU A C 1
ATOM 2610 O O . GLU A 1 319 ? -26.462 34.797 22.423 1.00 79.62 319 GLU A O 1
ATOM 2615 N N . GLY A 1 320 ? -28.013 34.177 20.917 1.00 72.19 320 GLY A N 1
ATOM 2616 C CA . GLY A 1 320 ? -28.311 35.529 20.473 1.00 72.19 320 GLY A CA 1
ATOM 2617 C C . GLY A 1 320 ? -29.753 35.686 20.020 1.00 72.19 320 GLY A C 1
ATOM 2618 O O . GLY A 1 320 ? -30.538 34.738 20.001 1.00 72.19 320 GLY A O 1
ATOM 2619 N N . GLU A 1 321 ? -30.099 36.915 19.663 1.00 72.69 321 GLU A N 1
ATOM 2620 C CA . GLU A 1 321 ? -31.424 37.292 19.187 1.00 72.69 321 GLU A CA 1
ATOM 2621 C C . GLU A 1 321 ? -31.253 38.218 17.983 1.00 72.69 321 GLU A C 1
ATOM 2623 O O . GLU A 1 321 ? -30.496 39.189 18.041 1.00 72.69 321 GLU A O 1
ATOM 2628 N N . THR A 1 322 ? -31.908 37.874 16.878 1.00 68.25 322 THR A N 1
ATOM 2629 C CA . THR A 1 322 ? -31.991 38.693 15.666 1.00 68.25 322 THR A CA 1
ATOM 2630 C C . THR A 1 322 ? -33.415 39.224 15.505 1.00 68.25 322 THR A C 1
ATOM 2632 O O . THR A 1 322 ? -34.315 38.905 16.283 1.00 68.25 322 THR A O 1
ATOM 2635 N N . ASP A 1 323 ? -33.650 40.015 14.462 1.00 67.88 323 ASP A N 1
ATOM 2636 C CA . ASP A 1 323 ? -34.991 40.406 14.016 1.00 67.88 323 ASP A CA 1
ATOM 2637 C C . ASP A 1 323 ? -35.878 39.206 13.631 1.00 67.88 323 ASP A C 1
ATOM 2639 O O . ASP A 1 323 ? -37.103 39.317 13.651 1.00 67.88 323 ASP A O 1
ATOM 2643 N N . LYS A 1 324 ? -35.266 38.049 13.346 1.00 63.56 324 LYS A N 1
ATOM 2644 C CA . LYS A 1 324 ? -35.932 36.769 13.070 1.00 63.56 324 LYS A CA 1
ATOM 2645 C C . LYS A 1 324 ? -36.114 35.871 14.302 1.00 63.56 324 LYS A C 1
ATOM 2647 O O . LYS A 1 324 ? -36.632 34.766 14.175 1.00 63.56 324 LYS A O 1
ATOM 2652 N N . GLY A 1 325 ? -35.706 36.323 15.488 1.00 69.69 325 GLY A N 1
ATOM 2653 C CA . GLY A 1 325 ? -35.875 35.597 16.746 1.00 69.69 325 GLY A CA 1
ATOM 2654 C C . GLY A 1 325 ? -34.577 35.047 17.334 1.00 69.69 325 GLY A C 1
ATOM 2655 O O . GLY A 1 325 ? -33.466 35.431 16.965 1.00 69.69 325 GLY A O 1
ATOM 2656 N N . LYS A 1 326 ? -34.719 34.168 18.329 1.00 76.81 326 LYS A N 1
ATOM 2657 C CA . LYS A 1 326 ? -33.579 33.608 19.066 1.00 76.81 326 LYS A CA 1
ATOM 2658 C C . LYS A 1 326 ? -32.846 32.559 18.246 1.00 76.81 326 LYS A C 1
ATOM 2660 O O . LYS A 1 326 ? -33.474 31.731 17.588 1.00 76.81 326 LYS A O 1
ATOM 2665 N N . PHE A 1 327 ? -31.526 32.540 18.377 1.00 80.50 327 PHE A N 1
ATOM 2666 C CA . PHE A 1 327 ? -30.688 31.509 17.787 1.00 80.50 327 PHE A CA 1
ATOM 2667 C C . PHE A 1 327 ? -29.620 31.009 18.764 1.00 80.50 327 PHE A C 1
ATOM 2669 O O . PHE A 1 327 ? -29.178 31.718 19.671 1.00 80.50 327 PHE A O 1
ATOM 2676 N N . TYR A 1 328 ? -29.192 29.774 18.532 1.00 84.06 328 TYR A N 1
ATOM 2677 C CA . TYR A 1 328 ? -28.099 29.102 19.216 1.00 84.06 328 TYR A CA 1
ATOM 2678 C C . TYR A 1 328 ? -27.057 28.718 18.173 1.00 84.06 328 TYR A C 1
ATOM 2680 O O . TYR A 1 328 ? -27.368 28.049 17.189 1.00 84.06 328 TYR A O 1
ATOM 2688 N N . LEU A 1 329 ? -25.812 29.118 18.394 1.00 85.62 329 LEU A N 1
ATOM 2689 C CA . LEU A 1 329 ? -24.677 28.785 17.546 1.00 85.62 329 LEU A CA 1
ATOM 2690 C C . LEU A 1 329 ? -23.657 28.004 18.369 1.00 85.62 329 LEU A C 1
ATOM 2692 O O . LEU A 1 329 ? -23.194 28.460 19.412 1.00 85.62 329 LEU A O 1
ATOM 2696 N N . ARG A 1 330 ? -23.252 26.843 17.865 1.00 89.94 330 ARG A N 1
ATOM 2697 C CA . ARG A 1 330 ? -22.138 26.062 18.399 1.00 89.94 330 ARG A CA 1
ATOM 2698 C C . ARG A 1 330 ? -21.073 25.917 17.317 1.00 89.94 330 ARG A C 1
ATOM 2700 O O . ARG A 1 330 ? -21.385 25.464 16.224 1.00 89.94 330 ARG A O 1
ATOM 2707 N N . PHE A 1 331 ? -19.819 26.256 17.605 1.00 87.75 331 PHE A N 1
ATOM 2708 C CA . PHE A 1 331 ? -18.733 26.228 16.614 1.00 87.75 331 PHE A CA 1
ATOM 2709 C C . PHE A 1 331 ? -17.411 25.715 17.192 1.00 87.75 331 PHE A C 1
ATOM 2711 O O . PHE A 1 331 ? -17.152 25.829 18.394 1.00 87.75 331 PHE A O 1
ATOM 2718 N N . ARG A 1 332 ? -16.578 25.118 16.333 1.00 84.81 332 ARG A N 1
ATOM 2719 C CA . ARG A 1 332 ? -15.280 24.550 16.725 1.00 84.81 332 ARG A CA 1
ATOM 2720 C C . ARG A 1 332 ? -14.198 25.617 16.907 1.00 84.81 332 ARG A C 1
ATOM 2722 O O . ARG A 1 332 ? -14.145 26.602 16.173 1.00 84.81 332 ARG A O 1
ATOM 2729 N N . THR A 1 333 ? -13.305 25.392 17.872 1.00 72.81 333 THR A N 1
ATOM 2730 C CA . THR A 1 333 ? -12.221 26.301 18.265 1.00 72.81 333 THR A CA 1
ATOM 2731 C C . THR A 1 333 ? -10.869 25.579 18.455 1.00 72.81 333 THR A C 1
ATOM 2733 O O . THR A 1 333 ? -10.831 24.443 18.934 1.00 72.81 333 THR A O 1
ATOM 2736 N N . PRO A 1 334 ? -9.733 26.240 18.139 1.00 67.50 334 PRO A N 1
ATOM 2737 C CA . PRO A 1 334 ? -9.661 27.550 17.490 1.00 67.50 334 PRO A CA 1
ATOM 2738 C C . PRO A 1 334 ? -10.203 27.485 16.054 1.00 67.50 334 PRO A C 1
ATOM 2740 O O . PRO A 1 334 ? -10.170 26.439 15.418 1.00 67.50 334 PRO A O 1
ATOM 2743 N N . ILE A 1 335 ? -10.755 28.586 15.548 1.00 67.88 335 ILE A N 1
ATOM 2744 C CA . ILE A 1 335 ? -11.220 28.612 14.158 1.00 67.88 335 ILE A CA 1
ATOM 2745 C C . ILE A 1 335 ? -9.979 28.583 13.266 1.00 67.88 335 ILE A C 1
ATOM 2747 O O . ILE A 1 335 ? -9.083 29.418 13.422 1.00 67.88 335 ILE A O 1
ATOM 2751 N N . LEU A 1 336 ? -9.917 27.589 12.377 1.00 65.12 336 LEU A N 1
ATOM 2752 C CA . LEU A 1 336 ? -8.808 27.410 11.446 1.00 65.12 336 LEU A CA 1
ATOM 2753 C C . LEU A 1 336 ? -8.651 28.673 10.591 1.00 65.12 336 LEU A C 1
ATOM 2755 O O . LEU A 1 336 ? -9.618 29.167 10.019 1.00 65.12 336 LEU A O 1
ATOM 2759 N N . GLN A 1 337 ? -7.435 29.205 10.503 1.00 60.41 337 GLN A N 1
ATOM 2760 C CA . GLN A 1 337 ? -7.166 30.378 9.670 1.00 60.41 337 GLN A CA 1
ATOM 2761 C C . GLN A 1 337 ? -7.088 29.975 8.189 1.00 60.41 337 GLN A C 1
ATOM 2763 O O . GLN A 1 337 ? -6.741 28.838 7.878 1.00 60.41 337 GLN A O 1
ATOM 2768 N N . GLN A 1 338 ? -7.298 30.915 7.256 1.00 55.84 338 GLN A N 1
ATOM 2769 C CA . GLN A 1 338 ? -7.231 30.685 5.794 1.00 55.84 338 GLN A CA 1
ATOM 2770 C C . GLN A 1 338 ? -5.972 29.921 5.321 1.00 55.84 338 GLN A C 1
ATOM 2772 O O . GLN A 1 338 ? -5.984 29.209 4.317 1.00 55.84 338 GLN A O 1
ATOM 2777 N N . GLY A 1 339 ? -4.852 30.040 6.043 1.00 55.62 339 GLY A N 1
ATOM 2778 C CA . GLY A 1 339 ? -3.624 29.296 5.755 1.00 55.62 339 GLY A CA 1
ATOM 2779 C C . GLY A 1 339 ? -3.655 27.812 6.152 1.00 55.62 339 GLY A C 1
ATOM 2780 O O . GLY A 1 339 ? -2.870 27.029 5.620 1.00 55.62 339 GLY A O 1
ATOM 2781 N N . GLU A 1 340 ? -4.529 27.408 7.065 1.00 57.19 340 GLU A N 1
ATOM 2782 C CA . GLU A 1 340 ? -4.637 26.050 7.612 1.00 57.19 340 GLU A CA 1
ATOM 2783 C C . GLU A 1 340 ? -5.683 25.203 6.862 1.00 57.19 340 GLU A C 1
ATOM 2785 O O . GLU A 1 340 ? -5.650 23.976 6.934 1.00 57.19 340 GLU A O 1
ATOM 2790 N N . THR A 1 341 ? -6.562 25.840 6.079 1.00 64.56 341 THR A N 1
ATOM 2791 C CA . THR A 1 341 ? -7.759 25.220 5.482 1.00 64.56 341 THR A CA 1
ATOM 2792 C C . THR A 1 341 ? -7.705 25.009 3.969 1.00 64.56 341 THR A C 1
ATOM 2794 O O . THR A 1 341 ? -8.667 24.519 3.390 1.00 64.56 341 THR A O 1
ATOM 2797 N N . LYS A 1 342 ? -6.568 25.295 3.319 1.00 64.81 342 LYS A N 1
ATOM 2798 C CA . LYS A 1 342 ? -6.381 25.352 1.843 1.00 64.81 342 LYS A CA 1
ATOM 2799 C C . LYS A 1 342 ? -6.919 24.157 1.040 1.00 64.81 342 LYS A C 1
ATOM 2801 O O . LYS A 1 342 ? -7.159 24.263 -0.164 1.00 64.81 342 LYS A O 1
ATOM 2806 N N . ASN A 1 343 ? -7.023 23.001 1.688 1.00 69.81 343 ASN A N 1
ATOM 2807 C CA . ASN A 1 343 ? -7.483 21.763 1.073 1.00 69.81 343 ASN A CA 1
ATOM 2808 C C . ASN A 1 343 ? -9.015 21.633 1.082 1.00 69.81 343 ASN A C 1
ATOM 2810 O O . ASN A 1 343 ? -9.553 20.961 0.213 1.00 69.81 343 ASN A O 1
ATOM 2814 N N . TYR A 1 344 ? -9.716 22.295 2.002 1.00 82.44 344 TYR A N 1
ATOM 2815 C CA . TYR A 1 344 ? -11.165 22.227 2.173 1.00 82.44 344 TYR A CA 1
ATOM 2816 C C . TYR A 1 344 ? -11.822 23.394 1.443 1.00 82.44 344 TYR A C 1
ATOM 2818 O O . TYR A 1 344 ? -11.999 24.473 2.002 1.00 82.44 344 TYR A O 1
ATOM 2826 N N . GLN A 1 345 ? -12.103 23.183 0.160 1.00 86.56 345 GLN A N 1
ATOM 2827 C CA . GLN A 1 345 ? -12.506 24.248 -0.759 1.00 86.56 345 GLN A CA 1
ATOM 2828 C C . GLN A 1 345 ? -14.013 24.393 -0.921 1.00 86.56 345 GLN A C 1
ATOM 2830 O O . GLN A 1 345 ? -14.454 25.266 -1.665 1.00 86.56 345 GLN A O 1
ATOM 2835 N N . TYR A 1 346 ? -14.787 23.528 -0.278 1.00 92.31 346 TYR A N 1
ATOM 2836 C CA . TYR A 1 346 ? -16.236 23.525 -0.362 1.00 92.31 346 TYR A CA 1
ATOM 2837 C C . TYR A 1 346 ? -16.817 23.552 1.038 1.00 92.31 346 TYR A C 1
ATOM 2839 O O . TYR A 1 346 ? -16.286 22.876 1.924 1.00 92.31 346 TYR A O 1
ATOM 2847 N N . HIS A 1 347 ? -17.919 24.270 1.211 1.00 93.19 347 HIS A N 1
ATOM 2848 C CA . HIS A 1 347 ? -18.771 24.090 2.371 1.00 93.19 347 HIS A CA 1
ATOM 2849 C C . HIS A 1 347 ? -20.013 23.284 1.974 1.00 93.19 347 HIS A C 1
ATOM 2851 O O . HIS A 1 347 ? -20.508 23.373 0.848 1.00 93.19 347 HIS A O 1
ATOM 2857 N N . LEU A 1 348 ? -20.472 22.448 2.897 1.00 95.06 348 LEU A N 1
ATOM 2858 C CA . LEU A 1 348 ? -21.720 21.707 2.810 1.00 95.06 348 LEU A CA 1
ATOM 2859 C C . LEU A 1 348 ? -22.635 22.270 3.885 1.00 95.06 348 LEU A 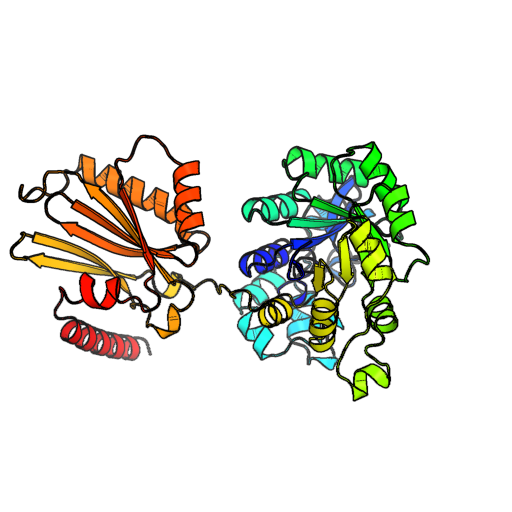C 1
ATOM 2861 O O . LEU A 1 348 ? -22.263 22.299 5.062 1.00 95.06 348 LEU A O 1
ATOM 2865 N N . ASN A 1 349 ? -23.822 22.679 3.480 1.00 94.81 349 ASN A N 1
ATOM 2866 C CA . ASN A 1 349 ? -24.870 23.077 4.391 1.00 94.81 349 ASN A CA 1
ATOM 2867 C C . ASN A 1 349 ? -25.884 21.937 4.475 1.00 94.81 349 ASN A C 1
ATOM 2869 O O . ASN A 1 349 ? -26.503 21.595 3.471 1.00 94.81 349 ASN A O 1
ATOM 2873 N N . VAL A 1 350 ? -26.005 21.323 5.649 1.00 94.62 350 VAL A N 1
ATOM 2874 C CA . VAL A 1 350 ? -26.985 20.269 5.916 1.00 94.62 350 VAL A CA 1
ATOM 2875 C C . VAL A 1 350 ? -28.085 20.877 6.763 1.00 94.62 350 VAL A C 1
ATOM 2877 O O . VAL A 1 350 ? -27.852 21.240 7.915 1.00 94.62 350 VAL A O 1
ATOM 2880 N N . PHE A 1 351 ? -29.273 20.988 6.192 1.00 93.06 351 PHE A N 1
ATOM 2881 C CA . PHE A 1 351 ? -30.408 21.653 6.804 1.00 93.06 351 PHE A CA 1
ATOM 2882 C C . PHE A 1 351 ? -31.508 20.650 7.145 1.00 93.06 351 PHE A C 1
ATOM 2884 O O . PHE A 1 351 ? -31.850 19.786 6.339 1.00 93.06 351 PHE A O 1
ATOM 2891 N N . TRP A 1 352 ? -32.052 20.767 8.352 1.00 91.69 352 TRP A N 1
ATOM 2892 C CA . TRP A 1 352 ? -33.207 20.020 8.827 1.00 91.69 352 TRP A CA 1
ATOM 2893 C C . TRP A 1 352 ? -34.265 21.005 9.313 1.00 91.69 352 TRP A C 1
ATOM 2895 O O . TRP A 1 352 ? -34.094 21.668 10.338 1.00 91.69 352 TRP A O 1
ATOM 2905 N N . GLU A 1 353 ? -35.395 21.032 8.615 1.00 90.12 353 GLU A N 1
ATOM 2906 C CA . GLU A 1 353 ? -36.583 21.785 9.011 1.00 90.12 353 GLU A CA 1
ATOM 2907 C C . GLU A 1 353 ? -37.427 20.969 10.002 1.00 90.12 353 GLU A C 1
ATOM 2909 O O . GLU A 1 353 ? -37.808 19.827 9.728 1.00 90.12 353 GLU A O 1
ATOM 2914 N N . TYR A 1 354 ? -37.687 21.518 11.190 1.00 85.56 354 TYR A N 1
ATOM 2915 C CA . TYR A 1 354 ? -38.501 20.855 12.221 1.00 85.56 354 TYR A CA 1
ATOM 2916 C C . TYR A 1 354 ? -39.796 21.610 12.555 1.00 85.56 354 TYR A C 1
ATOM 2918 O O . TYR A 1 354 ? -40.659 21.051 13.239 1.00 85.56 354 TYR A O 1
ATOM 2926 N N . ALA A 1 355 ? -39.929 22.855 12.096 1.00 83.62 355 ALA A N 1
ATOM 2927 C CA . ALA A 1 355 ? -41.142 23.665 12.135 1.00 83.62 355 ALA A CA 1
ATOM 2928 C C . ALA A 1 355 ? -41.061 24.761 11.056 1.00 83.62 355 ALA A C 1
ATOM 2930 O O . ALA A 1 355 ? -39.993 25.000 10.505 1.00 83.62 355 ALA A O 1
ATOM 2931 N N . GLU A 1 356 ? -42.180 25.428 10.780 1.00 82.31 356 GLU A N 1
ATOM 2932 C CA . GLU A 1 356 ? -42.238 26.542 9.826 1.00 82.31 356 GLU A CA 1
ATOM 2933 C C . GLU A 1 356 ? -41.398 27.737 10.328 1.00 82.31 356 GLU A C 1
ATOM 2935 O O . GLU A 1 356 ? -41.473 28.098 11.511 1.00 82.31 356 GLU A O 1
ATOM 2940 N N . GLU A 1 357 ? -40.592 28.342 9.447 1.00 73.56 357 GLU A N 1
ATOM 2941 C CA . GLU A 1 357 ? -39.796 29.543 9.759 1.00 73.56 357 GLU A CA 1
ATOM 2942 C C . GLU A 1 357 ? -40.730 30.684 10.209 1.00 73.56 357 GLU A C 1
ATOM 2944 O O . GLU A 1 357 ? -41.726 30.986 9.552 1.00 73.56 357 GLU A O 1
ATOM 2949 N N . GLY A 1 358 ? -40.425 31.325 11.341 1.00 66.62 358 GLY A N 1
ATOM 2950 C CA . GLY A 1 358 ? -41.261 32.376 11.934 1.00 66.62 358 GLY A CA 1
ATOM 2951 C C . GLY A 1 358 ? -42.287 31.881 12.964 1.00 66.62 358 GLY A C 1
ATOM 2952 O O . GLY A 1 358 ? -43.042 32.690 13.511 1.00 66.62 358 GLY A O 1
ATOM 2953 N N . SER A 1 359 ? -42.338 30.574 13.251 1.00 74.94 359 SER A N 1
ATOM 2954 C CA . SER A 1 359 ? -43.239 29.995 14.261 1.00 74.94 359 SER A CA 1
ATOM 2955 C C . SER A 1 359 ? -42.817 30.258 15.717 1.00 74.94 359 SER A C 1
ATOM 2957 O O . SER A 1 359 ? -43.592 30.008 16.645 1.00 74.94 359 SER A O 1
ATOM 2959 N N . GLY A 1 360 ? -41.603 30.758 15.942 1.00 68.00 360 GLY A N 1
ATOM 2960 C CA . GLY A 1 360 ? -40.946 30.886 17.242 1.00 68.00 360 GLY A CA 1
ATOM 2961 C C . GLY A 1 360 ? -40.586 29.544 17.890 1.00 68.00 360 GLY A C 1
ATOM 2962 O O . GLY A 1 360 ? -40.298 29.502 19.092 1.00 68.00 360 GLY A O 1
ATOM 2963 N N . ALA A 1 361 ? -40.654 28.438 17.146 1.00 72.69 361 ALA A N 1
ATOM 2964 C CA . ALA A 1 361 ? -40.524 27.097 17.694 1.00 72.69 361 ALA A CA 1
ATOM 2965 C C . ALA A 1 361 ? -39.057 26.658 17.757 1.00 72.69 361 ALA A C 1
ATOM 2967 O O . ALA A 1 361 ? -38.307 26.760 16.791 1.00 72.69 361 ALA A O 1
ATOM 2968 N N . LEU A 1 362 ? -38.676 26.090 18.903 1.00 78.12 362 LEU A N 1
ATOM 2969 C CA . LEU A 1 362 ? -37.424 25.357 19.102 1.00 78.12 362 LEU A CA 1
ATOM 2970 C C . LEU A 1 362 ? -37.691 23.844 19.048 1.00 78.12 362 LEU A C 1
ATOM 2972 O O . LEU A 1 362 ? -38.824 23.410 19.305 1.00 78.12 362 LEU A O 1
ATOM 2976 N N . PRO A 1 363 ? -36.678 23.004 18.764 1.00 82.31 363 PRO A N 1
ATOM 2977 C CA . PRO A 1 363 ? -36.898 21.574 18.615 1.00 82.31 363 PRO A CA 1
ATOM 2978 C C . PRO A 1 363 ? -37.377 20.953 19.933 1.00 82.31 363 PRO A C 1
ATOM 2980 O O . PRO A 1 363 ? -36.830 21.182 21.015 1.00 82.31 363 PRO A O 1
ATOM 2983 N N . SER A 1 364 ? -38.405 20.105 19.853 1.00 83.81 364 SER A N 1
ATOM 2984 C CA . SER A 1 364 ? -38.872 19.346 21.019 1.00 83.81 364 SER A CA 1
ATOM 2985 C C . SER A 1 364 ? -37.782 18.394 21.534 1.00 83.81 364 SER A C 1
ATOM 2987 O O . SER A 1 364 ? -36.922 17.949 20.778 1.00 83.81 364 SER A O 1
ATOM 2989 N N . LYS A 1 365 ? -37.864 17.945 22.797 1.00 84.12 365 LYS A N 1
ATOM 2990 C CA . LYS A 1 365 ? -36.922 16.939 23.345 1.00 84.12 365 LYS A CA 1
ATOM 2991 C C . LYS A 1 365 ? -36.839 15.653 22.511 1.00 84.12 365 LYS A C 1
ATOM 2993 O O . LYS A 1 365 ? -35.805 14.989 22.509 1.00 84.12 365 LYS A O 1
ATOM 2998 N N . LYS A 1 366 ? -37.940 15.253 21.864 1.00 86.44 366 LYS A N 1
ATOM 2999 C CA . LYS A 1 366 ? -37.972 14.074 20.985 1.00 86.44 366 LYS A CA 1
ATOM 3000 C C . LYS A 1 366 ? -37.228 14.354 19.682 1.00 86.44 366 LYS A C 1
ATOM 3002 O O . LYS A 1 366 ? -36.517 13.474 19.209 1.00 86.44 366 LYS A O 1
ATOM 3007 N N . GLU A 1 367 ? -37.381 15.558 19.146 1.00 86.25 367 GLU A N 1
ATOM 3008 C CA . GLU A 1 367 ? -36.734 15.972 17.905 1.00 86.25 367 GLU A CA 1
ATOM 3009 C C . GLU A 1 367 ? -35.235 16.189 18.100 1.00 86.25 367 GLU A C 1
ATOM 3011 O O . GLU A 1 367 ? -34.443 15.633 17.348 1.00 86.25 367 GLU A O 1
ATOM 3016 N N . GLN A 1 368 ? -34.835 16.836 19.200 1.00 86.50 368 GLN A N 1
ATOM 3017 C CA . GLN A 1 368 ? -33.428 17.003 19.568 1.00 86.50 368 GLN A CA 1
ATOM 3018 C C . GLN A 1 368 ? -32.675 15.667 19.601 1.00 86.50 368 GLN A C 1
ATOM 3020 O O . GLN A 1 368 ? -31.573 15.561 19.079 1.00 86.50 368 GLN A O 1
ATOM 3025 N N . LYS A 1 369 ? -33.293 14.599 20.127 1.00 87.50 369 LYS A N 1
ATOM 3026 C CA . LYS A 1 369 ? -32.675 13.262 20.125 1.00 87.50 369 LYS A CA 1
ATOM 3027 C C . LYS A 1 369 ? -32.406 12.719 18.720 1.00 87.50 369 LYS A C 1
ATOM 3029 O O . LYS A 1 369 ? -31.435 11.987 18.547 1.00 87.50 369 LYS A O 1
ATOM 3034 N N . LYS A 1 370 ? -33.265 13.023 17.743 1.00 90.06 370 LYS A N 1
ATOM 3035 C CA . LYS A 1 370 ? -33.053 12.606 16.351 1.00 90.06 370 LYS A CA 1
ATOM 3036 C C . LYS A 1 370 ? -31.959 13.437 15.691 1.00 90.06 370 LYS A C 1
ATOM 3038 O O . LYS A 1 370 ? -31.100 12.856 15.040 1.00 90.06 370 LYS A O 1
ATOM 3043 N N . LEU A 1 371 ? -31.967 14.751 15.916 1.00 89.00 371 LEU A N 1
ATOM 3044 C CA . LEU A 1 371 ? -30.934 15.674 15.443 1.00 89.00 371 LEU A CA 1
ATOM 3045 C C . LEU A 1 371 ? -29.550 15.234 15.956 1.00 89.00 371 LEU A C 1
ATOM 3047 O O . LEU A 1 371 ? -28.634 15.028 15.164 1.00 89.00 371 LEU A O 1
ATOM 3051 N N . ASP A 1 372 ? -29.427 14.940 17.254 1.00 88.81 372 ASP A N 1
ATOM 3052 C CA . ASP A 1 372 ? -28.182 14.450 17.866 1.00 88.81 372 ASP A CA 1
ATOM 3053 C C . ASP A 1 372 ? -27.736 13.088 17.298 1.00 88.81 372 ASP A C 1
ATOM 3055 O O . ASP A 1 372 ? -26.540 12.813 17.147 1.00 88.81 372 ASP A O 1
ATOM 3059 N N . ALA A 1 373 ? -28.687 12.188 17.023 1.00 89.56 373 ALA A N 1
ATOM 3060 C CA . ALA A 1 373 ? -28.399 10.882 16.435 1.00 89.56 373 ALA A CA 1
ATOM 3061 C C . ALA A 1 373 ? -27.921 11.014 14.982 1.00 89.56 373 ALA A C 1
ATOM 3063 O O . ALA A 1 373 ? -26.962 10.342 14.585 1.00 89.56 373 ALA A O 1
ATOM 3064 N N . PHE A 1 374 ? -28.550 11.905 14.217 1.00 91.38 374 PHE A N 1
ATOM 3065 C CA . PHE A 1 374 ? -28.164 12.221 12.852 1.00 91.38 374 PHE A CA 1
ATOM 3066 C C . PHE A 1 374 ? -26.780 12.868 12.796 1.00 91.38 374 PHE A C 1
ATOM 3068 O O . PHE A 1 374 ? -25.933 12.385 12.047 1.00 91.38 374 PHE A O 1
ATOM 3075 N N . GLU A 1 375 ? -26.501 13.859 13.648 1.00 91.81 375 GLU A N 1
ATOM 3076 C CA . GLU A 1 375 ? -25.178 14.482 13.763 1.00 91.81 375 GLU A CA 1
ATOM 3077 C C . GLU A 1 375 ? -24.085 13.427 13.995 1.00 91.81 375 GLU A C 1
ATOM 3079 O O . GLU A 1 375 ? -23.093 13.354 13.269 1.00 91.81 375 GLU A O 1
ATOM 3084 N N . LYS A 1 376 ? -24.288 12.524 14.963 1.00 89.88 376 LYS A N 1
ATOM 3085 C CA . LYS A 1 376 ? -23.342 11.427 15.225 1.00 89.88 376 LYS A CA 1
ATOM 3086 C C . LYS A 1 376 ? -23.159 10.519 14.012 1.00 89.88 376 LYS A C 1
ATOM 3088 O O . LYS A 1 376 ? -22.042 10.066 13.749 1.00 89.88 376 LYS A O 1
ATOM 3093 N N . LYS A 1 377 ? -24.242 10.225 13.284 1.00 88.94 377 LYS A N 1
ATOM 3094 C CA . LYS A 1 377 ? -24.206 9.397 12.072 1.00 88.94 377 LYS A CA 1
ATOM 3095 C C . LYS A 1 377 ? -23.389 10.088 10.981 1.00 88.94 377 LYS A C 1
ATOM 3097 O O . LYS A 1 377 ? -22.469 9.464 10.454 1.00 88.94 377 LYS A O 1
ATOM 3102 N N . ILE A 1 378 ? -23.673 11.351 10.673 1.00 89.62 378 ILE A N 1
ATOM 3103 C CA . ILE A 1 378 ? -23.001 12.085 9.597 1.00 89.62 378 ILE A CA 1
ATOM 3104 C C . ILE A 1 378 ? -21.531 12.369 9.933 1.00 89.62 378 ILE A C 1
ATOM 3106 O O . ILE A 1 378 ? -20.664 12.113 9.098 1.00 89.62 378 ILE A O 1
ATOM 3110 N N . CYS A 1 379 ? -21.208 12.726 11.181 1.00 88.50 379 CYS A N 1
ATOM 3111 C CA . CYS A 1 379 ? -19.821 12.913 11.608 1.00 88.50 379 CYS A CA 1
ATOM 3112 C C . CYS A 1 379 ? -19.021 11.606 11.528 1.00 88.50 379 CYS A C 1
ATOM 3114 O O . CYS A 1 379 ? -17.873 11.596 11.090 1.00 88.50 379 CYS A O 1
ATOM 3116 N N . LYS A 1 380 ? -19.633 10.460 11.850 1.00 84.94 380 LYS A N 1
ATOM 3117 C CA . LYS A 1 380 ? -18.989 9.149 11.675 1.00 84.94 380 LYS A CA 1
ATOM 3118 C C . LYS A 1 380 ? -18.706 8.815 10.204 1.00 84.94 380 LYS A C 1
ATOM 3120 O O . LYS A 1 380 ? -17.764 8.071 9.935 1.00 84.94 380 LYS A O 1
ATOM 3125 N N . ILE A 1 381 ? -19.522 9.309 9.273 1.00 84.56 381 ILE A N 1
ATOM 3126 C CA . ILE A 1 381 ? -19.360 9.073 7.831 1.00 84.56 381 ILE A CA 1
ATOM 3127 C C . ILE A 1 381 ? -18.303 10.013 7.234 1.00 84.56 381 ILE A C 1
ATOM 3129 O O . ILE A 1 381 ? -17.499 9.569 6.411 1.00 84.56 381 ILE A O 1
ATOM 3133 N N . TRP A 1 382 ? -18.306 11.290 7.626 1.00 88.19 382 TRP A N 1
ATOM 3134 C CA . TRP A 1 382 ? -17.483 12.319 6.986 1.00 88.19 382 TRP A CA 1
ATOM 3135 C C . TRP A 1 382 ? -16.220 12.703 7.767 1.00 88.19 382 TRP A C 1
ATOM 3137 O O . TRP A 1 382 ? -15.176 12.891 7.147 1.00 88.19 382 TRP A O 1
ATOM 3147 N N . GLU A 1 383 ? -16.247 12.765 9.100 1.00 83.75 383 GLU A N 1
ATOM 3148 C CA . GLU A 1 383 ? -15.071 13.198 9.876 1.00 83.75 383 GLU A CA 1
ATOM 3149 C C . GLU A 1 383 ? -14.053 12.085 10.094 1.00 83.75 383 GLU A C 1
ATOM 3151 O O . GLU A 1 383 ? -12.851 12.349 10.118 1.00 83.75 383 GLU A O 1
ATOM 3156 N N . LYS A 1 384 ? -14.515 10.832 10.221 1.00 68.25 384 LYS A N 1
ATOM 3157 C CA . LYS A 1 384 ? -13.656 9.672 10.518 1.00 68.25 384 LYS A CA 1
ATOM 3158 C C . LYS A 1 384 ? -12.486 9.535 9.536 1.00 68.25 384 LYS A C 1
ATOM 3160 O O . LYS A 1 384 ? -11.378 9.210 9.952 1.00 68.25 384 LYS A O 1
ATOM 3165 N N . ASP A 1 385 ? -12.735 9.813 8.260 1.00 66.62 385 ASP A N 1
ATOM 3166 C CA . ASP A 1 385 ? -11.747 9.672 7.185 1.00 66.62 385 ASP A CA 1
ATOM 3167 C C . ASP A 1 385 ? -11.185 11.030 6.737 1.00 66.62 385 ASP A C 1
ATOM 3169 O O . ASP A 1 385 ? -10.622 11.162 5.651 1.00 66.62 385 ASP A O 1
ATOM 3173 N N . HIS A 1 386 ? -11.375 12.063 7.560 1.00 73.94 386 HIS A N 1
ATOM 3174 C CA . HIS A 1 386 ? -11.027 13.449 7.270 1.00 73.94 386 HIS A CA 1
ATOM 3175 C C . HIS A 1 386 ? -11.664 14.031 6.004 1.00 73.94 386 HIS A C 1
ATOM 3177 O O . HIS A 1 386 ? -11.176 15.025 5.481 1.00 73.94 386 HIS A O 1
ATOM 3183 N N . LEU A 1 387 ? -12.750 13.437 5.508 1.00 81.00 387 LEU A N 1
ATOM 3184 C CA . LEU A 1 387 ? -13.403 13.846 4.267 1.00 81.00 387 LEU A CA 1
ATOM 3185 C C . LEU A 1 387 ? -14.081 15.217 4.398 1.00 81.00 387 LEU A C 1
ATOM 3187 O O . LEU A 1 387 ? -13.967 16.058 3.504 1.00 81.00 387 LEU A O 1
ATOM 3191 N N . ALA A 1 388 ? -14.771 15.449 5.511 1.00 87.81 388 ALA A N 1
ATOM 3192 C CA . ALA A 1 388 ? -15.304 16.755 5.870 1.00 87.81 388 ALA A CA 1
ATOM 3193 C C . ALA A 1 388 ? -15.134 17.012 7.367 1.00 87.81 388 ALA A C 1
ATOM 3195 O O . ALA A 1 388 ? -14.926 16.083 8.144 1.00 87.81 388 ALA A O 1
ATOM 3196 N N . ILE A 1 389 ? -15.237 18.273 7.761 1.00 86.69 389 ILE A N 1
ATOM 3197 C CA . ILE A 1 389 ? -15.179 18.727 9.148 1.00 86.69 389 ILE A CA 1
ATOM 3198 C C . ILE A 1 389 ? -16.432 19.529 9.462 1.00 86.69 389 ILE A C 1
ATOM 3200 O O . ILE A 1 389 ? -16.702 20.504 8.771 1.00 86.69 389 ILE A O 1
ATOM 3204 N N . LEU A 1 390 ? -17.163 19.154 10.512 1.00 91.00 390 LEU A N 1
ATOM 3205 C CA . LEU A 1 390 ? -18.218 19.983 11.080 1.00 91.00 390 LEU A CA 1
ATOM 3206 C C . LEU A 1 390 ? -17.570 21.198 11.746 1.00 91.00 390 LEU A C 1
ATOM 3208 O O . LEU A 1 390 ? -16.791 21.052 12.689 1.00 91.00 390 LEU A O 1
ATOM 3212 N N . THR A 1 391 ? -17.856 22.393 11.250 1.00 90.44 391 THR A N 1
ATOM 3213 C CA . THR A 1 391 ? -17.261 23.635 11.756 1.00 90.44 391 THR A CA 1
ATOM 3214 C C . THR A 1 391 ? -18.223 24.401 12.647 1.00 90.44 391 THR A C 1
ATOM 3216 O O . THR A 1 391 ? -17.793 24.972 13.652 1.00 90.44 391 THR A O 1
ATOM 3219 N N . ALA A 1 392 ? -19.513 24.379 12.316 1.00 91.06 392 ALA A N 1
ATOM 3220 C CA . ALA A 1 392 ? -20.548 25.073 13.059 1.00 91.06 392 ALA A CA 1
ATOM 3221 C C . ALA A 1 392 ? -21.895 24.347 12.983 1.00 91.06 392 ALA A C 1
ATOM 3223 O O . ALA A 1 392 ? -22.179 23.607 12.042 1.00 91.06 392 ALA A O 1
ATOM 3224 N N . VAL A 1 393 ? -22.719 24.586 13.996 1.00 92.12 393 VAL A N 1
ATOM 3225 C CA . VAL A 1 393 ? -24.101 24.138 14.102 1.00 92.12 393 VAL A CA 1
ATOM 3226 C C . VAL A 1 393 ? -24.954 25.318 14.534 1.00 92.12 393 VAL A C 1
ATOM 3228 O O . VAL A 1 393 ? -24.637 25.954 15.541 1.00 92.12 393 VAL A O 1
ATOM 3231 N N . GLN A 1 394 ? -26.020 25.600 13.793 1.00 89.44 394 GLN A N 1
ATOM 3232 C CA . GLN A 1 394 ? -26.985 26.645 14.120 1.00 89.44 394 GLN A CA 1
ATOM 3233 C C . GLN A 1 394 ? -28.353 26.050 14.410 1.00 89.44 394 GLN A C 1
ATOM 3235 O O . GLN A 1 394 ? -28.811 25.140 13.722 1.00 89.44 394 GLN A O 1
ATOM 3240 N N . ILE A 1 395 ? -29.008 26.599 15.423 1.00 87.75 395 ILE A N 1
ATOM 3241 C CA . ILE A 1 395 ? -30.395 26.317 15.764 1.00 87.75 395 ILE A CA 1
ATOM 3242 C C . ILE A 1 395 ? -31.102 27.656 15.799 1.00 87.75 395 ILE A C 1
ATOM 3244 O O . ILE A 1 395 ? -30.714 28.543 16.557 1.00 87.75 395 ILE A O 1
ATOM 3248 N N . PHE A 1 396 ? -32.132 27.801 14.993 1.00 82.62 396 PHE A N 1
ATOM 3249 C CA . PHE A 1 396 ? -32.956 28.998 14.937 1.00 82.62 396 PHE A CA 1
ATOM 3250 C C . PHE A 1 396 ? -34.394 28.581 14.673 1.00 82.62 396 PHE A C 1
ATOM 3252 O O . PHE A 1 396 ? -34.678 27.394 14.509 1.00 82.62 396 PHE A O 1
ATOM 3259 N N . ASP A 1 397 ? -35.301 29.545 14.681 1.00 78.88 397 ASP A N 1
ATOM 3260 C CA . ASP A 1 397 ? -36.727 29.305 14.510 1.00 78.88 397 ASP A CA 1
ATOM 3261 C C . ASP A 1 397 ? -37.037 28.423 13.285 1.00 78.88 397 ASP A C 1
ATOM 3263 O O . ASP A 1 397 ? -36.749 28.791 12.147 1.00 78.88 397 ASP A O 1
ATOM 3267 N N . GLY A 1 398 ? -37.571 27.226 13.545 1.00 76.88 398 GLY A N 1
ATOM 3268 C CA . GLY A 1 398 ? -37.937 26.240 12.524 1.00 76.88 398 GLY A CA 1
ATOM 3269 C C . GLY A 1 398 ? -36.789 25.425 11.915 1.00 76.88 398 GLY A C 1
ATOM 3270 O O . GLY A 1 398 ? -37.042 24.375 11.320 1.00 76.88 398 GLY A O 1
ATOM 3271 N N . GLY A 1 399 ? -35.530 25.832 12.113 1.00 86.12 399 GLY A N 1
ATOM 3272 C CA . GLY A 1 399 ? -34.378 25.290 11.390 1.00 86.12 399 GLY A CA 1
ATOM 3273 C C . GLY A 1 399 ? -33.226 24.784 12.260 1.00 86.12 399 GLY A C 1
ATOM 3274 O O . GLY A 1 399 ? -32.858 25.381 13.276 1.00 86.12 399 GLY A O 1
ATOM 3275 N N . TYR A 1 400 ? -32.625 23.671 11.834 1.00 91.38 400 TYR A N 1
ATOM 3276 C CA . TYR A 1 400 ? -31.380 23.132 12.380 1.00 91.38 400 TYR A CA 1
ATOM 3277 C C . TYR A 1 400 ? -30.360 22.952 11.256 1.00 91.38 400 TYR A C 1
ATOM 3279 O O . TYR A 1 400 ? -30.629 22.275 10.265 1.00 91.38 400 TYR A O 1
ATOM 3287 N N . GLN A 1 401 ? -29.182 23.543 11.408 1.00 92.56 401 GLN A N 1
ATOM 3288 C CA . GLN A 1 401 ? -28.189 23.637 10.347 1.00 92.56 401 GLN A CA 1
ATOM 3289 C C . GLN A 1 401 ? -26.837 23.100 10.812 1.00 92.56 401 GLN A C 1
ATOM 3291 O O . GLN A 1 401 ? -26.290 23.578 11.804 1.00 92.56 401 GLN A O 1
ATOM 3296 N N . TRP A 1 402 ? -26.259 22.155 10.071 1.00 94.75 402 TRP A N 1
ATOM 3297 C CA . TRP A 1 402 ? -24.866 21.739 10.225 1.00 94.75 402 TRP A CA 1
ATOM 3298 C C . TRP A 1 402 ? -24.034 22.251 9.061 1.00 94.75 402 TRP A C 1
ATOM 3300 O O . TRP A 1 402 ? -24.365 22.032 7.897 1.00 94.75 402 TRP A O 1
ATOM 3310 N N . ILE A 1 403 ? -22.911 22.879 9.382 1.00 94.12 403 ILE A N 1
ATOM 3311 C CA . ILE A 1 403 ? -22.011 23.469 8.399 1.00 94.12 403 ILE A CA 1
ATOM 3312 C C . ILE A 1 403 ? -20.731 22.655 8.413 1.00 94.12 403 ILE A C 1
ATOM 3314 O O . ILE A 1 403 ? -20.002 22.631 9.408 1.00 94.12 403 ILE A O 1
ATOM 3318 N N . PHE A 1 404 ? -20.468 21.977 7.302 1.00 92.81 404 PHE A N 1
ATOM 3319 C CA . PHE A 1 404 ? -19.237 21.235 7.098 1.00 92.81 404 PHE A CA 1
ATOM 3320 C C . PHE A 1 404 ? -18.351 21.935 6.082 1.00 92.81 404 PHE A C 1
ATOM 3322 O O . PHE A 1 404 ? -18.845 22.531 5.135 1.00 92.81 404 PHE A O 1
ATOM 3329 N N . TYR A 1 405 ? -17.041 21.768 6.207 1.00 91.38 405 TYR A N 1
ATOM 3330 C CA . TYR A 1 405 ? -16.109 22.036 5.117 1.00 91.38 405 TYR A CA 1
ATOM 3331 C C . TYR A 1 405 ? -15.504 20.733 4.617 1.00 91.38 405 TYR A C 1
ATOM 3333 O O . TYR A 1 405 ? -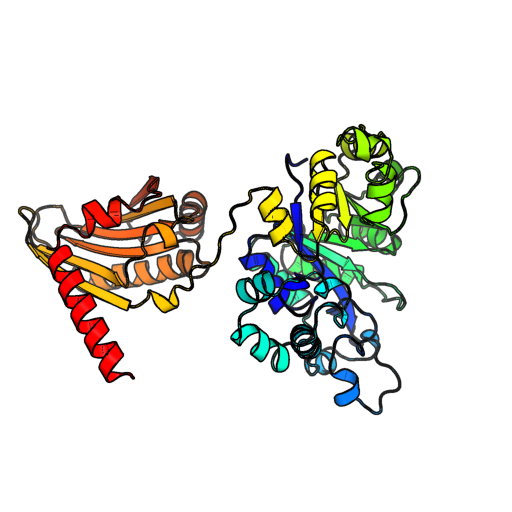15.184 19.850 5.408 1.00 91.38 405 TYR A O 1
ATOM 3341 N N . THR A 1 406 ? -15.326 20.601 3.304 1.00 89.06 406 THR A N 1
ATOM 3342 C CA . THR A 1 406 ? -14.809 19.391 2.650 1.00 89.06 406 THR A CA 1
ATOM 3343 C C . THR A 1 406 ? -13.843 19.727 1.516 1.00 89.06 406 THR A C 1
ATOM 3345 O O . THR A 1 406 ? -13.920 20.784 0.885 1.00 89.06 406 THR A O 1
ATOM 3348 N N . TYR A 1 407 ? -12.919 18.809 1.235 1.00 83.69 407 TYR A N 1
ATOM 3349 C CA . TYR A 1 407 ? -12.107 18.846 0.019 1.00 83.69 407 TYR A C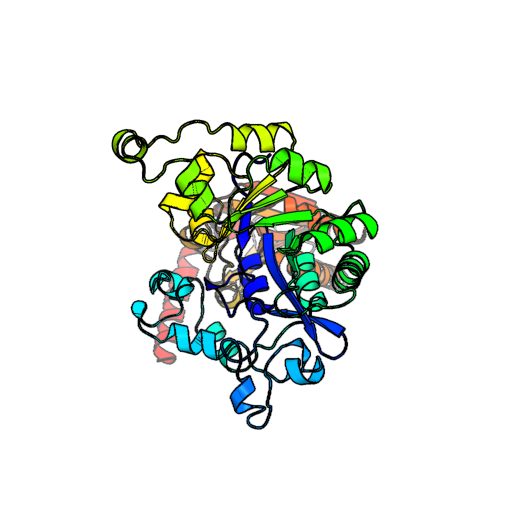A 1
ATOM 3350 C C . TYR A 1 407 ? -12.782 18.138 -1.170 1.00 83.69 407 TYR A C 1
ATOM 3352 O O . TYR A 1 407 ? -12.321 18.288 -2.301 1.00 83.69 407 TYR A O 1
ATOM 3360 N N . ASN A 1 408 ? -13.851 17.365 -0.934 1.00 82.81 408 ASN A N 1
ATOM 3361 C CA . ASN A 1 408 ? -14.549 16.579 -1.951 1.00 82.81 408 ASN A CA 1
ATOM 3362 C C . ASN A 1 408 ? -16.049 16.446 -1.619 1.00 82.81 408 ASN A C 1
ATOM 3364 O O . ASN A 1 408 ? -16.491 15.464 -1.020 1.00 82.81 408 ASN A O 1
ATOM 3368 N N . ALA A 1 409 ? -16.829 17.448 -2.036 1.00 88.88 409 ALA A N 1
ATOM 3369 C CA . ALA A 1 409 ? -18.277 17.491 -1.823 1.00 88.88 409 ALA A CA 1
ATOM 3370 C C . ALA A 1 409 ? -19.018 16.318 -2.484 1.00 88.88 409 ALA A C 1
ATOM 3372 O O . ALA A 1 409 ? -19.973 15.792 -1.914 1.00 88.88 409 ALA A O 1
ATOM 3373 N N . GLU A 1 410 ? -18.547 15.866 -3.645 1.00 84.44 410 GLU A N 1
ATOM 3374 C CA . GLU A 1 410 ? -19.161 14.776 -4.404 1.00 84.44 410 GLU A CA 1
ATOM 3375 C C . GLU A 1 410 ? -19.097 13.450 -3.624 1.00 84.44 410 GLU A C 1
ATOM 3377 O O . GLU A 1 410 ? -20.109 12.768 -3.457 1.00 84.44 410 GLU A O 1
ATOM 3382 N N . GLU A 1 411 ? -17.941 13.131 -3.030 1.00 83.31 411 GLU A N 1
ATOM 3383 C CA . GLU A 1 411 ? -17.789 11.943 -2.177 1.00 83.31 411 GLU A CA 1
ATOM 3384 C C . GLU A 1 411 ? -18.620 12.048 -0.885 1.00 83.31 411 GLU A C 1
ATOM 3386 O O . GLU A 1 411 ? -19.150 11.038 -0.416 1.00 83.31 411 GLU A O 1
ATOM 3391 N N . CYS A 1 412 ? -18.799 13.248 -0.317 1.00 88.00 412 CYS A N 1
ATOM 3392 C CA . CYS A 1 412 ? -19.689 13.438 0.834 1.00 88.00 412 CYS A CA 1
ATOM 3393 C C . CYS A 1 412 ? -21.133 13.041 0.505 1.00 88.00 412 CYS A C 1
ATOM 3395 O O . CYS A 1 412 ? -21.729 12.235 1.232 1.00 88.00 412 CYS A O 1
ATOM 3397 N N . LEU A 1 413 ? -21.664 13.561 -0.607 1.00 88.19 413 LEU A N 1
ATOM 3398 C CA . LEU A 1 413 ? -23.017 13.271 -1.086 1.00 88.19 413 LEU A CA 1
ATOM 3399 C C . LEU A 1 413 ? -23.190 11.781 -1.423 1.00 88.19 413 LEU A C 1
ATOM 3401 O O . LEU A 1 413 ? -24.184 11.166 -1.033 1.00 88.19 413 LEU A O 1
ATOM 3405 N N . LEU A 1 414 ? -22.195 11.161 -2.063 1.00 81.88 414 LEU A N 1
ATOM 3406 C CA . LEU A 1 414 ? -22.217 9.728 -2.366 1.00 81.88 414 LEU A CA 1
ATOM 3407 C C . LEU A 1 414 ? -22.263 8.866 -1.098 1.00 81.88 414 LEU A C 1
ATOM 3409 O O . LEU A 1 414 ? -23.062 7.931 -1.011 1.00 81.88 414 LEU A O 1
ATOM 3413 N N . ARG A 1 415 ? -21.434 9.167 -0.091 1.00 83.81 415 ARG A N 1
ATOM 3414 C CA . ARG A 1 415 ? -21.368 8.365 1.142 1.00 83.81 415 ARG A CA 1
ATOM 3415 C C . ARG A 1 415 ? -22.634 8.451 1.978 1.00 83.81 415 ARG A C 1
ATOM 3417 O O . ARG A 1 415 ? -23.029 7.441 2.563 1.00 83.81 415 ARG A O 1
ATOM 3424 N N . ILE A 1 416 ? -23.265 9.624 2.045 1.00 84.69 416 ILE A N 1
ATOM 3425 C CA . ILE A 1 416 ? -24.528 9.759 2.771 1.00 84.69 416 ILE A CA 1
ATOM 3426 C C . ILE A 1 416 ? -25.671 9.074 2.011 1.00 84.69 416 ILE A C 1
ATOM 3428 O O . ILE A 1 416 ? -26.450 8.358 2.635 1.00 84.69 416 ILE A O 1
ATOM 3432 N N . ALA A 1 417 ? -25.692 9.154 0.673 1.00 80.12 417 ALA A N 1
ATOM 3433 C CA . ALA A 1 417 ? -26.663 8.456 -0.174 1.00 80.12 417 ALA A CA 1
ATOM 3434 C C . ALA A 1 417 ? -26.552 6.919 -0.082 1.00 80.12 417 ALA A C 1
ATOM 3436 O O . ALA A 1 417 ? -27.562 6.223 -0.012 1.00 80.12 417 ALA A O 1
ATOM 3437 N N . GLN A 1 418 ? -25.336 6.367 -0.018 1.00 69.69 418 GLN A N 1
ATOM 3438 C CA . GLN A 1 418 ? -25.104 4.921 0.151 1.00 69.69 418 GLN A CA 1
ATOM 3439 C C . GLN A 1 418 ? -25.490 4.399 1.544 1.00 69.69 418 GLN A C 1
ATOM 3441 O O . GLN A 1 418 ? -25.726 3.206 1.725 1.00 69.69 418 GLN A O 1
ATOM 3446 N N . LYS A 1 419 ? -25.520 5.284 2.544 1.00 68.62 419 LYS A N 1
ATOM 3447 C CA . LYS A 1 419 ? -25.869 4.996 3.946 1.00 68.62 419 LYS A CA 1
ATOM 3448 C C . LYS A 1 419 ? -27.285 5.472 4.293 1.00 68.62 419 LYS A C 1
ATOM 3450 O O . LYS A 1 419 ? -27.623 5.559 5.482 1.00 68.62 419 LYS A O 1
ATOM 3455 N N . ASN A 1 420 ? -28.063 5.846 3.279 1.00 56.28 420 ASN A N 1
ATOM 3456 C CA . ASN A 1 420 ? -29.294 6.586 3.471 1.00 56.28 420 ASN A CA 1
ATOM 3457 C C . ASN A 1 420 ? -30.394 5.648 3.968 1.00 56.28 420 ASN A C 1
ATOM 3459 O O . ASN A 1 420 ? -30.895 4.798 3.234 1.00 56.28 420 ASN A O 1
ATOM 3463 N N . ASP A 1 421 ? -30.770 5.837 5.226 1.00 55.97 421 ASP A N 1
ATOM 3464 C CA . ASP A 1 421 ? -32.069 5.406 5.718 1.00 55.97 421 ASP A CA 1
ATOM 3465 C C . ASP A 1 421 ? -33.034 6.520 5.312 1.00 55.97 421 ASP A C 1
ATOM 3467 O O . ASP A 1 421 ? -32.716 7.690 5.523 1.00 55.97 421 ASP A O 1
ATOM 3471 N N . LYS A 1 422 ? -34.210 6.204 4.759 1.00 59.00 422 LYS A N 1
ATOM 3472 C CA . LYS A 1 422 ? -35.282 7.179 4.436 1.00 59.00 422 LYS A CA 1
ATOM 3473 C C . LYS A 1 422 ? -35.876 7.874 5.687 1.00 59.00 422 LYS A C 1
ATOM 3475 O O . LYS A 1 422 ? -37.041 8.249 5.698 1.00 59.00 422 LYS A O 1
ATOM 3480 N N . GLU A 1 423 ? -35.105 7.960 6.764 1.00 66.81 423 GLU A N 1
ATOM 3481 C CA . GLU A 1 423 ? -35.503 8.305 8.125 1.00 66.81 423 GLU A CA 1
ATOM 3482 C C . GLU A 1 423 ? -35.294 9.797 8.446 1.00 66.81 423 GLU A C 1
ATOM 3484 O O . GLU A 1 423 ? -35.972 10.316 9.331 1.00 66.81 423 GLU A O 1
ATOM 3489 N N . TYR A 1 424 ? -34.408 10.502 7.727 1.00 75.88 424 TYR A N 1
ATOM 3490 C CA . TYR A 1 424 ? -34.007 11.881 8.047 1.00 75.88 424 TYR A CA 1
ATOM 3491 C C . TYR A 1 424 ? -34.383 12.872 6.926 1.00 75.88 424 TYR A C 1
ATOM 3493 O O . TYR A 1 424 ? -33.906 12.704 5.801 1.00 75.88 424 TYR A O 1
ATOM 3501 N N . PRO A 1 425 ? -35.213 13.900 7.197 1.00 80.06 425 PRO A N 1
ATOM 3502 C CA . PRO A 1 425 ? -35.645 14.892 6.212 1.00 80.06 425 PRO A CA 1
ATOM 3503 C C . PRO A 1 425 ? -34.610 16.021 6.080 1.00 80.06 425 PRO A C 1
ATOM 3505 O O . PRO A 1 425 ? -34.841 17.136 6.534 1.00 80.06 425 PRO A O 1
ATOM 3508 N N . VAL A 1 426 ? -33.444 15.715 5.508 1.00 85.62 426 VAL A N 1
ATOM 3509 C CA . VAL A 1 426 ? -32.358 16.697 5.356 1.00 85.62 426 VAL A CA 1
ATOM 3510 C C . VAL A 1 426 ? -32.203 17.180 3.921 1.00 85.62 426 VAL A C 1
ATOM 3512 O O . VAL A 1 426 ? -32.214 16.383 2.981 1.00 85.62 426 VAL A O 1
ATOM 3515 N N . GLU A 1 427 ? -31.994 18.482 3.769 1.00 90.69 427 GLU A N 1
ATOM 3516 C CA . GLU A 1 427 ? -31.521 19.104 2.537 1.00 90.69 427 GLU A CA 1
ATOM 3517 C C . GLU A 1 427 ? -30.013 19.340 2.642 1.00 90.69 427 GLU A C 1
ATOM 3519 O O . GLU A 1 427 ? -29.507 19.720 3.698 1.00 90.69 427 GLU A O 1
ATOM 3524 N N . ILE A 1 428 ? -29.273 19.077 1.562 1.00 92.44 428 ILE A N 1
ATOM 3525 C CA . ILE A 1 428 ? -27.826 19.298 1.525 1.00 92.44 428 ILE A CA 1
ATOM 3526 C C . ILE A 1 428 ? -27.495 20.171 0.327 1.00 92.44 428 ILE A C 1
ATOM 3528 O O . ILE A 1 428 ? -27.653 19.733 -0.814 1.00 92.44 428 ILE A O 1
ATOM 3532 N N . THR A 1 429 ? -26.982 21.370 0.585 1.00 94.69 429 THR A N 1
ATOM 3533 C CA . THR A 1 429 ? -26.437 22.249 -0.451 1.00 94.69 429 THR A CA 1
ATOM 3534 C C . THR A 1 429 ? -24.918 22.306 -0.355 1.00 94.69 429 THR A C 1
ATOM 3536 O O . THR A 1 429 ? -24.320 22.060 0.697 1.00 94.69 429 THR A O 1
ATOM 3539 N N . THR A 1 430 ? -24.272 22.555 -1.492 1.00 95.19 430 THR A N 1
ATOM 3540 C CA . THR A 1 430 ? -22.813 22.535 -1.603 1.00 95.19 430 THR A CA 1
ATOM 3541 C C . THR A 1 430 ? -22.342 23.754 -2.371 1.00 95.19 430 THR A C 1
ATOM 3543 O O . THR A 1 430 ? -22.772 23.957 -3.508 1.00 95.19 430 THR A O 1
ATOM 3546 N N . GLU A 1 431 ? -21.408 24.511 -1.810 1.00 94.44 431 GLU A N 1
ATOM 3547 C CA . GLU A 1 431 ? -20.834 25.672 -2.485 1.00 94.44 431 GLU A CA 1
ATOM 3548 C C . GLU A 1 431 ? -19.318 25.691 -2.361 1.00 94.44 431 GLU A C 1
ATOM 3550 O O . GLU A 1 431 ? -18.726 25.170 -1.414 1.00 94.44 431 GLU A O 1
ATOM 3555 N N . LYS A 1 432 ? -18.666 26.295 -3.354 1.00 91.62 432 LYS A N 1
ATOM 3556 C CA . LYS A 1 432 ? -17.217 26.457 -3.363 1.00 91.62 432 LYS A CA 1
ATOM 3557 C C . LYS A 1 432 ? -16.840 27.691 -2.547 1.00 91.62 432 LYS A C 1
ATOM 3559 O O . LYS A 1 432 ? -17.128 28.809 -2.953 1.00 91.62 432 LYS A O 1
ATOM 3564 N N . ASP A 1 433 ? -16.125 27.477 -1.453 1.00 88.69 433 ASP A N 1
ATOM 3565 C CA . ASP A 1 433 ? -15.680 28.514 -0.527 1.00 88.69 433 ASP A CA 1
ATOM 3566 C C . ASP A 1 433 ? -14.231 28.250 -0.059 1.00 88.69 433 ASP A C 1
ATOM 3568 O O . ASP A 1 433 ? -13.985 27.783 1.055 1.00 88.69 433 ASP A O 1
ATOM 3572 N N . PRO A 1 434 ? -13.226 28.513 -0.916 1.00 81.69 434 PRO A N 1
ATOM 3573 C CA . PRO A 1 434 ? -11.828 28.188 -0.631 1.00 81.69 434 PRO A CA 1
ATOM 3574 C C . PRO A 1 434 ? -11.200 29.071 0.451 1.00 81.69 434 PRO A C 1
ATOM 3576 O O . PRO A 1 434 ? -10.137 28.731 0.966 1.00 81.69 434 PRO A O 1
ATOM 3579 N N . ASN A 1 435 ? -11.838 30.197 0.775 1.00 82.06 435 ASN A N 1
ATOM 3580 C CA . ASN A 1 435 ? -11.355 31.173 1.748 1.00 82.06 435 ASN A CA 1
ATOM 3581 C C . ASN A 1 435 ? -12.169 31.158 3.047 1.00 82.06 435 ASN A C 1
ATOM 3583 O O . ASN A 1 435 ? -11.896 31.974 3.928 1.00 82.06 435 ASN A O 1
ATOM 3587 N N . TRP A 1 436 ? -13.124 30.229 3.159 1.00 84.88 436 TRP A N 1
ATOM 3588 C CA . TRP A 1 436 ? -13.987 30.046 4.322 1.00 84.88 436 TRP A CA 1
ATOM 3589 C C . TRP A 1 436 ? -14.787 31.309 4.670 1.00 84.88 436 TRP A C 1
ATOM 3591 O O . TRP A 1 436 ? -15.048 31.584 5.841 1.00 84.88 436 TRP A O 1
ATOM 3601 N N . LEU A 1 437 ? -15.151 32.093 3.650 1.00 85.62 437 LEU A N 1
ATOM 3602 C CA . LEU A 1 437 ? -15.878 33.349 3.820 1.00 85.62 437 LEU A CA 1
ATOM 3603 C C . LEU A 1 437 ? -17.254 33.098 4.423 1.00 85.62 437 LEU A C 1
ATOM 3605 O O . LEU A 1 437 ? -17.690 33.879 5.252 1.00 85.62 437 LEU A O 1
ATOM 3609 N N . TYR A 1 438 ? -17.905 31.977 4.103 1.00 87.75 438 TYR A N 1
ATOM 3610 C CA . TYR A 1 438 ? -19.205 31.672 4.690 1.00 87.75 438 TYR A CA 1
ATOM 3611 C C . TYR A 1 438 ? -19.100 31.556 6.217 1.00 87.75 438 TYR A C 1
ATOM 3613 O O . TYR A 1 438 ? -19.766 32.282 6.949 1.00 87.75 438 TYR A O 1
ATOM 3621 N N . LEU A 1 439 ? -18.182 30.732 6.732 1.00 85.69 439 LEU A N 1
ATOM 3622 C CA . LEU A 1 439 ? -17.972 30.636 8.178 1.00 85.69 439 LEU A CA 1
ATOM 3623 C C . LEU A 1 439 ? -17.525 31.972 8.792 1.00 85.69 439 LEU A C 1
ATOM 3625 O O . LEU A 1 439 ? -18.032 32.368 9.839 1.00 85.69 439 LEU A O 1
ATOM 3629 N N . HIS A 1 440 ? -16.557 32.649 8.174 1.00 80.94 440 HIS A N 1
ATOM 3630 C CA . HIS A 1 440 ? -15.921 33.828 8.760 1.00 80.94 440 HIS A CA 1
ATOM 3631 C C . HIS A 1 440 ? -16.749 35.104 8.694 1.00 80.94 440 HIS A C 1
ATOM 3633 O O . HIS A 1 440 ? -16.664 35.890 9.636 1.00 80.94 440 HIS A O 1
ATOM 3639 N N . ASP A 1 441 ? -17.518 35.286 7.626 1.00 82.38 441 ASP A N 1
ATOM 3640 C CA . ASP A 1 441 ? -18.181 36.545 7.300 1.00 82.38 441 ASP A CA 1
ATOM 3641 C C . ASP A 1 441 ? -19.707 36.454 7.485 1.00 82.38 441 ASP A C 1
ATOM 3643 O O . ASP A 1 441 ? -20.335 37.450 7.835 1.00 82.38 441 ASP A O 1
ATOM 3647 N N . GLU A 1 442 ? -20.303 35.264 7.351 1.00 82.19 442 GLU A N 1
ATOM 3648 C CA . GLU A 1 442 ? -21.757 35.084 7.506 1.00 82.19 442 GLU A CA 1
ATOM 3649 C C . GLU A 1 442 ? -22.130 34.477 8.866 1.00 82.19 442 GLU A C 1
ATOM 3651 O O . GLU A 1 442 ? -23.089 34.898 9.507 1.00 82.19 442 GLU A O 1
ATOM 3656 N N . ILE A 1 443 ? -21.364 33.492 9.347 1.00 82.44 443 ILE A N 1
ATOM 3657 C CA . ILE A 1 443 ? -21.736 32.721 10.546 1.00 82.44 443 ILE A CA 1
ATOM 3658 C C . ILE A 1 443 ? -21.184 33.335 11.831 1.00 82.44 443 ILE A C 1
ATOM 3660 O O . ILE A 1 443 ? -21.888 33.459 12.832 1.00 82.44 443 ILE A O 1
ATOM 3664 N N . LEU A 1 444 ? -19.904 33.693 11.830 1.00 76.12 444 LEU A N 1
ATOM 3665 C CA . LEU A 1 444 ? -19.219 34.197 13.018 1.00 76.12 444 LEU A CA 1
ATOM 3666 C C . LEU A 1 444 ? -19.466 35.689 13.326 1.00 76.12 444 LEU A C 1
ATOM 3668 O O . LEU A 1 444 ? -19.465 36.022 14.514 1.00 76.12 444 LEU A O 1
ATOM 3672 N N . PRO A 1 445 ? -19.711 36.594 12.355 1.00 68.25 445 PRO A N 1
ATOM 3673 C CA . PRO A 1 445 ? -19.945 38.015 12.645 1.00 68.25 445 PRO A CA 1
ATOM 3674 C C . PRO A 1 445 ? -21.304 38.339 13.256 1.00 68.25 445 PRO A C 1
ATOM 3676 O O . PRO A 1 445 ? -21.512 39.467 13.696 1.00 68.25 445 PRO A O 1
ATOM 3679 N N . VAL A 1 446 ? -22.208 37.360 13.361 1.00 60.00 446 VAL A N 1
ATOM 3680 C CA . VAL A 1 446 ? -23.413 37.477 14.203 1.00 60.00 446 VAL A CA 1
ATOM 3681 C C . VAL A 1 446 ? -23.030 37.674 15.685 1.00 60.00 446 VAL A C 1
ATOM 3683 O O . VAL A 1 446 ? -23.820 38.149 16.498 1.00 60.00 446 VAL A O 1
ATOM 3686 N N . MET A 1 447 ? -21.779 37.375 16.045 1.00 55.09 447 MET A N 1
ATOM 3687 C CA . MET A 1 447 ? -21.137 37.784 17.290 1.00 55.09 447 MET A CA 1
ATOM 3688 C C . MET A 1 447 ? -20.313 39.060 17.058 1.00 55.09 447 MET A C 1
ATOM 3690 O O . MET A 1 447 ? -19.709 39.219 15.999 1.00 55.09 447 MET A O 1
ATOM 3694 N N . ASN A 1 448 ? -20.149 39.919 18.074 1.00 57.28 448 ASN A N 1
ATOM 3695 C CA . ASN A 1 448 ? -19.094 40.948 18.068 1.00 57.28 448 ASN A CA 1
ATOM 3696 C C . ASN A 1 448 ? -17.703 40.274 18.187 1.00 57.28 448 ASN A C 1
ATOM 3698 O O . ASN A 1 448 ? -17.013 40.347 19.203 1.00 57.28 448 ASN A O 1
ATOM 3702 N N . TRP A 1 449 ? -17.316 39.514 17.161 1.00 48.75 449 TRP A N 1
ATOM 3703 C CA . TRP A 1 449 ? -16.238 38.523 17.156 1.00 48.75 449 TRP A CA 1
ATOM 3704 C C . TRP A 1 449 ? -14.868 39.127 17.480 1.00 48.75 449 TRP A C 1
ATOM 3706 O O . TRP A 1 449 ? -14.050 38.502 18.155 1.00 48.75 449 TRP A O 1
ATOM 3716 N N . GLN A 1 450 ? -14.628 40.375 17.073 1.00 48.72 450 GLN A N 1
ATOM 3717 C CA . GLN A 1 450 ? -13.395 41.102 17.392 1.00 48.72 450 GLN A CA 1
ATOM 3718 C C . GLN A 1 450 ? -13.204 41.288 18.909 1.00 48.72 450 GLN A C 1
ATOM 3720 O O . GLN A 1 450 ? -12.071 41.316 19.399 1.00 48.72 450 GLN A O 1
ATOM 3725 N N . GLU A 1 451 ? -14.301 41.379 19.660 1.00 52.47 451 GLU A N 1
ATOM 3726 C CA . GLU A 1 451 ? -14.312 41.479 21.118 1.00 52.47 451 GLU A CA 1
ATOM 3727 C C . GLU A 1 451 ? -14.079 40.106 21.770 1.00 52.47 451 GLU A C 1
ATOM 3729 O O . GLU A 1 451 ? -13.223 39.973 22.649 1.00 52.47 451 GLU A O 1
ATOM 3734 N N . TYR A 1 452 ? -14.728 39.052 21.259 1.00 52.06 452 TYR A N 1
ATOM 3735 C CA . TYR A 1 452 ? -14.518 37.673 21.716 1.00 52.06 452 TYR A CA 1
ATOM 3736 C C . TYR A 1 452 ? -13.083 37.186 21.466 1.00 52.06 452 TYR A C 1
ATOM 3738 O O . TYR A 1 452 ? -12.459 36.612 22.355 1.00 52.06 452 TYR A O 1
ATOM 3746 N N . GLN A 1 453 ? -12.502 37.468 20.296 1.00 47.59 453 GLN A N 1
ATOM 3747 C CA . GLN A 1 453 ? -11.132 37.077 19.960 1.00 47.59 453 GLN A CA 1
ATOM 3748 C C . GLN A 1 453 ? -10.091 37.813 20.823 1.00 47.59 453 GLN A C 1
ATOM 3750 O O . GLN A 1 453 ? -9.089 37.211 21.216 1.00 47.59 453 GLN A O 1
ATOM 3755 N N . LYS A 1 454 ? -10.328 39.088 21.176 1.00 52.38 454 LYS A N 1
ATOM 3756 C CA . LYS A 1 454 ? -9.503 39.827 22.152 1.00 52.38 454 LYS A CA 1
ATOM 3757 C C . LYS A 1 454 ? -9.572 39.194 23.542 1.00 52.38 454 LYS A C 1
ATOM 3759 O O . LYS A 1 454 ? -8.527 39.007 24.170 1.00 52.38 454 LYS A O 1
ATOM 3764 N N . ASN A 1 455 ? -10.772 38.833 23.992 1.00 50.25 455 ASN A N 1
ATOM 3765 C CA . ASN A 1 455 ? -10.988 38.197 25.290 1.00 50.25 455 ASN A CA 1
ATOM 3766 C C . ASN A 1 455 ? -10.371 36.793 25.332 1.00 50.25 455 ASN A C 1
ATOM 3768 O O . ASN A 1 455 ? -9.602 36.501 26.242 1.00 50.25 455 ASN A O 1
ATOM 3772 N N . TRP A 1 456 ? -10.567 35.976 24.296 1.00 47.97 456 TRP A N 1
ATOM 3773 C CA . TRP A 1 456 ? -9.958 34.651 24.186 1.00 47.97 456 TRP A CA 1
ATOM 3774 C C . TRP A 1 456 ? -8.432 34.714 24.103 1.00 47.97 456 TRP A C 1
ATOM 3776 O O . TRP A 1 456 ? -7.756 33.960 24.789 1.00 47.97 456 TRP A O 1
ATOM 3786 N N . GLN A 1 457 ? -7.839 35.629 23.326 1.00 45.41 457 GLN A N 1
ATOM 3787 C CA . GLN A 1 457 ? -6.376 35.775 23.296 1.00 45.41 457 GLN A CA 1
ATOM 3788 C C . GLN A 1 457 ? -5.808 36.236 24.646 1.00 45.41 457 GLN A C 1
ATOM 3790 O O . GLN A 1 457 ? -4.689 35.854 24.998 1.00 45.41 457 GLN A O 1
ATOM 3795 N N . SER A 1 458 ? -6.556 37.053 25.392 1.00 46.59 458 SER A N 1
ATOM 3796 C CA . SER A 1 458 ? -6.215 37.467 26.756 1.00 46.59 458 SER A CA 1
ATOM 3797 C C . SER A 1 458 ? -6.285 36.285 27.730 1.00 46.59 458 SER A C 1
ATOM 3799 O O . SER A 1 458 ? -5.308 36.006 28.427 1.00 46.59 458 SER A O 1
ATOM 3801 N N . GLU A 1 459 ? -7.383 35.525 27.713 1.00 44.81 459 GLU A N 1
ATOM 3802 C CA . GLU A 1 459 ? -7.575 34.338 28.551 1.00 44.81 459 GLU A CA 1
ATOM 3803 C C . GLU A 1 459 ? -6.613 33.204 28.196 1.00 44.81 459 GLU A C 1
ATOM 3805 O O . GLU A 1 459 ? -6.038 32.593 29.088 1.00 44.81 459 GLU A O 1
ATOM 3810 N N . PHE A 1 460 ? -6.334 32.976 26.915 1.00 40.72 460 PHE A N 1
ATOM 3811 C CA . PHE A 1 460 ? -5.367 31.985 26.448 1.00 40.72 460 PHE A CA 1
ATOM 3812 C C . PHE A 1 460 ? -3.934 32.356 26.843 1.00 40.72 460 PHE A C 1
ATOM 3814 O O . PHE A 1 460 ? -3.160 31.492 27.252 1.00 40.72 460 PHE A O 1
ATOM 3821 N N . LYS A 1 461 ? -3.560 33.645 26.774 1.00 45.66 461 LYS A N 1
ATOM 3822 C CA . LYS A 1 461 ? -2.268 34.123 27.298 1.00 45.66 461 LYS A CA 1
ATOM 3823 C C . LYS A 1 461 ? -2.174 33.954 28.812 1.00 45.66 461 LYS A C 1
ATOM 3825 O O . LYS A 1 461 ? -1.091 33.639 29.294 1.00 45.66 461 LYS A O 1
ATOM 3830 N N . LYS A 1 462 ? -3.276 34.154 29.539 1.00 38.88 462 LYS A N 1
ATOM 3831 C CA . LYS A 1 462 ? -3.361 33.962 30.992 1.00 38.88 462 LYS A CA 1
ATOM 3832 C C . LYS A 1 462 ? -3.229 32.478 31.354 1.00 38.88 462 LYS A C 1
ATOM 3834 O O . LYS A 1 462 ? -2.297 32.115 32.056 1.00 38.88 462 LYS A O 1
ATOM 3839 N N . TRP A 1 463 ? -4.023 31.617 30.722 1.00 44.34 463 TRP A N 1
ATOM 3840 C CA . TRP A 1 463 ? -3.960 30.162 30.858 1.00 44.34 463 TRP A CA 1
ATOM 3841 C C . TRP A 1 463 ? -2.577 29.593 30.514 1.00 44.34 463 TRP A C 1
ATOM 3843 O O . TRP A 1 463 ? -2.031 28.800 31.270 1.00 44.34 463 TRP A O 1
ATOM 3853 N N . LYS A 1 464 ? -1.948 30.041 29.418 1.00 33.38 464 LYS A N 1
ATOM 3854 C CA . LYS A 1 464 ? -0.593 29.610 29.030 1.00 33.38 464 LYS A CA 1
ATOM 3855 C C . LYS A 1 464 ? 0.481 30.032 30.041 1.00 33.38 464 LYS A C 1
ATOM 3857 O O . LYS A 1 464 ? 1.513 29.376 30.119 1.00 33.38 464 LYS A O 1
ATOM 3862 N N . LYS A 1 465 ? 0.256 31.125 30.772 1.00 41.09 465 LYS A N 1
ATOM 3863 C CA . LYS A 1 465 ? 1.155 31.631 31.816 1.00 41.09 465 LYS A CA 1
ATOM 3864 C C . LYS A 1 465 ? 0.949 30.912 33.151 1.00 41.09 465 LYS A C 1
ATOM 3866 O O . LYS A 1 465 ? 1.904 30.800 33.900 1.00 41.09 465 LYS A O 1
ATOM 3871 N N . ASP A 1 466 ? -0.263 30.422 33.405 1.00 36.53 466 ASP A N 1
ATOM 3872 C CA . ASP A 1 466 ? -0.603 29.603 34.575 1.00 36.53 466 ASP A CA 1
ATOM 3873 C C . ASP A 1 466 ? -0.251 28.111 34.368 1.00 36.53 466 ASP A C 1
ATOM 3875 O O . ASP A 1 466 ? -0.128 27.355 35.328 1.00 36.53 466 ASP A O 1
ATOM 3879 N N . ALA A 1 467 ? -0.090 27.679 33.110 1.00 34.84 467 ALA A N 1
ATOM 3880 C CA . ALA A 1 467 ? 0.308 26.324 32.712 1.00 34.84 467 ALA A CA 1
ATOM 3881 C C . ALA A 1 467 ? 1.824 26.154 32.444 1.00 34.84 467 ALA A C 1
ATOM 3883 O O . ALA A 1 467 ? 2.256 25.051 32.095 1.00 34.84 467 ALA A O 1
ATOM 3884 N N . GLN A 1 468 ? 2.614 27.228 32.565 1.00 33.91 468 GLN A N 1
ATOM 3885 C CA . GLN A 1 468 ? 4.086 27.228 32.581 1.00 33.91 468 GLN A CA 1
ATOM 3886 C C . GLN A 1 468 ? 4.574 27.434 34.008 1.00 33.91 468 GLN A C 1
ATOM 3888 O O . GLN A 1 468 ? 5.590 26.791 34.358 1.00 33.91 468 GLN A O 1
#

Radius of gyration: 26.67 Å; chains: 1; bounding box: 68×67×65 Å

pLDDT: mean 86.04, std 14.33, range [33.38, 98.88]

Foldseek 3Di:
DDLFAFQEAEQLQVLQFQGQFLRSVLLVLLQPGQEYEWEWDAALVGFIWTDDDQFCPQQWPCCVVPVPDPGRGRNDHHPVRQQVIQRQQNVLVLVVDQLVPHDPQRSPPDPVNCPVRYDPVRSVCSNPPITIGTPLSSVVSCVVSVHAYEYEYDCPPHHDPCNLVNNVVSCVVVVNQVRYEYEYCPCVSLLVNCVNPVSRAYEDADAADDPQVQVVCVVSVHQEYEYELVNVCVQQCCVPPCCVPPVDTDQGVSLVSCVVSNYAYEYPEDEDLSSLLSCRRNPGRHYHYSCSVSNCVVVVPDRPDQDPCVVWADKDKDWDADPQGIKIKIFIPPQDALVRQQLQFKKKKKKAFPDDRSPNDFDDPVRVVVVVVVVVVLCVQQVVSSQKDFGMWMTGGRMTITMITGNDVPVSVVSCVVVDDVPGPIDMDMDGHSRCCCCVPPPQVVDVVVVVVVVCVVVVVVVVVVVD

Organism: Uabimicrobium amorphum (NCBI:txid2596890)